Protein AF-A0A970JVY3-F1 (afdb_monomer)

Nearest PDB structures (foldseek):
  7cmc-assembly1_D  TM=6.229E-01  e=2.303E-06  Pyrococcus horikoshii OT3
  7cmc-assembly1_A  TM=5.837E-01  e=1.873E-06  Pyrococcus horikoshii OT3
  7cmc-assembly1_C  TM=6.044E-01  e=3.481E-06  Pyrococcus horikoshii OT3
  7cmc-assembly1_B  TM=6.159E-01  e=7.553E-06  Pyrococcus horikoshii OT3
  3c2q-assembly1_B-2  TM=6.161E-01  e=8.123E-05  Methanococcus maripaludis S2

Solvent-accessible surface area (backbone atoms only — not comparable to full-atom values): 21274 Å² total; per-residue (Å²): 97,85,83,60,63,67,60,39,49,51,42,52,70,69,40,52,74,67,25,40,54,27,44,48,54,50,30,51,50,52,44,54,37,51,74,75,70,52,34,30,29,36,37,40,31,37,72,64,36,52,69,19,35,41,45,41,33,49,13,49,33,34,79,68,71,61,38,59,32,37,36,29,20,22,41,38,53,31,17,31,44,43,14,42,35,31,46,26,38,42,28,54,28,66,86,68,71,48,63,68,91,81,42,54,93,86,42,54,37,43,31,46,68,68,54,75,67,55,52,55,54,46,60,77,76,45,91,75,63,62,67,61,51,56,46,57,71,72,46,72,64,48,80,45,77,43,72,35,21,50,69,15,39,63,46,9,59,50,44,35,58,47,22,58,56,37,26,56,53,9,50,76,67,76,34,54,30,45,48,49,49,8,55,19,20,30,58,55,26,46,40,9,27,17,43,75,72,72,31,57,45,44,63,36,76,89,33,26,84,33,42,65,59,31,6,55,29,47,55,71,13,45,54,70,68,58,50,53,51,53,52,38,55,55,57,51,62,30,46,33,38,38,39,36,62,47,95,65,54,48,69,73,28,53,9,68,31,18,52,66,66,32,51,8,61,62,36,43,74,71,72,43,88,61,28,58,62,74,93,32,35,38,34,36,42,28,74,62,62,63,54,49,53,45,27,50,47,26,74,77,63,41,49,61,61,52,23,58,80,69,73,45,65,58,41,80,74,68,77,45,96,73,53,75,46,51,57,32,48,30,66,44,90,51,48,36,59,23,54,38,60,62,31,39,51,49,40,39,38,52,51,52,34,28,59,78,68,75,47,86,70,64,67,74,36,28,36,49,89,42,74,65,12,44,51,42,53,55,44,37,45,73,73,37,50,44,43,37,64,66,51,23,55,52,49,54,55,53,53,55,60,71,71,48,78,78,78,78,74,88,77,128

Foldseek 3Di:
DDDPVVVLVVLLVPADPQLNVLLVLQLVLLLVQVVVVAAEEEEEELPVCLLLCVQLVLLLCLVLVSHQAYAYFLLLLLLQLALSKFWKWKFAQVLLVDDQVPDPPPRIAIAGDDDPVRVVVVVVVDDDPVVSVVSSVPGDTDIDMDSCLCGHPPNNVSSLVVLVVLLVLLQVQVHQSLLLLLLQGFSSGPSVVCNVVVGYYAYDPVRQPDSPNNSVSRPNSHDPVVRLLVVQVNVQRHQEYEYEAHPDDCSNQANCQEDARHNNPVVVVVVHHHHYCANHAYEYEEQDCVLVLLLVCCVVPVLLVVCVVVVHDPCVVSVDPDDRSSSSLSPHPRRRYNNDDCLNSSQSSSVSSCVSVVHDGPDGGHDCPDPVNVVNSVCSNVPTHRGDPVSSVVVSVVSVVVPDPDPPDDDD

Sequence (412 aa):
MKVNEALLNDFYDGLDERSRAALDAATERVIEVKRRGGTVVVATGSGPNIHEGVTTLIAELMHKGIIDGVTTSSAVVGHEMAGALDLVKICKASELGFDERYIPRGGAFEFTQLDEAGLRRLRGEMVLDEELMARGERAEGRLVIKAAGNMAYPMGLRTENLGDEILVLARALGLPFETVAGWGADRRTMIGAGAELGLPVLVSIPQMVGSGHVGMAIGDSISIFERSARIAAMLASADVIIESAVALTQEIHDGPFECYTGHGIWSWWKGLPVFSLRGKTLVRIDLDENLRRARDLELESSLVQQAIDKGLPKTKLSKIPFRMEMSAFARLEDAIPVIGDIGQAWPVMAWRVAKALGRKLDFMSYAQQTPEGKAMRDWIVKEIEPLDRERMHARARAVRLSAAPAQEGEKA

Secondary structure (DSSP, 8-state):
----HHHHHHHHHHS-HHHHHHHHHHHHHHHHHHHTT--EEEEE-SHHHHHTTHHHHHHHHHHTTS--EEEE-HHHHHHHHTTS-EEEEEEEGGGGT--GGGS-TTTEEEEE---HHHHHHHHTTS---HHHHHHHHHS-EEEEEE--TTTSBTHHHHHHHHHHHHHHHHHHHT--HHHHHHHHS-TTSHHHHHHHHT--EEE-GGG-S-TTHHHHHHHHHS-HHHHHHHHHHHHHH-SEEEEES-S--HHHHS-TTB-SSSSTHHHHHTT---B--TT-EEEEEES-THHHHHHHHHHHH-HHHHHHHTT--HHHHH-S---HHHHHHHH-TTEEEEES-HHHHHHHHHHHHHHHTTPPPS-----TTSHHHHHHHHHHHHHSPPP-HHHHHHHHHHHHHHTSPP------

Radius of gyration: 22.54 Å; Cα contacts (8 Å, |Δi|>4): 786; chains: 1; bounding box: 67×59×58 Å

pLDDT: mean 92.82, std 9.85, range [44.09, 98.88]

Structure (mmCIF, N/CA/C/O backbone):
data_AF-A0A970JVY3-F1
#
_entry.id   AF-A0A970JVY3-F1
#
loop_
_atom_site.group_PDB
_atom_site.id
_atom_site.type_symbol
_atom_site.label_atom_id
_atom_site.label_alt_id
_atom_site.label_comp_id
_atom_site.label_asym_id
_atom_site.label_entity_id
_atom_site.label_seq_id
_atom_site.pdbx_PDB_ins_code
_atom_site.Cartn_x
_atom_site.Cartn_y
_atom_site.Cartn_z
_atom_site.occupancy
_atom_site.B_iso_or_equiv
_atom_site.auth_seq_id
_atom_site.auth_comp_id
_atom_site.auth_asym_id
_atom_site.auth_atom_id
_atom_site.pdbx_PDB_model_num
ATOM 1 N N . MET A 1 1 ? 10.876 -17.059 5.712 1.00 73.38 1 MET A N 1
ATOM 2 C CA . MET A 1 1 ? 11.994 -16.444 6.476 1.00 73.38 1 MET A CA 1
ATOM 3 C C . MET A 1 1 ? 11.835 -16.783 7.962 1.00 73.38 1 MET A C 1
ATOM 5 O O . MET A 1 1 ? 10.699 -16.944 8.388 1.00 73.38 1 MET A O 1
ATOM 9 N N . LYS A 1 2 ? 12.906 -16.951 8.759 1.00 83.31 2 LYS A N 1
ATOM 10 C CA . LYS A 1 2 ? 12.763 -17.094 10.228 1.00 83.31 2 LYS A CA 1
ATOM 11 C C . LYS A 1 2 ? 12.606 -15.697 10.836 1.00 83.31 2 LYS A C 1
ATOM 13 O O . LYS A 1 2 ? 13.427 -14.835 10.548 1.00 83.31 2 LYS A O 1
ATOM 18 N N . VAL A 1 3 ? 11.568 -15.479 11.642 1.00 93.00 3 VAL A N 1
ATOM 19 C CA . VAL A 1 3 ? 11.341 -14.194 12.324 1.00 93.00 3 VAL A CA 1
ATOM 20 C C . VAL A 1 3 ? 12.441 -13.962 13.365 1.00 93.00 3 VAL A C 1
ATOM 22 O O . VAL A 1 3 ? 12.711 -14.851 14.177 1.00 93.00 3 VAL A O 1
ATOM 25 N N . ASN A 1 4 ? 13.079 -12.790 13.334 1.00 96.12 4 ASN A N 1
ATOM 26 C CA . ASN A 1 4 ? 14.069 -12.390 14.331 1.00 96.12 4 ASN A CA 1
ATOM 27 C C . ASN A 1 4 ? 13.362 -11.713 15.517 1.00 96.12 4 ASN A C 1
ATOM 29 O O . ASN A 1 4 ? 13.215 -10.496 15.547 1.00 96.12 4 ASN A O 1
ATOM 33 N N . GLU A 1 5 ? 12.906 -12.507 16.491 1.00 96.25 5 GLU A N 1
ATOM 34 C CA . GLU A 1 5 ? 12.172 -11.981 17.655 1.00 96.25 5 GLU A CA 1
ATOM 35 C C . GLU A 1 5 ? 13.004 -11.015 18.510 1.00 96.25 5 GLU A C 1
ATOM 37 O O . GLU A 1 5 ? 12.438 -10.100 19.097 1.00 96.25 5 GLU A O 1
ATOM 42 N N . ALA A 1 6 ? 14.331 -11.185 18.568 1.00 97.44 6 ALA A N 1
ATOM 43 C CA . ALA A 1 6 ? 15.198 -10.281 19.323 1.00 97.44 6 ALA A CA 1
ATOM 44 C C . ALA A 1 6 ? 15.163 -8.869 18.724 1.00 97.44 6 ALA A C 1
ATOM 46 O O . ALA A 1 6 ? 14.882 -7.915 19.438 1.00 97.44 6 ALA A O 1
ATOM 47 N N . LEU A 1 7 ? 15.313 -8.758 17.400 1.00 97.88 7 LEU A N 1
ATOM 48 C CA . LEU A 1 7 ? 15.234 -7.472 16.705 1.00 97.88 7 LEU A CA 1
ATOM 49 C C . LEU A 1 7 ? 13.850 -6.819 16.834 1.00 97.88 7 LEU A C 1
ATOM 51 O O . LEU A 1 7 ? 13.749 -5.603 16.954 1.00 97.88 7 LEU A O 1
ATOM 55 N N . LEU A 1 8 ? 12.772 -7.611 16.827 1.00 98.00 8 LEU A N 1
ATOM 56 C CA . LEU A 1 8 ? 11.424 -7.075 17.043 1.00 98.00 8 LEU A CA 1
ATOM 57 C C . LEU A 1 8 ? 11.236 -6.534 18.466 1.00 98.00 8 LEU A C 1
ATOM 59 O O . LEU A 1 8 ? 10.554 -5.528 18.647 1.00 98.00 8 LEU A O 1
ATOM 63 N N . ASN A 1 9 ? 11.843 -7.168 19.470 1.00 98.12 9 ASN A N 1
ATOM 64 C CA . ASN A 1 9 ? 11.855 -6.610 20.820 1.00 98.12 9 ASN A CA 1
ATOM 65 C C . ASN A 1 9 ? 12.676 -5.315 20.869 1.00 98.12 9 ASN A C 1
ATOM 67 O O . ASN A 1 9 ? 12.185 -4.338 21.418 1.00 98.12 9 ASN A O 1
ATOM 71 N N . ASP A 1 10 ? 13.835 -5.255 20.205 1.00 98.00 10 ASP A N 1
ATOM 72 C CA . ASP A 1 10 ? 14.641 -4.027 20.128 1.00 98.00 10 ASP A CA 1
ATOM 73 C C . ASP A 1 10 ? 13.872 -2.873 19.455 1.00 98.00 10 ASP A C 1
ATOM 75 O O . ASP A 1 10 ? 13.905 -1.738 19.928 1.00 98.00 10 ASP A O 1
ATOM 79 N N . PHE A 1 11 ? 13.130 -3.155 18.377 1.00 98.12 11 PHE A N 1
ATOM 80 C CA . PHE A 1 11 ? 12.240 -2.183 17.731 1.00 98.12 11 PHE A CA 1
ATOM 81 C C . PHE A 1 11 ? 11.149 -1.678 18.676 1.00 98.12 11 PHE A C 1
ATOM 83 O O . PHE A 1 11 ? 10.868 -0.483 18.714 1.00 98.12 11 PHE A O 1
ATOM 90 N N . TYR A 1 12 ? 10.537 -2.576 19.447 1.00 98.31 12 TYR A N 1
ATOM 91 C CA . TYR A 1 12 ? 9.530 -2.207 20.435 1.00 98.31 12 TYR A CA 1
ATOM 92 C C . TYR A 1 12 ? 10.124 -1.353 21.565 1.00 98.31 12 TYR A C 1
ATOM 94 O O . TYR A 1 12 ? 9.569 -0.310 21.911 1.00 98.31 12 TYR A O 1
ATOM 102 N N . ASP A 1 13 ? 11.271 -1.756 22.106 1.00 97.50 13 ASP A N 1
ATOM 103 C CA . ASP A 1 13 ? 11.955 -1.062 23.198 1.00 97.50 13 ASP A CA 1
ATOM 104 C C . ASP A 1 13 ? 12.519 0.299 22.755 1.00 97.50 13 ASP A C 1
ATOM 106 O O . ASP A 1 13 ? 12.617 1.220 23.569 1.00 97.50 13 ASP A O 1
ATOM 110 N N . GLY A 1 14 ? 12.810 0.460 21.460 1.00 95.50 14 GLY A N 1
ATOM 111 C CA . GLY A 1 14 ? 13.237 1.719 20.848 1.00 95.50 14 GLY A CA 1
ATOM 112 C C . GLY A 1 14 ? 12.142 2.785 20.709 1.00 95.50 14 GLY A C 1
ATOM 113 O O . GLY A 1 14 ? 12.467 3.962 20.545 1.00 95.50 14 GLY A O 1
ATOM 114 N N . LEU A 1 15 ? 10.858 2.417 20.791 1.00 95.62 15 LEU A N 1
ATOM 115 C CA . LEU A 1 15 ? 9.750 3.380 20.787 1.00 95.62 15 LEU A CA 1
ATOM 116 C C . LEU A 1 15 ? 9.698 4.170 22.103 1.00 95.62 15 LEU A C 1
ATOM 118 O O . LEU A 1 15 ? 10.093 3.680 23.157 1.00 95.62 15 LEU A O 1
ATOM 122 N N . ASP A 1 16 ? 9.157 5.388 22.080 1.00 95.06 16 ASP A N 1
ATOM 123 C CA . ASP A 1 16 ? 8.869 6.103 23.326 1.00 95.06 16 ASP A CA 1
ATOM 124 C C . ASP A 1 16 ? 7.737 5.419 24.119 1.00 95.06 16 ASP A C 1
ATOM 126 O O . ASP A 1 16 ? 6.941 4.654 23.572 1.00 95.06 16 ASP A O 1
ATOM 130 N N . GLU A 1 17 ? 7.645 5.696 25.422 1.00 96.25 17 GLU A N 1
ATOM 131 C CA . GLU A 1 17 ? 6.679 5.043 26.318 1.00 96.25 17 GLU A CA 1
ATOM 132 C C . GLU A 1 17 ? 5.225 5.184 25.847 1.00 96.25 17 GLU A C 1
ATOM 134 O O . GLU A 1 17 ? 4.472 4.208 25.879 1.00 96.25 17 GLU A O 1
ATOM 139 N N . ARG A 1 18 ? 4.835 6.365 25.346 1.00 95.44 18 ARG A N 1
ATOM 140 C CA . ARG A 1 18 ? 3.471 6.593 24.852 1.00 95.44 18 ARG A CA 1
ATOM 141 C C . ARG A 1 18 ? 3.227 5.840 23.548 1.00 95.44 18 ARG A C 1
ATOM 143 O O . ARG A 1 18 ? 2.143 5.294 23.369 1.00 95.44 18 ARG A O 1
ATOM 150 N N . SER A 1 19 ? 4.216 5.779 22.657 1.00 96.50 19 SER A N 1
ATOM 151 C CA . SER A 1 19 ? 4.124 4.988 21.422 1.00 96.50 19 SER A CA 1
ATOM 152 C C . SER A 1 19 ? 4.055 3.492 21.672 1.00 96.50 19 SER A C 1
ATOM 154 O O . SER A 1 19 ? 3.287 2.819 20.992 1.00 96.50 19 SER A O 1
ATOM 156 N N . ARG A 1 20 ? 4.789 2.970 22.663 1.00 97.69 20 ARG A N 1
ATOM 157 C CA . ARG A 1 20 ? 4.658 1.570 23.090 1.00 97.69 20 ARG A CA 1
ATOM 158 C C . ARG A 1 20 ? 3.248 1.269 23.580 1.00 97.69 20 ARG A C 1
ATOM 160 O O . ARG A 1 20 ? 2.622 0.352 23.065 1.00 97.69 20 ARG A O 1
ATOM 167 N N . ALA A 1 21 ? 2.718 2.093 24.485 1.00 97.81 21 ALA A N 1
ATOM 168 C CA . ALA A 1 21 ? 1.356 1.926 24.989 1.00 97.81 21 ALA A CA 1
ATOM 169 C C . ALA A 1 21 ? 0.302 2.015 23.868 1.00 97.81 21 ALA A C 1
ATOM 171 O O . ALA A 1 21 ? -0.644 1.231 23.834 1.00 97.81 21 ALA A O 1
ATOM 172 N N . ALA A 1 22 ? 0.477 2.936 22.914 1.00 97.75 22 ALA A N 1
ATOM 173 C CA . ALA A 1 22 ? -0.398 3.044 21.749 1.00 97.75 22 ALA A CA 1
ATOM 174 C C . ALA A 1 22 ? -0.300 1.810 20.835 1.00 97.75 22 ALA A C 1
ATOM 176 O O . ALA A 1 22 ? -1.318 1.311 20.359 1.00 97.75 22 ALA A O 1
ATOM 177 N N . LEU A 1 23 ? 0.910 1.294 20.602 1.00 98.50 23 LEU A N 1
ATOM 178 C CA . LEU A 1 23 ? 1.137 0.092 19.803 1.00 98.50 23 LEU A CA 1
ATOM 179 C C . LEU A 1 23 ? 0.542 -1.154 20.469 1.00 98.50 23 LEU A C 1
ATOM 181 O O . LEU A 1 23 ? -0.046 -1.988 19.777 1.00 98.50 23 LEU A O 1
ATOM 185 N N . ASP A 1 24 ? 0.649 -1.265 21.793 1.00 98.62 24 ASP A N 1
ATOM 186 C CA . ASP A 1 24 ? 0.018 -2.324 22.583 1.00 98.62 24 ASP A CA 1
ATOM 187 C C . ASP A 1 24 ? -1.504 -2.267 22.444 1.00 98.62 24 ASP A C 1
ATOM 189 O O . ASP A 1 24 ? -2.115 -3.256 22.042 1.00 98.62 24 ASP A O 1
ATOM 193 N N . ALA A 1 25 ? -2.107 -1.094 22.652 1.00 98.44 25 ALA A N 1
ATOM 194 C CA . ALA A 1 25 ? -3.550 -0.903 22.510 1.00 98.44 25 ALA A CA 1
ATOM 195 C C . ALA A 1 25 ? -4.046 -1.223 21.087 1.00 98.44 25 ALA A C 1
ATOM 197 O O . ALA A 1 25 ? -5.058 -1.906 20.911 1.00 98.44 25 ALA A O 1
ATOM 198 N N . ALA A 1 26 ? -3.317 -0.781 20.056 1.00 98.50 26 ALA A N 1
ATOM 199 C CA . ALA A 1 26 ? -3.624 -1.110 18.665 1.00 98.50 26 ALA A CA 1
ATOM 200 C C . ALA A 1 26 ? -3.550 -2.626 18.408 1.00 98.50 26 ALA A C 1
ATOM 202 O O . ALA A 1 26 ? -4.456 -3.208 17.809 1.00 98.50 26 ALA A O 1
ATOM 203 N N . THR A 1 27 ? -2.492 -3.272 18.905 1.00 98.81 27 THR A N 1
ATOM 204 C CA . THR A 1 27 ? -2.271 -4.719 18.792 1.00 98.81 27 THR A CA 1
ATOM 205 C C . THR A 1 27 ? -3.397 -5.502 19.467 1.00 98.81 27 THR A C 1
ATOM 207 O O . THR A 1 27 ? -3.969 -6.412 18.863 1.00 98.81 27 THR A O 1
ATOM 210 N N . GLU A 1 28 ? -3.752 -5.137 20.699 1.00 98.69 28 GLU A N 1
ATOM 211 C CA . GLU A 1 28 ? -4.831 -5.764 21.463 1.00 98.69 28 GLU A CA 1
ATOM 212 C C . GLU A 1 28 ? -6.175 -5.638 20.754 1.00 98.69 28 GLU A C 1
ATOM 214 O O . GLU A 1 28 ? -6.898 -6.631 20.638 1.00 98.69 28 GLU A O 1
ATOM 219 N N . ARG A 1 29 ? -6.485 -4.459 20.202 1.00 98.50 29 ARG A N 1
ATOM 220 C CA . ARG A 1 29 ? -7.741 -4.239 19.483 1.00 98.50 29 ARG A CA 1
ATOM 221 C C . ARG A 1 29 ? -7.857 -5.103 18.235 1.00 98.50 29 ARG A C 1
ATOM 223 O O . ARG A 1 29 ? -8.907 -5.700 17.999 1.00 98.50 29 ARG A O 1
ATOM 230 N N . VAL A 1 30 ? -6.779 -5.217 17.458 1.00 98.81 30 VAL A N 1
ATOM 231 C CA . VAL A 1 30 ? -6.738 -6.114 16.295 1.00 98.81 30 VAL A CA 1
ATOM 232 C C . VAL A 1 30 ? -6.947 -7.567 16.736 1.00 98.81 30 VAL A C 1
ATOM 234 O O . VAL A 1 30 ? -7.752 -8.279 16.138 1.00 98.81 30 VAL A O 1
ATOM 237 N N . ILE A 1 31 ? -6.287 -8.014 17.810 1.00 98.88 31 ILE A N 1
ATOM 238 C CA . ILE A 1 31 ? -6.451 -9.377 18.341 1.00 98.88 31 ILE A CA 1
ATOM 239 C C . ILE A 1 31 ? -7.896 -9.634 18.783 1.00 98.88 31 ILE A C 1
ATOM 241 O O . ILE A 1 31 ? -8.460 -10.672 18.432 1.00 98.88 31 ILE A O 1
ATOM 245 N N . GLU A 1 32 ? -8.496 -8.717 19.545 1.00 98.56 32 GLU A N 1
ATOM 246 C CA . GLU A 1 32 ? -9.880 -8.811 20.024 1.00 98.56 32 GLU A CA 1
ATOM 247 C C . GLU A 1 32 ? -10.850 -8.968 18.847 1.00 98.56 32 GLU A C 1
ATOM 249 O O . GLU A 1 32 ? -11.631 -9.922 18.797 1.00 98.56 32 GLU A O 1
ATOM 254 N N . VAL A 1 33 ? -10.740 -8.071 17.863 1.00 98.50 33 VAL A N 1
ATOM 255 C CA . VAL A 1 33 ? -11.578 -8.062 16.662 1.00 98.50 33 VAL A CA 1
ATOM 256 C C . VAL A 1 33 ? -11.422 -9.354 15.872 1.00 98.50 33 VAL A C 1
ATOM 258 O O . VAL A 1 33 ? -12.422 -9.985 15.529 1.00 98.50 33 VAL A O 1
ATOM 261 N N . LYS A 1 34 ? -10.195 -9.822 15.631 1.00 98.62 34 LYS A N 1
ATOM 262 C CA . LYS A 1 34 ? -10.002 -11.063 14.871 1.00 98.62 34 LYS A CA 1
ATOM 263 C C . LYS A 1 34 ? -10.451 -12.306 15.642 1.00 98.62 34 LYS A C 1
ATOM 265 O O . LYS A 1 34 ? -10.971 -13.229 15.020 1.00 98.62 34 LYS A O 1
ATOM 270 N N . ARG A 1 35 ? -10.345 -12.339 16.978 1.00 98.56 35 ARG A N 1
ATOM 271 C CA . ARG A 1 35 ? -10.862 -13.455 17.802 1.00 98.56 35 ARG A CA 1
ATOM 272 C C . ARG A 1 35 ? -12.379 -13.598 17.729 1.00 98.56 35 ARG A C 1
ATOM 274 O O . ARG A 1 35 ? -12.869 -14.723 17.770 1.00 98.56 35 ARG A O 1
ATOM 281 N N . ARG A 1 36 ? -13.112 -12.490 17.593 1.00 97.88 36 ARG A N 1
ATOM 282 C CA . ARG A 1 36 ? -14.574 -12.502 17.408 1.00 97.88 36 ARG A CA 1
ATOM 283 C C . ARG A 1 36 ? -15.019 -12.615 15.943 1.00 97.88 36 ARG A C 1
ATOM 285 O O . ARG A 1 36 ? -16.214 -12.548 15.680 1.00 97.88 36 ARG A O 1
ATOM 292 N N . GLY A 1 37 ? -14.085 -12.784 15.002 1.00 98.00 37 GLY A N 1
ATOM 293 C CA . GLY A 1 37 ? -14.381 -12.900 13.570 1.00 98.00 37 GLY A CA 1
ATOM 294 C C . GLY A 1 37 ? -14.684 -11.573 12.866 1.00 98.00 37 GLY A C 1
ATOM 295 O O . GLY A 1 37 ? -15.307 -11.589 11.810 1.00 98.00 37 GLY A O 1
ATOM 296 N N . GLY A 1 38 ? -14.275 -10.444 13.447 1.00 98.31 38 GLY A N 1
ATOM 297 C CA . GLY A 1 38 ? -14.430 -9.116 12.856 1.00 98.31 38 GLY A CA 1
ATOM 298 C C . GLY A 1 38 ? -13.379 -8.780 11.792 1.00 98.31 38 GLY A C 1
ATOM 299 O O . GLY A 1 38 ? -12.503 -9.592 11.461 1.00 98.31 38 GLY A O 1
ATOM 300 N N . THR A 1 39 ? -13.462 -7.553 11.287 1.00 98.69 39 THR A N 1
ATOM 301 C CA . THR A 1 39 ? -12.798 -7.102 10.057 1.00 98.69 39 THR A CA 1
ATOM 302 C C . THR A 1 39 ? -11.766 -6.011 10.335 1.00 98.69 39 THR A C 1
ATOM 304 O O . THR A 1 39 ? -12.033 -5.056 11.069 1.00 98.69 39 THR A O 1
ATOM 307 N N . VAL A 1 40 ? -10.602 -6.102 9.699 1.00 98.88 40 VAL A N 1
ATOM 308 C CA . VAL A 1 40 ? -9.530 -5.103 9.773 1.00 98.88 40 VAL A CA 1
ATOM 309 C C . VAL A 1 40 ? -9.203 -4.606 8.369 1.00 98.88 40 VAL A C 1
ATOM 311 O O . VAL A 1 40 ? -8.851 -5.392 7.491 1.00 98.88 40 VAL A O 1
ATOM 314 N N . VAL A 1 41 ? -9.289 -3.294 8.160 1.00 98.81 41 VAL A N 1
ATOM 315 C CA . VAL A 1 41 ? -8.962 -2.644 6.882 1.00 98.81 41 VAL A CA 1
ATOM 316 C C . VAL A 1 41 ? -7.734 -1.760 7.048 1.00 98.81 41 VAL A C 1
ATOM 318 O O . VAL A 1 41 ? -7.577 -1.084 8.064 1.00 98.81 41 VAL A O 1
ATOM 321 N N . VAL A 1 42 ? -6.864 -1.733 6.040 1.00 98.62 42 VAL A N 1
ATOM 322 C CA . VAL A 1 42 ? -5.660 -0.891 6.040 1.00 98.62 42 VAL A CA 1
ATOM 323 C C . VAL A 1 42 ? -5.755 0.203 4.984 1.00 98.62 42 VAL A C 1
ATOM 325 O O . VAL A 1 42 ? -6.100 -0.057 3.838 1.00 98.62 42 VAL A O 1
ATOM 328 N N . ALA A 1 43 ? -5.410 1.430 5.360 1.00 97.56 43 ALA A N 1
ATOM 329 C CA . ALA A 1 43 ? -5.179 2.555 4.470 1.00 97.56 43 ALA A CA 1
ATOM 330 C C . ALA A 1 43 ? -3.681 2.869 4.428 1.00 97.56 43 ALA A C 1
ATOM 332 O O . ALA A 1 43 ? -3.118 3.349 5.411 1.00 97.56 43 ALA A O 1
ATOM 333 N N . THR A 1 44 ? -3.014 2.581 3.312 1.00 95.25 44 THR A N 1
ATOM 334 C CA . THR A 1 44 ? -1.545 2.635 3.228 1.00 95.25 44 THR A CA 1
ATOM 335 C C . THR A 1 44 ? -1.054 3.509 2.074 1.00 95.25 44 THR A C 1
ATOM 337 O O . THR A 1 44 ? -1.599 3.479 0.975 1.00 95.25 44 THR A O 1
ATOM 340 N N . GLY A 1 45 ? -0.034 4.335 2.321 1.00 89.69 45 GLY A N 1
ATOM 341 C CA . GLY A 1 45 ? 0.649 5.119 1.282 1.00 89.69 45 GLY A CA 1
ATOM 342 C C . GLY A 1 45 ? 1.783 4.337 0.607 1.00 89.69 45 GLY A C 1
ATOM 343 O O . GLY A 1 45 ? 2.158 3.264 1.069 1.00 89.69 45 GLY A O 1
ATOM 344 N N . SER A 1 46 ? 2.390 4.886 -0.452 1.00 81.19 46 SER A N 1
ATOM 345 C CA . SER A 1 46 ? 3.530 4.237 -1.129 1.00 81.19 46 SER A CA 1
ATOM 346 C C . SER A 1 46 ? 4.859 4.409 -0.403 1.00 81.19 46 SER A C 1
ATOM 348 O O . SER A 1 46 ? 5.557 3.418 -0.215 1.00 81.19 46 SER A O 1
ATOM 350 N N . GLY A 1 47 ? 5.181 5.648 -0.007 1.00 80.12 47 GLY A N 1
ATOM 351 C CA . GLY A 1 47 ? 6.521 6.117 0.367 1.00 80.12 47 GLY A CA 1
ATOM 352 C C . GLY A 1 47 ? 7.344 5.125 1.192 1.00 80.12 47 GLY A C 1
ATOM 353 O O . GLY A 1 47 ? 8.056 4.307 0.615 1.00 80.12 47 GLY A O 1
ATOM 354 N N . PRO A 1 48 ? 7.298 5.179 2.529 1.00 86.94 48 PRO A N 1
ATOM 355 C CA . PRO A 1 48 ? 8.086 4.258 3.336 1.00 86.94 48 PRO A CA 1
ATOM 356 C C . PRO A 1 48 ? 7.524 2.827 3.274 1.00 86.94 48 PRO A C 1
ATOM 358 O O . PRO A 1 48 ? 8.300 1.881 3.279 1.00 86.94 48 PRO A O 1
ATOM 361 N N . ASN A 1 49 ? 6.208 2.627 3.121 1.00 95.06 49 ASN A N 1
ATOM 362 C CA . ASN A 1 49 ? 5.615 1.286 3.201 1.00 95.06 49 ASN A CA 1
ATOM 363 C C . ASN A 1 49 ? 6.186 0.296 2.171 1.00 95.06 49 ASN A C 1
ATOM 365 O O . ASN A 1 49 ? 6.444 -0.849 2.530 1.00 95.06 49 ASN A O 1
ATOM 369 N N . ILE A 1 50 ? 6.421 0.698 0.916 1.00 94.81 50 ILE A N 1
ATOM 370 C CA . ILE A 1 50 ? 7.048 -0.213 -0.059 1.00 94.81 50 ILE A CA 1
ATOM 371 C C . ILE A 1 50 ? 8.525 -0.441 0.277 1.00 94.81 50 ILE A C 1
ATOM 373 O O . ILE A 1 50 ? 9.001 -1.575 0.250 1.00 94.81 50 ILE A O 1
ATOM 377 N N . HIS A 1 51 ? 9.266 0.623 0.598 1.00 93.50 51 HIS A N 1
ATOM 378 C CA . HIS A 1 51 ? 10.705 0.526 0.856 1.00 93.50 51 HIS A CA 1
ATOM 379 C C . HIS A 1 51 ? 11.044 -0.322 2.085 1.00 93.50 51 HIS A C 1
ATOM 381 O O . HIS A 1 51 ? 12.064 -1.015 2.073 1.00 93.50 51 HIS A O 1
ATOM 387 N N . GLU A 1 52 ? 10.171 -0.291 3.089 1.00 96.12 52 GLU A N 1
ATOM 388 C CA . GLU A 1 52 ? 10.252 -1.087 4.311 1.00 96.12 52 GLU A CA 1
ATOM 389 C C . GLU A 1 52 ? 9.587 -2.471 4.170 1.00 96.12 52 GLU A C 1
ATOM 391 O O . GLU A 1 52 ? 9.523 -3.210 5.144 1.00 96.12 52 GLU A O 1
ATOM 396 N N . GLY A 1 53 ? 9.0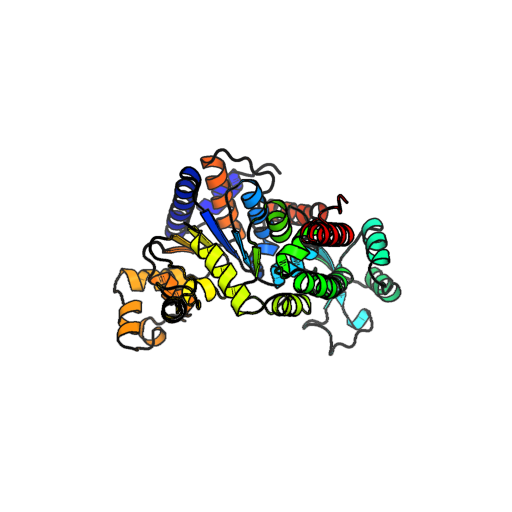72 -2.848 2.989 1.00 97.31 53 GLY A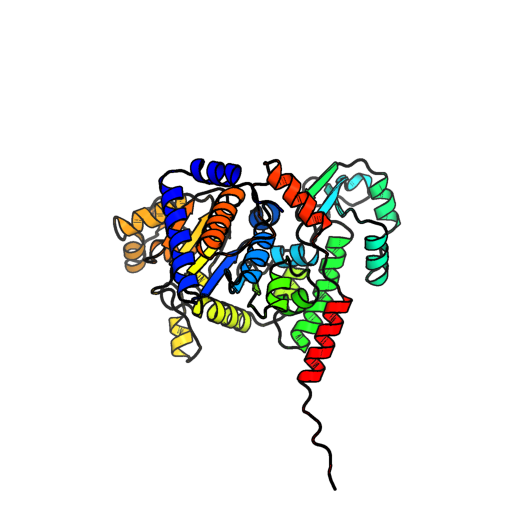 N 1
ATOM 397 C CA . GLY A 1 53 ? 8.436 -4.153 2.741 1.00 97.31 53 GLY A CA 1
ATOM 398 C C . GLY A 1 53 ? 7.068 -4.351 3.412 1.00 97.31 53 GLY A C 1
ATOM 399 O O . GLY A 1 53 ? 6.568 -5.474 3.496 1.00 97.31 53 GLY A O 1
ATOM 400 N N . VAL A 1 54 ? 6.440 -3.276 3.891 1.00 98.31 54 VAL A N 1
ATOM 401 C CA . VAL A 1 54 ? 5.149 -3.310 4.595 1.00 98.31 54 VAL A CA 1
ATOM 402 C C . VAL A 1 54 ? 4.006 -3.720 3.668 1.00 98.31 54 VAL A C 1
ATOM 404 O O . VAL A 1 54 ? 3.115 -4.432 4.111 1.00 98.31 54 VAL A O 1
ATOM 407 N N . THR A 1 55 ? 4.015 -3.349 2.385 1.00 98.31 55 THR A N 1
ATOM 408 C CA . THR A 1 55 ? 2.954 -3.780 1.448 1.00 98.31 55 THR A CA 1
ATOM 409 C C . THR A 1 55 ? 2.952 -5.298 1.250 1.00 98.31 55 THR A C 1
ATOM 411 O O . THR A 1 55 ? 1.900 -5.933 1.311 1.00 98.31 55 THR A O 1
ATOM 414 N N . THR A 1 56 ? 4.135 -5.907 1.141 1.00 98.56 56 THR A N 1
ATOM 415 C CA . THR A 1 56 ? 4.300 -7.368 1.119 1.00 98.56 56 THR A CA 1
ATOM 416 C C . THR A 1 56 ? 3.876 -8.009 2.443 1.00 98.56 56 THR A C 1
ATOM 418 O O . THR A 1 56 ? 3.240 -9.062 2.444 1.00 98.56 56 THR A O 1
ATOM 421 N N . LEU A 1 57 ? 4.167 -7.370 3.584 1.00 98.75 57 LEU A N 1
ATOM 422 C CA . LEU A 1 57 ? 3.681 -7.838 4.886 1.00 98.75 57 LEU A CA 1
ATOM 423 C C . LEU A 1 57 ? 2.153 -7.756 4.988 1.00 98.75 57 LEU A C 1
ATOM 425 O O . LEU A 1 57 ? 1.536 -8.673 5.518 1.00 98.75 57 LEU A O 1
ATOM 429 N N . ILE A 1 58 ? 1.524 -6.707 4.459 1.00 98.81 58 ILE A N 1
ATOM 430 C CA . ILE A 1 58 ? 0.063 -6.591 4.417 1.00 98.81 58 ILE A CA 1
ATOM 431 C C . ILE A 1 58 ? -0.534 -7.733 3.589 1.00 98.81 58 ILE A C 1
ATOM 433 O O . ILE A 1 58 ? -1.461 -8.387 4.060 1.00 98.81 58 ILE A O 1
ATOM 437 N N . ALA A 1 59 ? 0.025 -8.038 2.415 1.00 98.81 59 ALA A N 1
ATOM 438 C CA . ALA A 1 59 ? -0.410 -9.176 1.603 1.00 98.81 59 ALA A CA 1
ATOM 439 C C . ALA A 1 59 ? -0.270 -10.515 2.353 1.00 98.81 59 ALA A C 1
ATOM 441 O O . ALA A 1 59 ? -1.183 -11.340 2.344 1.00 98.81 59 ALA A O 1
ATOM 442 N N . GLU A 1 60 ? 0.838 -10.717 3.072 1.00 98.75 60 GLU A N 1
ATOM 443 C CA . GLU A 1 60 ? 1.024 -11.874 3.955 1.00 98.75 60 GLU A CA 1
ATOM 444 C C . GLU A 1 60 ? -0.068 -11.940 5.038 1.00 98.75 60 GLU A C 1
ATOM 446 O O . GLU A 1 60 ? -0.682 -12.986 5.250 1.00 98.75 60 GLU A O 1
ATOM 451 N N . LEU A 1 61 ? -0.374 -10.819 5.694 1.00 98.88 61 LEU A N 1
ATOM 452 C CA . LEU A 1 61 ? -1.424 -10.735 6.710 1.00 98.88 61 LEU A CA 1
ATOM 453 C C . LEU A 1 61 ? -2.832 -10.958 6.133 1.00 98.88 61 LEU A C 1
ATOM 455 O O . LEU A 1 61 ? -3.681 -11.514 6.834 1.00 98.88 61 LEU A O 1
ATOM 459 N N . MET A 1 62 ? -3.078 -10.601 4.869 1.00 98.88 62 MET A N 1
ATOM 460 C CA . MET A 1 62 ? -4.309 -10.959 4.154 1.00 98.88 62 MET A CA 1
ATOM 461 C C . MET A 1 62 ? -4.433 -12.480 4.007 1.00 98.88 62 MET A C 1
ATOM 463 O O . MET A 1 62 ? -5.449 -13.056 4.394 1.00 98.88 62 MET A O 1
ATOM 467 N N . HIS A 1 63 ? -3.368 -13.166 3.576 1.00 98.75 63 HIS A N 1
ATOM 468 C CA . HIS A 1 63 ? -3.338 -14.637 3.496 1.00 98.75 63 HIS A CA 1
ATOM 469 C C . HIS A 1 63 ? -3.504 -15.326 4.855 1.00 98.75 63 HIS A C 1
ATOM 471 O O . HIS A 1 63 ? -3.999 -16.451 4.929 1.00 98.75 63 HIS A O 1
ATOM 477 N N . LYS A 1 64 ? -3.115 -14.671 5.956 1.00 98.62 64 LYS A N 1
ATOM 478 C CA . LYS A 1 64 ? -3.354 -15.183 7.320 1.00 98.62 64 LYS A CA 1
ATOM 479 C C . LYS A 1 64 ? -4.731 -14.826 7.883 1.00 98.62 64 LYS A C 1
ATOM 481 O O . LYS A 1 64 ? -5.013 -15.185 9.031 1.00 98.62 64 LYS A O 1
ATOM 486 N N . GLY A 1 65 ? -5.577 -14.160 7.095 1.00 98.56 65 GLY A N 1
ATOM 487 C CA . GLY A 1 65 ? -6.914 -13.726 7.491 1.00 98.56 65 GLY A CA 1
ATOM 488 C C . GLY A 1 65 ? -6.892 -12.697 8.617 1.00 98.56 65 GLY A C 1
ATOM 489 O O . GLY A 1 65 ? -7.786 -12.712 9.457 1.00 98.56 65 GLY A O 1
ATOM 490 N N . ILE A 1 66 ? -5.836 -11.879 8.694 1.00 98.81 66 ILE A N 1
ATOM 491 C CA . ILE A 1 66 ? -5.679 -10.796 9.676 1.00 98.81 66 ILE A CA 1
ATOM 492 C C . ILE A 1 66 ? -6.140 -9.465 9.079 1.00 98.81 66 ILE A C 1
ATOM 494 O O . ILE A 1 66 ? -6.780 -8.700 9.791 1.00 98.81 66 ILE A O 1
ATOM 498 N N . ILE A 1 67 ? -5.832 -9.204 7.804 1.00 98.88 67 ILE A N 1
ATOM 499 C CA . ILE A 1 67 ? -6.278 -8.016 7.062 1.00 98.88 67 ILE A CA 1
ATOM 500 C C . ILE A 1 67 ? -7.310 -8.442 6.021 1.00 98.88 67 ILE A C 1
ATOM 502 O O . ILE A 1 67 ? -7.082 -9.383 5.268 1.00 98.88 67 ILE A O 1
ATOM 506 N N . ASP A 1 68 ? -8.426 -7.726 5.966 1.00 98.81 68 ASP A N 1
ATOM 507 C CA . ASP A 1 68 ? -9.609 -8.098 5.187 1.00 98.81 68 ASP A CA 1
ATOM 508 C C . ASP A 1 68 ? -9.906 -7.107 4.047 1.00 98.81 68 ASP A C 1
ATOM 510 O O . ASP A 1 68 ? -10.811 -7.319 3.245 1.00 98.81 68 ASP A O 1
ATOM 514 N N . GLY A 1 69 ? -9.147 -6.016 3.947 1.00 98.62 69 GLY A N 1
ATOM 515 C CA . GLY A 1 69 ? -9.276 -5.050 2.864 1.00 98.62 69 GLY A CA 1
ATOM 516 C C . GLY A 1 69 ? -8.201 -3.976 2.914 1.00 98.62 69 GLY A C 1
ATOM 517 O O . GLY A 1 69 ? -7.637 -3.689 3.974 1.00 98.62 69 GLY A O 1
ATOM 518 N N . VAL A 1 70 ? -7.915 -3.377 1.761 1.00 98.62 70 VAL A N 1
ATOM 519 C CA . VAL A 1 70 ? -6.892 -2.340 1.627 1.00 98.62 70 VAL A CA 1
ATOM 520 C C . VAL A 1 70 ? -7.398 -1.183 0.772 1.00 98.62 70 VAL A C 1
ATOM 522 O O . VAL A 1 70 ? -7.879 -1.374 -0.343 1.00 98.62 70 VAL A O 1
ATOM 525 N N . THR A 1 71 ? -7.214 0.041 1.263 1.00 97.94 71 THR A N 1
ATOM 526 C CA . THR A 1 71 ? -7.169 1.232 0.416 1.00 97.94 71 THR A CA 1
ATOM 527 C C . THR A 1 71 ? -5.734 1.753 0.313 1.00 97.94 71 THR A C 1
ATOM 529 O O . THR A 1 71 ? -5.001 1.774 1.301 1.00 97.94 71 THR A O 1
ATOM 532 N N . THR A 1 72 ? -5.284 2.111 -0.887 1.00 97.38 72 THR A N 1
ATOM 533 C CA . THR A 1 72 ? -3.871 2.422 -1.157 1.00 97.38 72 THR A CA 1
ATOM 534 C C . THR A 1 72 ? -3.693 3.579 -2.149 1.00 97.38 72 THR A C 1
ATOM 536 O O . THR A 1 72 ? -4.633 4.344 -2.390 1.00 97.38 72 THR A O 1
ATOM 539 N N . SER A 1 73 ? -2.487 3.743 -2.703 1.00 96.00 73 SER A N 1
ATOM 540 C CA . SER A 1 73 ? -2.149 4.709 -3.753 1.00 96.00 73 SER A CA 1
ATOM 541 C C . SER A 1 73 ? -1.872 4.053 -5.105 1.00 96.00 73 SER A C 1
ATOM 543 O O . SER A 1 73 ? -1.453 2.896 -5.183 1.00 96.00 73 SER A O 1
ATOM 545 N N . SER A 1 74 ? -2.035 4.813 -6.188 1.00 96.00 74 SER A N 1
ATOM 546 C CA . SER A 1 74 ? -1.666 4.360 -7.538 1.00 96.00 74 SER A CA 1
ATOM 547 C C . SER A 1 74 ? -0.175 4.068 -7.678 1.00 96.00 74 SER A C 1
ATOM 549 O O . SER A 1 74 ? 0.206 3.164 -8.415 1.00 96.00 74 SER A O 1
ATOM 551 N N . ALA A 1 75 ? 0.669 4.776 -6.920 1.00 95.25 75 ALA A N 1
ATOM 552 C CA . ALA A 1 75 ? 2.091 4.470 -6.804 1.00 95.25 75 ALA A CA 1
ATOM 553 C C . ALA A 1 75 ? 2.331 3.057 -6.269 1.00 95.25 75 ALA A C 1
ATOM 555 O O . ALA A 1 75 ? 3.157 2.343 -6.827 1.00 95.25 75 ALA A O 1
ATOM 556 N N . VAL A 1 76 ? 1.588 2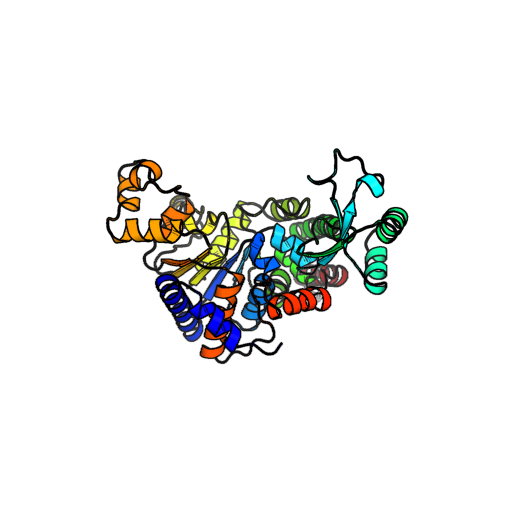.623 -5.246 1.00 96.38 76 VAL A N 1
ATOM 557 C CA . VAL A 1 76 ? 1.713 1.242 -4.768 1.00 96.38 76 VAL A CA 1
ATOM 558 C C . VAL A 1 76 ? 1.326 0.249 -5.851 1.00 96.38 76 VAL A C 1
ATOM 560 O O . VAL A 1 76 ? 2.091 -0.671 -6.111 1.00 96.38 76 VAL A O 1
ATOM 563 N N . VAL A 1 77 ? 0.189 0.463 -6.516 1.00 97.81 77 VAL A N 1
ATOM 564 C CA . VAL A 1 77 ? -0.282 -0.435 -7.581 1.00 97.81 77 VAL A CA 1
ATOM 565 C C . VAL A 1 77 ? 0.749 -0.552 -8.705 1.00 97.81 77 VAL A C 1
ATOM 567 O O . VAL A 1 77 ? 1.097 -1.666 -9.084 1.00 97.81 77 VAL A O 1
ATOM 570 N N . GLY A 1 78 ? 1.294 0.566 -9.193 1.00 97.12 78 GLY A N 1
ATOM 571 C CA . GLY A 1 78 ? 2.314 0.550 -10.244 1.00 97.12 78 GLY A CA 1
ATOM 572 C C . GLY A 1 78 ? 3.597 -0.176 -9.829 1.00 97.12 78 GLY A C 1
ATOM 573 O O . GLY A 1 78 ? 4.145 -0.953 -10.606 1.00 97.12 78 GLY A O 1
ATOM 574 N N . HIS A 1 79 ? 4.056 0.009 -8.589 1.00 97.50 79 HIS A N 1
ATOM 575 C CA . HIS A 1 79 ? 5.210 -0.731 -8.079 1.00 97.50 79 HIS A CA 1
ATOM 576 C C . HIS A 1 79 ? 4.910 -2.224 -7.895 1.00 97.50 79 HIS A C 1
ATOM 578 O O . HIS A 1 79 ? 5.724 -3.056 -8.281 1.00 97.50 79 HIS A O 1
ATOM 584 N N . GLU A 1 80 ? 3.744 -2.596 -7.365 1.00 98.12 80 GLU A N 1
ATOM 585 C CA . GLU A 1 80 ? 3.343 -4.000 -7.208 1.00 98.12 80 GLU A CA 1
ATOM 586 C C . GLU A 1 80 ? 3.176 -4.718 -8.553 1.00 98.12 80 GLU A C 1
ATOM 588 O O . GLU A 1 80 ? 3.589 -5.870 -8.678 1.00 98.12 80 GLU A O 1
ATOM 593 N N . MET A 1 81 ? 2.683 -4.032 -9.591 1.00 98.25 81 MET A N 1
ATOM 594 C CA . MET A 1 81 ? 2.659 -4.555 -10.965 1.00 98.25 81 MET A CA 1
ATOM 595 C C . MET A 1 81 ? 4.059 -4.902 -11.500 1.00 98.25 81 MET A C 1
ATOM 597 O O . MET A 1 81 ? 4.184 -5.747 -12.387 1.00 98.25 81 MET A O 1
ATOM 601 N N . ALA A 1 82 ? 5.108 -4.285 -10.961 1.00 96.81 82 ALA A N 1
ATOM 602 C CA . ALA A 1 82 ? 6.495 -4.536 -11.332 1.00 96.81 82 ALA A CA 1
ATOM 603 C C . ALA A 1 82 ? 7.250 -5.473 -10.368 1.00 96.81 82 ALA A C 1
ATOM 605 O O . ALA A 1 82 ? 8.428 -5.719 -10.596 1.00 96.81 82 ALA A O 1
ATOM 606 N N . GLY A 1 83 ? 6.604 -6.008 -9.323 1.00 96.38 83 GLY A N 1
ATOM 607 C CA . GLY A 1 83 ? 7.258 -6.866 -8.317 1.00 96.38 83 GLY A CA 1
ATOM 608 C C . GLY A 1 83 ? 7.612 -6.164 -6.994 1.00 96.38 83 GLY A C 1
ATOM 609 O O . GLY A 1 83 ? 8.386 -6.680 -6.195 1.00 96.38 83 GLY A O 1
ATOM 610 N N . ALA A 1 84 ? 7.023 -4.993 -6.731 1.00 96.50 84 ALA A N 1
ATOM 611 C CA . ALA A 1 84 ? 7.189 -4.131 -5.552 1.00 96.50 84 ALA A CA 1
ATOM 612 C C . ALA A 1 84 ? 8.550 -3.416 -5.428 1.00 96.50 84 ALA A C 1
ATOM 614 O O . ALA A 1 84 ? 8.572 -2.192 -5.269 1.00 96.50 84 ALA A O 1
ATOM 615 N N . LEU A 1 85 ? 9.673 -4.138 -5.505 1.00 97.44 85 LEU A N 1
ATOM 616 C CA . LEU A 1 85 ? 11.021 -3.559 -5.523 1.00 97.44 85 LEU A CA 1
ATOM 617 C C . LEU A 1 85 ? 11.826 -4.092 -6.706 1.00 97.44 85 LEU A C 1
ATOM 619 O O . LEU A 1 85 ? 11.728 -5.257 -7.072 1.00 97.44 85 LEU A O 1
ATOM 623 N N . ASP A 1 86 ? 12.704 -3.240 -7.222 1.00 96.56 86 ASP A N 1
ATOM 624 C CA . ASP A 1 86 ? 13.582 -3.517 -8.348 1.00 96.56 86 ASP A CA 1
ATOM 625 C C . ASP A 1 86 ? 15.042 -3.388 -7.909 1.00 96.56 86 ASP A C 1
ATOM 627 O O . ASP A 1 86 ? 15.395 -2.467 -7.163 1.00 96.56 86 ASP A O 1
ATOM 631 N N . LEU A 1 87 ? 15.921 -4.241 -8.440 1.00 97.69 87 LEU A N 1
ATOM 632 C CA . LEU A 1 87 ? 17.341 -3.913 -8.529 1.00 97.69 87 LEU A CA 1
ATOM 633 C C . LEU A 1 87 ? 17.539 -3.007 -9.744 1.00 97.69 87 LEU A C 1
ATOM 635 O O . LEU A 1 87 ? 17.272 -3.422 -10.868 1.00 97.69 87 LEU A O 1
ATOM 639 N N . VAL A 1 88 ? 18.034 -1.788 -9.538 1.00 97.56 88 VAL A N 1
ATOM 640 C CA . VAL A 1 88 ? 18.279 -0.835 -10.624 1.00 97.56 88 VAL A CA 1
ATOM 641 C C . VAL A 1 88 ? 19.734 -0.411 -10.710 1.00 97.56 88 VAL A C 1
ATOM 643 O O . VAL A 1 88 ? 20.396 -0.196 -9.694 1.00 97.56 88 VAL A O 1
ATOM 646 N N . LYS A 1 89 ? 20.220 -0.224 -11.938 1.00 97.88 89 LYS A N 1
ATOM 647 C CA . LYS A 1 89 ? 21.457 0.500 -12.226 1.00 97.88 89 LYS A CA 1
ATOM 648 C C . LYS A 1 89 ? 21.116 1.952 -12.528 1.00 97.88 89 LYS A C 1
ATOM 650 O O . LYS A 1 89 ? 20.370 2.235 -13.461 1.00 97.88 89 LYS A O 1
ATOM 655 N N . ILE A 1 90 ? 21.660 2.865 -11.733 1.00 96.69 90 ILE A N 1
ATOM 656 C CA . ILE A 1 90 ? 21.474 4.307 -11.902 1.00 96.69 90 ILE A CA 1
ATOM 657 C C . ILE A 1 90 ? 22.697 4.872 -12.619 1.00 96.69 90 ILE A C 1
ATOM 659 O O . ILE A 1 90 ? 23.807 4.789 -12.085 1.00 96.69 90 ILE A O 1
ATOM 663 N N . CYS A 1 91 ? 22.473 5.467 -13.788 1.00 95.62 91 CYS A N 1
ATOM 664 C CA . CYS A 1 91 ? 23.485 6.067 -14.658 1.00 95.62 91 CYS A CA 1
ATOM 665 C C . CYS A 1 91 ? 23.186 7.558 -14.881 1.00 95.62 91 CYS A C 1
ATOM 667 O O . CYS A 1 91 ? 22.073 8.027 -14.618 1.00 95.62 91 CYS A O 1
ATOM 669 N N . LYS A 1 92 ? 24.155 8.317 -15.408 1.00 94.88 92 LYS A N 1
ATOM 670 C CA . LYS A 1 92 ? 23.891 9.685 -15.877 1.00 94.88 92 LYS A CA 1
ATOM 671 C C . LYS A 1 92 ? 23.200 9.650 -17.235 1.00 94.88 92 LYS A C 1
ATOM 673 O O . LYS A 1 92 ? 23.695 9.038 -18.175 1.00 94.88 92 LYS A O 1
ATOM 678 N N . ALA A 1 93 ? 22.085 10.354 -17.358 1.00 94.94 93 ALA A N 1
ATOM 679 C CA . ALA A 1 93 ? 21.297 10.400 -18.582 1.00 94.94 93 ALA A CA 1
ATOM 680 C C . ALA A 1 93 ? 22.045 11.068 -19.751 1.00 94.94 93 ALA A C 1
ATOM 682 O O . ALA A 1 93 ? 21.873 10.663 -20.899 1.00 94.94 93 ALA A O 1
ATOM 683 N N . SER A 1 94 ? 22.921 12.037 -19.467 1.00 92.38 94 SER A N 1
ATOM 684 C CA . SER A 1 94 ? 23.749 12.704 -20.481 1.00 92.38 94 SER A CA 1
ATOM 685 C C . SER A 1 94 ? 24.741 11.752 -21.158 1.00 92.38 94 SER A C 1
ATOM 687 O O . SER A 1 94 ? 24.961 11.848 -22.363 1.00 92.38 94 SER A O 1
ATOM 689 N N . GLU A 1 95 ? 25.268 10.765 -20.428 1.00 91.56 95 GLU A N 1
ATOM 690 C CA . GLU A 1 95 ? 26.138 9.709 -20.974 1.00 91.56 95 GLU A CA 1
ATOM 691 C C . GLU A 1 95 ? 25.362 8.721 -21.870 1.00 91.56 95 GLU A C 1
ATOM 693 O O . GLU A 1 95 ? 25.948 8.027 -22.699 1.00 91.56 95 GLU A O 1
ATOM 698 N N . LEU A 1 96 ? 24.031 8.694 -21.749 1.00 94.69 96 LEU A N 1
ATOM 699 C CA . LEU A 1 96 ? 23.117 7.897 -22.571 1.00 94.69 96 LEU A CA 1
ATOM 700 C C . LEU A 1 96 ? 22.526 8.701 -23.741 1.00 94.69 96 LEU A C 1
ATOM 702 O O . LEU A 1 96 ? 21.682 8.190 -24.474 1.00 94.69 96 LEU A O 1
ATOM 706 N N . GLY A 1 97 ? 22.952 9.952 -23.938 1.00 93.06 97 GLY A N 1
ATOM 707 C CA . GLY A 1 97 ? 22.481 10.804 -25.031 1.00 93.06 97 GLY A CA 1
ATOM 708 C C . GLY A 1 97 ? 21.052 11.327 -24.862 1.00 93.06 97 GLY A C 1
ATOM 709 O O . GLY A 1 97 ? 20.433 11.701 -25.857 1.00 93.06 97 GLY A O 1
ATOM 710 N N . PHE A 1 98 ? 20.515 11.349 -23.638 1.00 94.81 98 PHE A N 1
ATOM 711 C CA . PHE A 1 98 ? 19.229 11.991 -23.375 1.00 94.81 98 PHE A CA 1
ATOM 712 C C . PHE A 1 98 ? 19.354 13.513 -23.293 1.00 94.81 98 PHE A C 1
ATOM 714 O O . PHE A 1 98 ? 20.342 14.054 -22.798 1.00 94.81 98 PHE A O 1
ATOM 721 N N . ASP A 1 99 ? 18.296 14.199 -23.721 1.00 92.56 99 ASP A N 1
ATOM 722 C CA . ASP A 1 99 ? 18.121 15.629 -23.490 1.00 92.56 99 ASP A CA 1
ATOM 723 C C . ASP A 1 99 ? 17.738 15.874 -22.025 1.00 92.56 99 ASP A C 1
ATOM 725 O O . ASP A 1 99 ? 16.675 15.447 -21.566 1.00 92.56 99 ASP A O 1
ATOM 729 N N . GLU A 1 100 ? 18.599 16.587 -21.296 1.00 87.25 100 GLU A N 1
ATOM 730 C CA . GLU A 1 100 ? 18.436 16.871 -19.867 1.00 87.25 100 GLU A CA 1
ATOM 731 C C . GLU A 1 100 ? 17.106 17.563 -19.529 1.00 87.25 100 GLU A C 1
ATOM 733 O O . GLU A 1 100 ? 16.636 17.452 -18.397 1.00 87.25 100 GLU A O 1
ATOM 738 N N . ARG A 1 101 ? 16.450 18.223 -20.498 1.00 92.06 101 ARG A N 1
ATOM 739 C CA . ARG A 1 101 ? 15.132 18.856 -20.307 1.00 92.06 101 ARG A CA 1
ATOM 740 C C . ARG A 1 101 ? 14.020 17.866 -19.961 1.00 92.06 101 ARG A C 1
ATOM 742 O O . ARG A 1 101 ? 13.047 18.265 -19.327 1.00 92.06 101 ARG A O 1
ATOM 749 N N . TYR A 1 102 ? 14.147 16.608 -20.380 1.00 91.56 102 TYR A N 1
ATOM 750 C CA . TYR A 1 102 ? 13.144 15.559 -20.158 1.00 91.56 102 TYR A CA 1
ATOM 751 C C . TYR A 1 102 ? 13.569 14.545 -19.091 1.00 91.56 102 TYR A C 1
ATOM 753 O O . TYR A 1 102 ? 12.923 13.513 -18.924 1.00 91.56 102 TYR A O 1
ATOM 761 N N . ILE A 1 103 ? 14.649 14.828 -18.360 1.00 92.19 103 ILE A N 1
ATOM 762 C CA . ILE A 1 103 ? 15.205 13.935 -17.345 1.00 92.19 103 ILE A CA 1
ATOM 763 C C . ILE A 1 103 ? 14.881 14.463 -15.942 1.00 92.19 103 ILE A C 1
ATOM 765 O O . ILE A 1 103 ? 14.917 15.676 -15.715 1.00 92.19 103 ILE A O 1
ATOM 769 N N . PRO A 1 104 ? 14.579 13.580 -14.966 1.00 88.50 104 PRO A N 1
ATOM 770 C CA . PRO A 1 104 ? 14.353 13.994 -13.589 1.00 88.50 104 PRO A CA 1
ATOM 771 C C . PRO A 1 104 ? 15.514 14.805 -13.008 1.00 88.50 104 PRO A C 1
ATOM 773 O O . PRO A 1 104 ? 16.684 14.645 -13.375 1.00 88.50 104 PRO A O 1
ATOM 776 N N . ARG A 1 105 ? 15.191 15.655 -12.026 1.00 89.56 105 ARG A N 1
ATOM 777 C CA . ARG A 1 105 ? 16.183 16.455 -11.301 1.00 89.56 105 ARG A CA 1
ATOM 778 C C . ARG A 1 105 ? 17.334 15.566 -10.819 1.00 89.56 105 ARG A C 1
ATOM 780 O O . ARG A 1 105 ? 17.115 14.593 -10.105 1.00 89.56 105 ARG A O 1
ATOM 787 N N . GLY A 1 106 ? 18.557 15.957 -11.170 1.00 89.31 106 GLY A N 1
ATOM 788 C CA . GLY A 1 106 ? 19.772 15.191 -10.882 1.00 89.31 106 GLY A CA 1
ATOM 789 C C . GLY A 1 106 ? 20.337 14.439 -12.088 1.00 89.31 106 GLY A C 1
ATOM 790 O O . GLY A 1 106 ? 21.401 13.845 -11.956 1.00 89.31 106 GLY A O 1
ATOM 791 N N . GLY A 1 107 ? 19.671 14.484 -13.250 1.00 93.38 107 GLY A N 1
ATOM 792 C CA . GLY A 1 107 ? 20.220 13.947 -14.498 1.00 93.38 107 GLY A CA 1
ATOM 793 C C . GLY A 1 107 ? 20.377 12.426 -14.483 1.00 93.38 107 GLY A C 1
ATOM 794 O O . GLY A 1 107 ? 21.219 11.893 -15.199 1.00 93.38 107 GLY A O 1
ATOM 795 N N . ALA A 1 108 ? 19.624 11.731 -13.628 1.00 93.88 108 ALA A N 1
ATOM 796 C CA . ALA A 1 108 ? 19.725 10.292 -13.445 1.00 93.88 108 ALA A CA 1
ATOM 797 C C . ALA A 1 108 ? 18.750 9.552 -14.365 1.00 93.88 108 ALA A C 1
ATOM 799 O O . ALA A 1 108 ? 17.594 9.950 -14.505 1.00 93.88 108 ALA A O 1
ATOM 800 N N . PHE A 1 109 ? 19.219 8.448 -14.940 1.00 96.19 109 PHE A N 1
ATOM 801 C CA . PHE A 1 109 ? 18.402 7.470 -15.646 1.00 96.19 109 PHE A CA 1
ATOM 802 C C . PHE A 1 109 ? 18.600 6.096 -15.002 1.00 96.19 109 PHE A C 1
ATOM 804 O O . PHE A 1 109 ? 19.712 5.752 -14.594 1.00 96.19 109 PHE A O 1
ATOM 811 N N . GLU A 1 110 ? 17.525 5.326 -14.875 1.00 96.81 110 GLU A N 1
ATOM 812 C CA . GLU A 1 110 ? 17.508 4.082 -14.105 1.00 96.81 110 GLU A CA 1
ATOM 813 C C . GLU A 1 110 ? 17.174 2.901 -15.020 1.00 96.81 110 GLU A C 1
ATOM 815 O O . GLU A 1 110 ? 16.214 2.961 -15.786 1.00 96.81 110 GLU A O 1
ATOM 820 N N . PHE A 1 111 ? 17.954 1.824 -14.920 1.00 97.94 111 PHE A N 1
ATOM 821 C CA . PHE A 1 111 ? 17.710 0.567 -15.621 1.00 97.94 111 PHE A CA 1
ATOM 822 C C . PHE A 1 111 ? 17.365 -0.539 -14.631 1.00 97.94 111 PHE A C 1
ATOM 824 O O . PHE A 1 111 ? 18.224 -0.906 -13.824 1.00 97.94 111 PHE A O 1
ATOM 831 N N . THR A 1 112 ? 16.168 -1.118 -14.711 1.00 97.88 112 THR A N 1
ATOM 832 C CA . THR A 1 112 ? 15.858 -2.350 -13.976 1.00 97.88 112 THR A CA 1
ATOM 833 C C . THR A 1 112 ? 16.751 -3.470 -14.491 1.00 97.88 112 THR A C 1
ATOM 835 O O . THR A 1 112 ? 16.841 -3.716 -15.692 1.00 97.88 112 THR A O 1
ATOM 838 N N . GLN A 1 113 ? 17.447 -4.127 -13.571 1.00 97.12 113 GLN A N 1
ATOM 839 C CA . GLN A 1 113 ? 18.318 -5.252 -13.867 1.00 97.12 113 GLN A CA 1
ATOM 840 C C . GLN A 1 113 ? 17.466 -6.514 -13.960 1.00 97.12 113 GLN A C 1
ATOM 842 O O . GLN A 1 113 ? 16.877 -6.948 -12.973 1.00 97.12 113 GLN A O 1
ATOM 847 N N . LEU A 1 114 ? 17.401 -7.083 -15.158 1.00 94.94 114 LEU A N 1
ATOM 848 C CA . LEU A 1 114 ? 16.666 -8.305 -15.452 1.00 94.94 114 LEU A CA 1
ATOM 849 C C . LEU A 1 114 ? 17.645 -9.369 -15.927 1.00 94.94 114 LEU A C 1
ATOM 851 O O . LEU A 1 114 ? 18.644 -9.062 -16.575 1.00 94.94 114 LEU A O 1
ATOM 855 N N . ASP A 1 115 ? 17.341 -10.624 -15.625 1.00 94.19 115 ASP A N 1
ATOM 856 C CA . ASP A 1 115 ? 18.043 -11.737 -16.241 1.00 94.19 115 ASP A CA 1
ATOM 857 C C . ASP A 1 115 ? 17.549 -11.971 -17.682 1.00 94.19 115 ASP A C 1
ATOM 859 O O . ASP A 1 115 ? 16.550 -11.414 -18.151 1.00 94.19 115 ASP A O 1
ATOM 863 N N . GLU A 1 116 ? 18.251 -12.839 -18.408 1.00 94.44 116 GLU A N 1
ATOM 864 C CA . GLU A 1 116 ? 17.907 -13.174 -19.791 1.00 94.44 116 GLU A CA 1
ATOM 865 C C . GLU A 1 116 ? 16.503 -13.783 -19.934 1.00 94.44 116 GLU A C 1
ATOM 867 O O . GLU A 1 116 ? 15.861 -13.649 -20.978 1.00 94.44 116 GLU A O 1
ATOM 872 N N . ALA A 1 117 ? 15.999 -14.465 -18.902 1.00 93.88 117 ALA A N 1
ATOM 873 C CA . ALA A 1 117 ? 14.633 -14.976 -18.907 1.00 93.88 117 ALA A CA 1
ATOM 874 C C . ALA A 1 117 ? 13.614 -13.829 -18.828 1.00 93.88 117 ALA A C 1
ATOM 876 O O . ALA A 1 117 ? 12.663 -13.808 -19.612 1.00 93.88 117 ALA A O 1
ATOM 877 N N . GLY A 1 118 ? 13.840 -12.851 -17.948 1.00 93.94 118 GLY A N 1
ATOM 878 C CA . GLY A 1 118 ? 13.075 -11.614 -17.841 1.00 93.94 118 GLY A CA 1
ATOM 879 C C . GLY A 1 118 ? 13.061 -10.829 -19.148 1.00 93.94 118 GLY A C 1
ATOM 880 O O . GLY A 1 118 ? 11.984 -10.534 -19.664 1.00 93.94 118 GLY A O 1
ATOM 881 N N . LEU A 1 119 ? 14.227 -10.578 -19.749 1.00 95.81 119 LEU A N 1
ATOM 882 C CA . LEU A 1 119 ? 14.318 -9.864 -21.028 1.00 95.81 119 LEU A CA 1
ATOM 883 C C . LEU A 1 119 ? 13.595 -10.603 -22.161 1.00 95.81 119 LEU A C 1
ATOM 885 O O . LEU A 1 119 ? 12.877 -9.980 -22.941 1.00 95.81 119 LEU A O 1
ATOM 889 N N . ARG A 1 120 ? 13.725 -11.935 -22.249 1.00 95.31 120 ARG A N 1
ATOM 890 C CA . ARG A 1 120 ? 12.977 -12.729 -23.240 1.00 95.31 120 ARG A CA 1
ATOM 891 C C . ARG A 1 120 ? 11.466 -12.623 -23.057 1.00 95.31 120 ARG A C 1
ATOM 893 O O . ARG A 1 120 ? 10.769 -12.512 -24.061 1.00 95.31 120 ARG A O 1
ATOM 900 N N . ARG A 1 121 ? 10.969 -12.641 -21.813 1.00 93.62 121 ARG A N 1
ATOM 901 C CA . ARG A 1 121 ? 9.541 -12.419 -21.528 1.00 93.62 121 ARG A CA 1
ATOM 902 C C . ARG A 1 121 ? 9.104 -11.044 -22.039 1.00 93.62 121 ARG A C 1
ATOM 904 O O . ARG A 1 121 ? 8.153 -10.968 -22.807 1.00 93.62 121 ARG A O 1
ATOM 911 N N . LEU A 1 122 ? 9.856 -9.988 -21.720 1.00 95.75 122 LEU A N 1
ATOM 912 C CA . LEU A 1 122 ? 9.519 -8.624 -22.142 1.00 95.75 122 LEU A CA 1
ATOM 913 C C . LEU A 1 122 ? 9.529 -8.417 -23.656 1.00 95.75 122 LEU A C 1
ATOM 915 O O . LEU A 1 122 ? 8.652 -7.726 -24.164 1.00 95.75 122 LEU A O 1
ATOM 919 N N . ARG A 1 123 ? 10.455 -9.044 -24.391 1.00 96.25 123 ARG A N 1
ATOM 920 C CA . ARG A 1 123 ? 10.470 -8.989 -25.867 1.00 96.25 123 ARG A CA 1
ATOM 921 C C . ARG A 1 123 ? 9.204 -9.575 -26.502 1.00 96.25 123 ARG A C 1
ATOM 923 O O . ARG A 1 123 ? 8.884 -9.232 -27.635 1.00 96.25 123 ARG A O 1
ATOM 930 N N . GLY A 1 124 ? 8.495 -10.458 -25.795 1.00 94.69 124 GLY A N 1
ATOM 931 C CA . GLY A 1 124 ? 7.192 -10.971 -26.218 1.00 94.69 124 GLY A CA 1
ATOM 932 C C . GLY A 1 124 ? 6.028 -10.004 -25.974 1.00 94.69 124 GLY A C 1
ATOM 933 O O . GLY A 1 124 ? 4.960 -10.194 -26.547 1.00 94.69 124 GLY A O 1
ATOM 934 N N . GLU A 1 125 ? 6.224 -8.978 -25.144 1.00 95.44 125 GLU A N 1
ATOM 935 C CA . GLU A 1 125 ? 5.179 -8.037 -24.726 1.00 95.44 125 GLU A CA 1
ATOM 936 C C . GLU A 1 125 ? 5.360 -6.639 -25.327 1.00 95.44 125 GLU A C 1
ATOM 938 O O . GLU A 1 125 ? 4.377 -5.970 -25.633 1.00 95.44 125 GLU A O 1
ATOM 943 N N . MET A 1 126 ? 6.604 -6.184 -25.507 1.00 95.88 126 MET A N 1
ATOM 944 C CA . MET A 1 126 ? 6.911 -4.872 -26.071 1.00 95.88 126 MET A CA 1
ATOM 945 C C . MET A 1 126 ? 8.249 -4.855 -26.817 1.00 95.88 126 MET A C 1
ATOM 947 O O . MET A 1 126 ? 9.119 -5.702 -26.613 1.00 95.88 126 MET A O 1
ATOM 951 N N . VAL A 1 127 ? 8.433 -3.842 -27.665 1.00 96.62 127 VAL A N 1
ATOM 952 C CA . VAL A 1 127 ? 9.715 -3.590 -28.333 1.00 96.62 127 VAL A CA 1
ATOM 953 C C . VAL A 1 127 ? 10.698 -2.988 -27.329 1.00 96.62 127 VAL A C 1
ATOM 955 O O . VAL A 1 127 ? 10.398 -1.980 -26.688 1.00 96.62 127 VAL A O 1
ATOM 958 N N . LEU A 1 128 ? 11.877 -3.602 -27.207 1.00 97.12 128 LEU A N 1
ATOM 959 C CA . LEU A 1 128 ? 12.970 -3.091 -26.383 1.00 97.12 128 LEU A CA 1
ATOM 960 C C . LEU A 1 128 ? 13.947 -2.258 -27.223 1.00 97.12 128 LEU A C 1
ATOM 962 O O . LEU A 1 128 ? 14.259 -2.605 -28.361 1.00 97.12 128 LEU A O 1
ATOM 966 N N . ASP A 1 129 ? 14.458 -1.180 -26.638 1.00 97.31 129 ASP A N 1
ATOM 967 C CA . ASP A 1 129 ? 15.545 -0.372 -27.180 1.00 97.31 129 ASP A CA 1
ATOM 968 C C . ASP A 1 129 ? 16.876 -1.027 -26.786 1.00 97.31 129 ASP A C 1
ATOM 970 O O . ASP A 1 129 ? 17.487 -0.725 -25.757 1.00 97.31 129 ASP A O 1
ATOM 974 N N . GLU A 1 130 ? 17.292 -1.991 -27.606 1.00 95.75 130 GLU A N 1
ATOM 975 C CA . GLU A 1 130 ? 18.523 -2.765 -27.410 1.00 95.75 130 GLU A CA 1
ATOM 976 C C . GLU A 1 130 ? 19.774 -1.865 -27.419 1.00 95.75 130 GLU A C 1
ATOM 978 O O . GLU A 1 130 ? 20.742 -2.135 -26.707 1.00 95.75 130 GLU A O 1
ATOM 983 N N . GLU A 1 131 ? 19.761 -0.759 -28.172 1.00 96.94 131 GLU A N 1
ATOM 984 C CA . GLU A 1 131 ? 20.884 0.181 -28.210 1.00 96.94 131 GLU A CA 1
ATOM 985 C C . GLU A 1 131 ? 20.996 0.963 -26.897 1.00 96.94 131 GLU A C 1
ATOM 987 O O . GLU A 1 131 ? 22.094 1.116 -26.348 1.00 96.94 131 GLU A O 1
ATOM 992 N N . LEU A 1 132 ? 19.874 1.450 -26.362 1.00 97.06 132 LEU A N 1
ATOM 993 C CA . LEU A 1 132 ? 19.828 2.100 -25.057 1.00 97.06 132 LEU A CA 1
ATOM 994 C C . LEU A 1 132 ? 20.257 1.146 -23.939 1.00 97.06 132 LEU A C 1
ATOM 996 O O . LEU A 1 132 ? 21.069 1.547 -23.103 1.00 97.06 132 LEU A O 1
ATOM 1000 N N . MET A 1 133 ? 19.777 -0.102 -23.937 1.00 96.38 133 MET A N 1
ATOM 1001 C CA . MET A 1 133 ? 20.201 -1.101 -22.948 1.00 96.38 133 MET A CA 1
ATOM 1002 C C . MET A 1 133 ? 21.708 -1.358 -23.029 1.00 96.38 133 MET A C 1
ATOM 1004 O O . MET A 1 133 ? 22.398 -1.260 -22.015 1.00 96.38 133 MET A O 1
ATOM 1008 N N . ALA A 1 134 ? 22.253 -1.554 -24.232 1.00 95.81 134 ALA A N 1
ATOM 1009 C CA . ALA A 1 134 ? 23.686 -1.766 -24.418 1.00 95.81 134 ALA A CA 1
ATOM 1010 C C . ALA A 1 134 ? 24.526 -0.546 -23.981 1.00 95.81 134 ALA A C 1
ATOM 1012 O O . ALA A 1 134 ? 25.624 -0.698 -23.438 1.00 95.81 134 ALA A O 1
ATOM 1013 N N . ARG A 1 135 ? 24.035 0.685 -24.195 1.00 96.69 135 ARG A N 1
ATOM 1014 C CA . ARG A 1 135 ? 24.665 1.903 -23.648 1.00 96.69 135 ARG A CA 1
ATOM 1015 C C . ARG A 1 135 ? 24.599 1.923 -22.120 1.00 96.69 135 ARG A C 1
ATOM 1017 O O . ARG A 1 135 ? 25.609 2.214 -21.485 1.00 96.69 135 ARG A O 1
ATOM 1024 N N . GLY A 1 136 ? 23.458 1.556 -21.542 1.00 95.06 136 GLY A N 1
ATOM 1025 C CA . GLY A 1 136 ? 23.254 1.439 -20.098 1.00 95.06 136 GLY A CA 1
ATOM 1026 C C . GLY A 1 136 ? 24.190 0.433 -19.428 1.00 95.06 136 GLY A C 1
ATOM 1027 O O . GLY A 1 136 ? 24.745 0.721 -18.366 1.00 95.06 136 GLY A O 1
ATOM 1028 N N . GLU A 1 137 ? 24.436 -0.715 -20.059 1.00 93.94 137 GLU A N 1
ATOM 1029 C CA . GLU A 1 137 ? 25.387 -1.725 -19.579 1.00 93.94 137 GLU A CA 1
ATOM 1030 C C . GLU A 1 137 ? 26.818 -1.182 -19.510 1.00 93.94 137 GLU A C 1
ATOM 1032 O O . GLU A 1 137 ? 27.492 -1.366 -18.494 1.00 93.94 137 GLU A O 1
ATOM 1037 N N . ARG A 1 138 ? 27.254 -0.454 -20.547 1.00 95.38 138 ARG A N 1
ATOM 1038 C CA . ARG A 1 138 ? 28.603 0.132 -20.628 1.00 95.38 138 ARG A CA 1
ATOM 1039 C C . ARG A 1 138 ? 28.796 1.370 -19.755 1.00 95.38 138 ARG A C 1
ATOM 1041 O O . ARG A 1 138 ? 29.925 1.644 -19.359 1.00 95.38 138 ARG A O 1
ATOM 1048 N N . ALA A 1 139 ? 27.732 2.127 -19.493 1.00 95.12 139 ALA A N 1
ATOM 1049 C CA . ALA A 1 139 ? 27.803 3.357 -18.712 1.00 95.12 139 ALA A CA 1
ATOM 1050 C C . ALA A 1 139 ? 28.261 3.090 -17.269 1.00 95.12 139 ALA A C 1
ATOM 1052 O O . ALA A 1 139 ? 27.941 2.051 -16.681 1.00 95.12 139 ALA A O 1
ATOM 1053 N N . GLU A 1 140 ? 28.976 4.044 -16.675 1.00 95.44 140 GLU A N 1
ATOM 1054 C CA . GLU A 1 140 ? 29.267 3.996 -15.245 1.00 95.44 140 GLU A CA 1
ATOM 1055 C C . GLU A 1 140 ? 27.967 4.216 -14.461 1.00 95.44 140 GLU A C 1
ATOM 1057 O O . GLU A 1 140 ? 27.121 5.042 -14.812 1.00 95.44 140 GLU A O 1
ATOM 1062 N N . GLY A 1 141 ? 27.778 3.453 -13.390 1.00 95.31 141 GLY A N 1
ATOM 1063 C CA . GLY A 1 141 ? 26.574 3.564 -12.587 1.00 95.31 141 GLY A CA 1
ATOM 1064 C C . GLY A 1 141 ? 26.660 2.772 -11.299 1.00 95.31 141 GLY A C 1
ATOM 1065 O O . GLY A 1 141 ? 27.548 1.942 -11.108 1.00 95.31 141 GLY A O 1
ATOM 1066 N N . ARG A 1 142 ? 25.702 3.027 -10.410 1.00 96.75 142 ARG A N 1
ATOM 1067 C CA . ARG A 1 142 ? 25.582 2.320 -9.131 1.00 96.75 142 ARG A CA 1
ATOM 1068 C C . ARG A 1 142 ? 24.346 1.438 -9.111 1.00 96.75 142 ARG A C 1
ATOM 1070 O O . ARG A 1 142 ? 23.298 1.836 -9.617 1.00 96.75 142 ARG A O 1
ATOM 1077 N N . LEU A 1 143 ? 24.469 0.277 -8.480 1.00 97.56 143 LEU A N 1
ATOM 1078 C CA . LEU A 1 143 ? 23.352 -0.626 -8.237 1.00 97.56 143 LEU A CA 1
ATOM 1079 C C . LEU A 1 143 ? 22.652 -0.267 -6.927 1.00 97.56 143 LEU A C 1
ATOM 1081 O O . LEU A 1 143 ? 23.305 -0.054 -5.904 1.00 97.56 143 LEU A O 1
ATOM 1085 N N . VAL A 1 144 ? 21.326 -0.181 -6.967 1.00 96.31 144 VAL A N 1
ATOM 1086 C CA . VAL A 1 144 ? 20.480 0.143 -5.817 1.00 96.31 144 VAL A CA 1
ATOM 1087 C C . VAL A 1 144 ? 19.201 -0.676 -5.907 1.00 96.31 144 VAL A C 1
ATOM 1089 O O . VAL A 1 144 ? 18.597 -0.747 -6.969 1.00 96.31 144 VAL A O 1
ATOM 1092 N N . ILE A 1 145 ? 18.752 -1.250 -4.792 1.00 96.88 145 ILE A N 1
ATOM 1093 C CA . ILE A 1 145 ? 17.380 -1.760 -4.698 1.00 96.88 145 ILE A CA 1
ATOM 1094 C C . ILE A 1 145 ? 16.461 -0.612 -4.306 1.00 96.88 145 ILE A C 1
ATOM 1096 O O . ILE A 1 145 ? 16.771 0.104 -3.349 1.00 96.88 145 ILE A O 1
ATOM 1100 N N . LYS A 1 146 ? 15.348 -0.424 -5.014 1.00 95.06 146 LYS A N 1
ATOM 1101 C CA . LYS A 1 146 ? 14.315 0.577 -4.702 1.00 95.06 146 LYS A CA 1
ATOM 1102 C C . LYS A 1 146 ? 13.012 0.251 -5.432 1.00 95.06 146 LYS A C 1
ATOM 1104 O O . LYS A 1 146 ? 13.000 -0.537 -6.363 1.00 95.06 146 LYS A O 1
ATOM 1109 N N . ALA A 1 147 ? 11.926 0.903 -5.033 1.00 94.19 147 ALA A N 1
ATOM 1110 C CA . ALA A 1 147 ? 10.699 0.921 -5.816 1.00 94.19 147 ALA A CA 1
ATOM 1111 C C . ALA A 1 147 ? 10.947 1.772 -7.071 1.00 94.19 147 ALA A C 1
ATOM 1113 O O . ALA A 1 147 ? 11.092 2.994 -6.966 1.00 94.19 147 ALA A O 1
ATOM 1114 N N . ALA A 1 148 ? 11.088 1.135 -8.232 1.00 93.56 148 ALA A N 1
ATOM 1115 C CA . ALA A 1 148 ? 11.395 1.828 -9.482 1.00 93.56 148 ALA A CA 1
ATOM 1116 C C . ALA A 1 148 ? 10.597 1.314 -10.682 1.00 93.56 148 ALA A C 1
ATOM 1118 O O . ALA A 1 148 ? 10.727 1.867 -11.769 1.00 93.56 148 ALA A O 1
ATOM 1119 N N . GLY A 1 149 ? 9.708 0.342 -10.482 1.00 90.69 149 GLY A N 1
ATOM 1120 C CA . GLY A 1 149 ? 8.842 -0.222 -11.513 1.00 90.69 149 GLY A CA 1
ATOM 1121 C C . GLY A 1 149 ? 7.900 0.738 -12.243 1.00 90.69 149 GLY A C 1
ATOM 1122 O O . GLY A 1 149 ? 7.221 0.319 -13.172 1.00 90.69 149 GLY A O 1
ATOM 1123 N N . ASN A 1 150 ? 7.861 2.012 -11.848 1.00 89.62 150 ASN A N 1
ATOM 1124 C CA . ASN A 1 150 ? 7.142 3.092 -12.522 1.00 89.62 150 ASN A CA 1
ATOM 1125 C C . ASN A 1 150 ? 8.055 4.059 -13.303 1.00 89.62 150 ASN A C 1
ATOM 1127 O O . ASN A 1 150 ? 7.550 4.981 -13.928 1.00 89.62 150 ASN A O 1
ATOM 1131 N N . MET A 1 151 ? 9.380 3.896 -13.234 1.00 92.31 151 MET A N 1
ATOM 1132 C CA . MET A 1 151 ? 10.356 4.840 -13.796 1.00 92.31 151 MET A CA 1
ATOM 1133 C C . MET A 1 151 ? 11.509 4.148 -14.528 1.00 92.31 151 MET A C 1
ATOM 1135 O O . MET A 1 151 ? 11.937 4.623 -15.577 1.00 92.31 151 MET A O 1
ATOM 1139 N N . ALA A 1 152 ? 12.046 3.057 -13.980 1.00 96.25 152 ALA A N 1
ATOM 1140 C CA . ALA A 1 152 ? 13.257 2.430 -14.492 1.00 96.25 152 ALA A CA 1
ATOM 1141 C C . ALA A 1 152 ? 12.987 1.611 -15.756 1.00 96.25 152 ALA A C 1
ATOM 1143 O O . ALA A 1 152 ? 12.078 0.790 -15.806 1.00 96.25 152 ALA A O 1
ATOM 1144 N N . TYR A 1 153 ? 13.801 1.799 -16.787 1.00 97.62 153 TYR A N 1
ATOM 1145 C CA . TYR A 1 153 ? 13.665 1.074 -18.045 1.00 97.62 153 TYR A CA 1
ATOM 1146 C C . TYR A 1 153 ? 14.198 -0.368 -17.920 1.00 97.62 153 TYR A C 1
ATOM 1148 O O . TYR A 1 153 ? 15.245 -0.556 -17.306 1.00 97.62 153 TYR A O 1
ATOM 1156 N N . PRO A 1 154 ? 13.563 -1.399 -18.510 1.00 97.44 154 PRO A N 1
ATOM 1157 C CA . PRO A 1 154 ? 12.332 -1.361 -19.307 1.00 97.44 154 PRO A CA 1
ATOM 1158 C C . PRO A 1 154 ? 11.031 -1.461 -18.493 1.00 97.44 154 PRO A C 1
ATOM 1160 O O . PRO A 1 154 ? 9.957 -1.243 -19.052 1.00 97.44 154 PRO A O 1
ATOM 1163 N N . MET A 1 155 ? 11.099 -1.786 -17.197 1.00 97.50 155 MET A N 1
ATOM 1164 C CA . MET A 1 155 ? 9.913 -2.120 -16.397 1.00 97.50 155 MET A CA 1
ATOM 1165 C C . MET A 1 155 ? 8.933 -0.957 -16.228 1.00 97.50 155 MET A C 1
ATOM 1167 O O . MET A 1 155 ? 7.737 -1.176 -16.347 1.00 97.50 155 MET A O 1
ATOM 1171 N N . GLY A 1 156 ? 9.412 0.271 -16.038 1.00 96.62 156 GLY A N 1
ATOM 1172 C CA . GLY A 1 156 ? 8.595 1.485 -15.978 1.00 96.62 156 GLY A CA 1
ATOM 1173 C C . GLY A 1 156 ? 7.717 1.657 -17.213 1.00 96.62 156 GLY A C 1
ATOM 1174 O O . GLY A 1 156 ? 6.501 1.769 -17.093 1.00 96.62 156 GLY A O 1
ATOM 1175 N N . LEU A 1 157 ? 8.318 1.579 -18.405 1.00 97.25 157 LEU A N 1
ATOM 1176 C CA . LEU A 1 157 ? 7.583 1.669 -19.670 1.00 97.25 157 LEU A CA 1
ATOM 1177 C C . LEU A 1 157 ? 6.600 0.504 -19.837 1.00 97.25 157 LEU A C 1
ATOM 1179 O O . LEU A 1 157 ? 5.456 0.705 -20.236 1.00 97.25 157 LEU A O 1
ATOM 1183 N N . ARG A 1 158 ? 7.027 -0.718 -19.500 1.00 97.56 158 ARG A N 1
ATOM 1184 C CA . ARG A 1 158 ? 6.157 -1.899 -19.539 1.00 97.56 158 ARG A CA 1
ATOM 1185 C C . ARG A 1 158 ? 4.937 -1.729 -18.627 1.00 97.56 158 ARG A C 1
ATOM 1187 O O . ARG A 1 158 ? 3.826 -2.048 -19.036 1.00 97.56 158 ARG A O 1
ATOM 1194 N N . THR A 1 159 ? 5.135 -1.224 -17.414 1.00 97.62 159 THR A N 1
ATOM 1195 C CA . THR A 1 159 ? 4.074 -0.955 -16.436 1.00 97.62 159 THR A CA 1
ATOM 1196 C C . THR A 1 159 ? 3.074 0.074 -16.962 1.00 97.62 159 THR A C 1
ATOM 1198 O O . THR A 1 159 ? 1.871 -0.123 -16.796 1.00 97.62 159 THR A O 1
ATOM 1201 N N . GLU A 1 160 ? 3.534 1.126 -17.648 1.00 96.81 160 GLU A N 1
ATOM 1202 C CA . GLU A 1 160 ? 2.636 2.084 -18.307 1.00 96.81 160 GLU A CA 1
ATOM 1203 C C . GLU A 1 160 ? 1.834 1.444 -19.447 1.00 96.81 160 GLU A C 1
ATOM 1205 O O . GLU A 1 160 ? 0.610 1.564 -19.453 1.00 96.81 160 GLU A O 1
ATOM 1210 N N . ASN A 1 161 ? 2.487 0.684 -20.335 1.00 97.44 161 ASN A N 1
ATOM 1211 C CA . ASN A 1 161 ? 1.817 -0.024 -21.435 1.00 97.44 161 ASN A CA 1
ATOM 1212 C C . ASN A 1 161 ? 0.774 -1.035 -20.925 1.00 97.44 161 ASN A C 1
ATOM 1214 O O . ASN A 1 161 ? -0.316 -1.163 -21.482 1.00 97.44 161 ASN A O 1
ATOM 1218 N N . LEU A 1 162 ? 1.082 -1.753 -19.840 1.00 97.94 162 LEU A N 1
ATOM 1219 C CA . LEU A 1 162 ? 0.119 -2.637 -19.181 1.00 97.94 162 LEU A CA 1
ATOM 1220 C C . LEU A 1 162 ? -1.052 -1.859 -18.576 1.00 97.94 162 LEU A C 1
ATOM 1222 O O . LEU A 1 162 ? -2.162 -2.386 -18.536 1.00 97.94 162 LEU A O 1
ATOM 1226 N N . GLY A 1 163 ? -0.828 -0.623 -18.126 1.00 97.75 163 GLY A N 1
ATOM 1227 C CA . GLY A 1 163 ? -1.882 0.270 -17.653 1.00 97.75 163 GLY A CA 1
ATOM 1228 C C . GLY A 1 163 ? -2.987 0.475 -18.691 1.00 97.75 163 GLY A C 1
ATOM 1229 O O . GLY A 1 163 ? -4.164 0.324 -18.356 1.00 97.75 163 GLY A O 1
ATOM 1230 N N . ASP A 1 164 ? -2.620 0.716 -19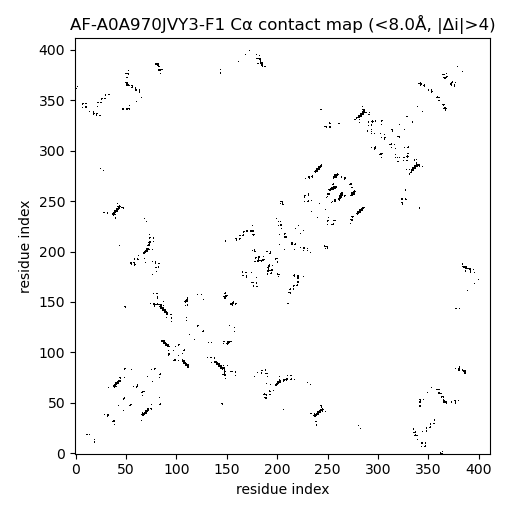.952 1.00 97.19 164 ASP A N 1
ATOM 1231 C CA . ASP A 1 164 ? -3.574 0.840 -21.063 1.00 97.19 164 ASP A CA 1
ATOM 1232 C C . ASP A 1 164 ? -4.379 -0.454 -21.275 1.00 97.19 164 ASP A C 1
ATOM 1234 O O . ASP A 1 164 ? -5.609 -0.433 -21.389 1.00 97.19 164 ASP A O 1
ATOM 1238 N N . GLU A 1 165 ? -3.705 -1.608 -21.290 1.00 97.69 165 GLU A N 1
ATOM 1239 C CA . GLU A 1 165 ? -4.377 -2.900 -21.469 1.00 97.69 165 GLU A CA 1
ATOM 1240 C C . GLU A 1 165 ? -5.358 -3.199 -20.326 1.00 97.69 165 GLU A C 1
ATOM 1242 O O . GLU A 1 165 ? -6.501 -3.609 -20.560 1.00 97.69 165 GLU A O 1
ATOM 1247 N N . ILE A 1 166 ? -4.929 -2.967 -19.083 1.00 98.69 166 ILE A N 1
ATOM 1248 C CA . ILE A 1 166 ? -5.749 -3.176 -17.889 1.00 98.69 166 ILE A CA 1
ATOM 1249 C C . ILE A 1 166 ? -6.958 -2.245 -17.910 1.00 98.69 166 ILE A C 1
ATOM 1251 O O . ILE A 1 166 ? -8.058 -2.697 -17.598 1.00 98.69 166 ILE A O 1
ATOM 1255 N N . LEU A 1 167 ? -6.796 -0.979 -18.309 1.00 98.56 167 LEU A N 1
ATOM 1256 C CA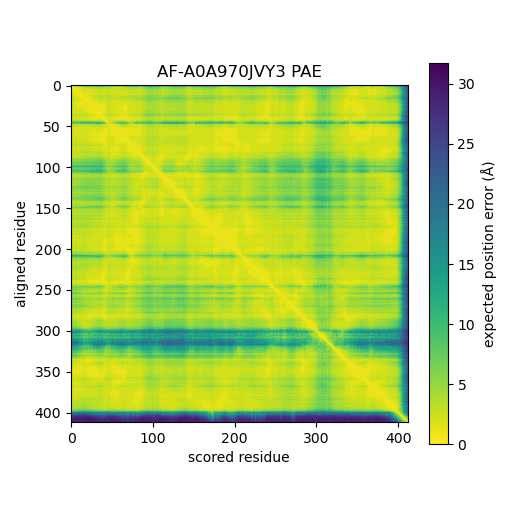 . LEU A 1 167 ? -7.900 -0.027 -18.423 1.00 98.56 167 LEU A CA 1
ATOM 1257 C C . LEU A 1 167 ? -8.992 -0.538 -19.368 1.00 98.56 167 LEU A C 1
ATOM 1259 O O . LEU A 1 167 ? -10.177 -0.505 -19.021 1.00 98.56 167 LEU A O 1
ATOM 1263 N N . VAL A 1 168 ? -8.605 -1.037 -20.545 1.00 98.25 168 VAL A N 1
ATOM 1264 C CA . VAL A 1 168 ? -9.552 -1.592 -21.522 1.00 98.25 168 VAL A CA 1
ATOM 1265 C C . VAL A 1 168 ? -10.329 -2.759 -20.912 1.00 98.25 168 VAL A C 1
ATOM 1267 O O . VAL A 1 168 ? -11.560 -2.793 -20.998 1.00 98.25 168 VAL A O 1
ATOM 1270 N N . LEU A 1 169 ? -9.634 -3.691 -20.255 1.00 98.25 169 LEU A N 1
ATOM 1271 C CA . LEU A 1 169 ? -10.258 -4.843 -19.601 1.00 98.25 169 LEU A CA 1
ATOM 1272 C C . LEU A 1 169 ? -11.169 -4.427 -18.435 1.00 98.25 169 LEU A C 1
ATOM 1274 O O . LEU A 1 169 ? -12.296 -4.909 -18.335 1.00 98.25 169 LEU A O 1
ATOM 1278 N N . ALA A 1 170 ? -10.712 -3.510 -17.584 1.00 98.12 170 ALA A N 1
ATOM 1279 C CA . ALA A 1 170 ? -11.448 -2.997 -16.432 1.00 98.12 170 ALA A CA 1
ATOM 1280 C C . ALA A 1 170 ? -12.769 -2.349 -16.858 1.00 98.12 170 ALA A C 1
ATOM 1282 O O . ALA A 1 170 ? -13.831 -2.716 -16.348 1.00 98.12 170 ALA A O 1
ATOM 1283 N N . ARG A 1 171 ? -12.733 -1.477 -17.873 1.00 97.75 171 ARG A N 1
ATOM 1284 C CA . ARG A 1 171 ? -13.937 -0.833 -18.418 1.00 97.75 171 ARG A CA 1
ATOM 1285 C C . ARG A 1 171 ? -14.873 -1.827 -19.088 1.00 97.75 171 ARG A C 1
ATOM 1287 O O . ARG A 1 171 ? -16.082 -1.742 -18.889 1.00 97.75 171 ARG A O 1
ATOM 1294 N N . ALA A 1 172 ? -14.334 -2.773 -19.856 1.00 96.12 172 ALA A N 1
ATOM 1295 C CA . ALA A 1 172 ? -15.142 -3.793 -20.519 1.00 96.12 172 ALA A CA 1
ATOM 1296 C C . ALA A 1 172 ? -15.868 -4.715 -19.523 1.00 96.12 172 ALA A C 1
ATOM 1298 O O . ALA A 1 172 ? -16.932 -5.240 -19.847 1.00 96.12 172 ALA A O 1
ATOM 1299 N N . LEU A 1 173 ? -15.302 -4.913 -18.328 1.00 95.44 173 LEU A N 1
ATOM 1300 C CA . LEU A 1 173 ? -15.840 -5.799 -17.292 1.00 95.44 173 LEU A CA 1
ATOM 1301 C C . LEU A 1 173 ? -16.569 -5.058 -16.158 1.00 95.44 173 LEU A C 1
ATOM 1303 O O . LEU A 1 173 ? -17.157 -5.711 -15.301 1.00 95.44 173 LEU A O 1
ATOM 1307 N N . GLY A 1 174 ? -16.541 -3.721 -16.128 1.00 94.94 174 GLY A N 1
ATOM 1308 C CA . GLY A 1 174 ? -17.110 -2.930 -15.029 1.00 94.94 174 GLY A CA 1
ATOM 1309 C C . GLY A 1 174 ? -16.403 -3.161 -13.687 1.00 94.94 174 GLY A C 1
ATOM 1310 O O . GLY A 1 174 ? -17.037 -3.132 -12.627 1.00 94.94 174 GLY A O 1
ATOM 1311 N N . LEU A 1 175 ? -15.097 -3.439 -13.727 1.00 97.06 175 LEU A N 1
ATOM 1312 C CA . LEU A 1 175 ? -14.279 -3.753 -12.557 1.00 97.06 175 LEU A CA 1
ATOM 1313 C C . LEU A 1 175 ? -13.267 -2.636 -12.265 1.00 97.06 175 LEU A C 1
ATOM 1315 O O . LEU A 1 175 ? -12.834 -1.953 -13.190 1.00 97.06 175 LEU A O 1
ATOM 1319 N N . PRO A 1 176 ? -12.842 -2.463 -11.000 1.00 98.00 176 PRO A N 1
ATOM 1320 C CA . PRO A 1 176 ? -11.734 -1.580 -10.663 1.00 98.00 176 PRO A CA 1
ATOM 1321 C C . PRO A 1 176 ? -10.436 -2.078 -11.306 1.00 98.00 176 PRO A C 1
ATOM 1323 O O . PRO A 1 176 ? -10.200 -3.290 -11.381 1.00 98.00 176 PRO A O 1
ATOM 1326 N N . PHE A 1 177 ? -9.576 -1.144 -11.713 1.00 98.69 177 PHE A N 1
A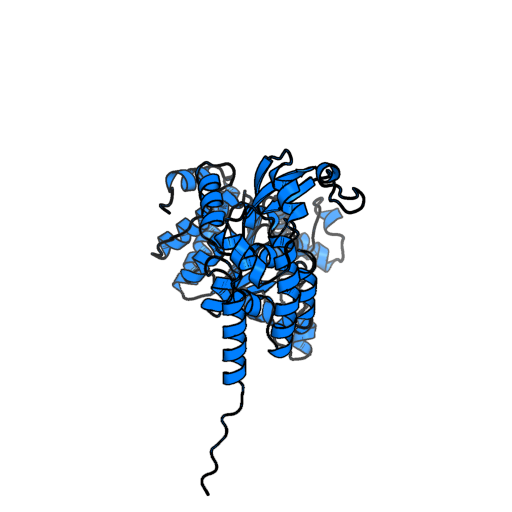TOM 1327 C CA . PHE A 1 177 ? -8.251 -1.430 -12.270 1.00 98.69 177 PHE A CA 1
ATOM 1328 C C . PHE A 1 177 ? -7.458 -2.427 -11.413 1.00 98.69 177 PHE A C 1
ATOM 1330 O O . PHE A 1 177 ? -6.891 -3.389 -11.921 1.00 98.69 177 PHE A O 1
ATOM 1337 N N . GLU A 1 178 ? -7.459 -2.224 -10.098 1.00 98.56 178 GLU A N 1
ATOM 1338 C CA . GLU A 1 178 ? -6.685 -2.979 -9.112 1.00 98.56 178 GLU A CA 1
ATOM 1339 C C . GLU A 1 178 ? -7.059 -4.462 -9.101 1.00 98.56 178 GLU A C 1
ATOM 1341 O O . GLU A 1 178 ? -6.193 -5.323 -8.975 1.00 98.56 178 GLU A O 1
ATOM 1346 N N . THR A 1 179 ? -8.346 -4.768 -9.293 1.00 98.56 179 THR A N 1
ATOM 1347 C CA . THR A 1 179 ? -8.835 -6.150 -9.387 1.00 98.56 179 THR A CA 1
ATOM 1348 C C . THR A 1 179 ? -8.299 -6.838 -10.639 1.00 98.56 179 THR A C 1
ATOM 1350 O O . THR A 1 179 ? -7.851 -7.981 -10.569 1.00 98.56 179 THR A O 1
ATOM 1353 N N . VAL A 1 180 ? -8.329 -6.143 -11.779 1.00 98.75 180 VAL A N 1
ATOM 1354 C CA . VAL A 1 180 ? -7.857 -6.690 -13.057 1.00 98.75 180 VAL A CA 1
ATOM 1355 C C . VAL A 1 180 ? -6.337 -6.856 -13.044 1.00 98.75 180 VAL A C 1
ATOM 1357 O O . VAL A 1 180 ? -5.845 -7.927 -13.392 1.00 98.75 180 VAL A O 1
ATOM 1360 N N . ALA A 1 181 ? -5.598 -5.851 -12.563 1.00 98.69 181 ALA A N 1
ATOM 1361 C CA . ALA A 1 181 ? -4.151 -5.932 -12.370 1.00 98.69 181 ALA A CA 1
ATOM 1362 C C . ALA A 1 181 ? -3.770 -7.093 -11.430 1.00 98.69 181 ALA A C 1
ATOM 1364 O O . ALA A 1 181 ? -2.860 -7.876 -11.716 1.00 98.69 181 ALA A O 1
ATOM 1365 N N . GLY A 1 182 ? -4.524 -7.265 -10.341 1.00 98.69 182 GLY A N 1
ATOM 1366 C CA . GLY A 1 182 ? -4.328 -8.334 -9.366 1.00 98.69 182 GLY A CA 1
ATOM 1367 C C . GLY A 1 182 ? -4.411 -9.748 -9.950 1.00 98.69 182 GLY A C 1
ATOM 1368 O O . GLY A 1 182 ? -3.730 -10.649 -9.466 1.00 98.69 182 GLY A O 1
ATOM 1369 N N . TRP A 1 183 ? -5.158 -9.970 -11.039 1.00 98.69 183 TRP A N 1
ATOM 1370 C CA . TRP A 1 183 ? -5.206 -11.285 -11.694 1.00 98.69 183 TRP A CA 1
ATOM 1371 C C . TRP A 1 183 ? -3.846 -11.743 -12.226 1.00 98.69 183 TRP A C 1
ATOM 1373 O O . TRP A 1 183 ? -3.577 -12.947 -12.251 1.00 98.69 183 TRP A O 1
ATOM 1383 N N . GLY A 1 184 ? -2.981 -10.811 -12.627 1.00 98.44 184 GLY A N 1
ATOM 1384 C CA . GLY A 1 184 ? -1.621 -11.101 -13.081 1.00 98.44 184 GLY A CA 1
ATOM 1385 C C . GLY A 1 184 ? -0.539 -10.895 -12.013 1.00 98.44 184 GLY A C 1
ATOM 1386 O O . GLY A 1 184 ? 0.526 -11.492 -12.124 1.00 98.44 184 GLY A O 1
ATOM 1387 N N . ALA A 1 185 ? -0.789 -10.098 -10.973 1.00 98.62 185 ALA A N 1
ATOM 1388 C CA . ALA A 1 185 ? 0.218 -9.741 -9.967 1.00 98.62 185 ALA A CA 1
ATOM 1389 C C . ALA A 1 185 ? 0.601 -10.897 -9.022 1.00 98.62 185 ALA A C 1
ATOM 1391 O O . ALA A 1 185 ? -0.229 -11.750 -8.705 1.00 98.62 185 ALA A O 1
ATOM 1392 N N . ASP A 1 186 ? 1.845 -10.948 -8.534 1.00 98.62 186 ASP A N 1
ATOM 1393 C CA . ASP A 1 186 ? 2.261 -11.988 -7.580 1.00 98.62 186 ASP A CA 1
ATOM 1394 C C . ASP A 1 186 ? 1.380 -11.970 -6.322 1.00 98.62 186 ASP A C 1
ATOM 1396 O O . ASP A 1 186 ? 1.038 -10.910 -5.795 1.00 98.62 186 ASP A O 1
ATOM 1400 N N . ARG A 1 187 ? 1.032 -13.152 -5.807 1.00 98.38 187 ARG A N 1
ATOM 1401 C CA . ARG A 1 187 ? 0.170 -13.313 -4.625 1.00 98.38 187 ARG A CA 1
ATOM 1402 C C . ARG A 1 187 ? 0.702 -12.660 -3.346 1.00 98.38 187 ARG A C 1
ATOM 1404 O O . ARG A 1 187 ? -0.032 -12.563 -2.368 1.00 98.38 187 ARG A O 1
ATOM 1411 N N . ARG A 1 188 ? 1.986 -12.289 -3.319 1.00 98.50 188 ARG A N 1
ATOM 1412 C CA . ARG A 1 188 ? 2.663 -11.589 -2.215 1.00 98.50 188 ARG A CA 1
ATOM 1413 C C . ARG A 1 188 ? 2.574 -10.066 -2.331 1.00 98.50 188 ARG A C 1
ATOM 1415 O O . ARG A 1 188 ? 3.113 -9.363 -1.483 1.00 98.50 188 ARG A O 1
ATOM 1422 N N . THR A 1 189 ? 1.918 -9.559 -3.369 1.00 98.69 189 THR A N 1
ATOM 1423 C CA . THR A 1 189 ? 1.502 -8.157 -3.486 1.00 98.69 189 THR A CA 1
ATOM 1424 C C . THR A 1 189 ? 0.081 -7.995 -2.957 1.00 98.69 189 THR A C 1
ATOM 1426 O O . THR A 1 189 ? -0.690 -8.958 -2.962 1.00 98.69 189 THR A O 1
ATOM 1429 N N . MET A 1 190 ? -0.297 -6.797 -2.507 1.00 98.69 190 MET A N 1
ATOM 1430 C CA . MET A 1 190 ? -1.655 -6.556 -2.017 1.00 98.69 190 MET A CA 1
ATOM 1431 C C . MET A 1 190 ? -2.679 -6.743 -3.135 1.00 98.69 190 MET A C 1
ATOM 1433 O O . MET A 1 190 ? -3.684 -7.414 -2.916 1.00 98.69 190 MET A O 1
ATOM 1437 N N . ILE A 1 191 ? -2.417 -6.231 -4.345 1.00 98.69 191 ILE A N 1
ATOM 1438 C CA . ILE A 1 191 ? -3.329 -6.427 -5.487 1.00 98.69 191 ILE A CA 1
ATOM 1439 C C . ILE A 1 191 ? -3.465 -7.910 -5.873 1.00 98.69 191 ILE A C 1
ATOM 1441 O O . ILE A 1 191 ? -4.573 -8.364 -6.162 1.00 98.69 191 ILE A O 1
ATOM 1445 N N . GLY A 1 192 ? -2.377 -8.687 -5.819 1.00 98.75 192 GLY A N 1
ATOM 1446 C CA . GLY A 1 192 ? -2.400 -10.123 -6.098 1.00 98.75 192 GLY A CA 1
ATOM 1447 C C . GLY A 1 192 ? -3.152 -10.912 -5.026 1.00 98.75 192 GLY A C 1
ATOM 1448 O O . GLY A 1 192 ? -4.043 -11.697 -5.351 1.00 98.75 192 GLY A O 1
ATOM 1449 N N . ALA A 1 193 ? -2.863 -10.654 -3.747 1.00 98.81 193 ALA A N 1
ATOM 1450 C CA . ALA A 1 193 ? -3.581 -11.259 -2.626 1.00 98.81 193 ALA A CA 1
ATOM 1451 C C . ALA A 1 193 ? -5.075 -10.903 -2.652 1.00 98.81 193 ALA A C 1
ATOM 1453 O O . ALA A 1 193 ? -5.921 -11.775 -2.467 1.00 98.81 193 ALA A O 1
ATOM 1454 N N . GLY A 1 194 ? -5.414 -9.642 -2.936 1.00 98.62 194 GLY A N 1
ATOM 1455 C CA . GLY A 1 194 ? -6.795 -9.179 -3.056 1.00 98.62 194 GLY A CA 1
ATOM 1456 C C . GLY A 1 194 ? -7.567 -9.930 -4.136 1.00 98.62 194 GLY A C 1
ATOM 1457 O O . GLY A 1 194 ? -8.657 -10.439 -3.886 1.00 98.62 194 GLY A O 1
ATOM 1458 N N . ALA A 1 195 ? -6.973 -10.074 -5.320 1.00 98.12 195 ALA A N 1
ATOM 1459 C CA . ALA A 1 195 ? -7.585 -10.802 -6.423 1.00 98.12 195 ALA A CA 1
ATOM 1460 C C . ALA A 1 195 ? -7.718 -12.314 -6.165 1.00 98.12 195 ALA A C 1
ATOM 1462 O O . ALA A 1 195 ? -8.728 -12.905 -6.553 1.00 98.12 195 ALA A O 1
ATOM 1463 N N . GLU A 1 196 ? -6.724 -12.940 -5.529 1.00 98.25 196 GLU A N 1
ATOM 1464 C CA . GLU A 1 196 ? -6.743 -14.373 -5.202 1.00 98.25 196 GLU A CA 1
ATOM 1465 C C . GLU A 1 196 ? -7.777 -14.699 -4.116 1.00 98.25 196 GLU A C 1
ATOM 1467 O O . GLU A 1 196 ? -8.526 -15.667 -4.244 1.00 98.25 196 GLU A O 1
ATOM 1472 N N . LEU A 1 197 ? -7.839 -13.875 -3.068 1.00 98.44 197 LEU A N 1
ATOM 1473 C CA . LEU A 1 197 ? -8.683 -14.098 -1.892 1.00 98.44 197 LEU A CA 1
ATOM 1474 C C . LEU A 1 197 ? -10.085 -13.486 -2.027 1.00 98.44 197 LEU A C 1
ATOM 1476 O O . LEU A 1 197 ? -10.942 -13.729 -1.180 1.00 98.44 197 LEU A O 1
ATOM 1480 N N . GLY A 1 198 ? -10.330 -12.687 -3.069 1.00 97.56 198 GLY A N 1
ATOM 1481 C CA . GLY A 1 198 ? -11.580 -11.944 -3.237 1.00 97.56 198 GLY A CA 1
ATOM 1482 C C . GLY A 1 198 ? -11.747 -10.802 -2.229 1.00 97.56 198 GLY A C 1
ATOM 1483 O O . GLY A 1 198 ? -12.876 -10.454 -1.888 1.00 97.56 198 GLY A O 1
ATOM 1484 N N . LEU A 1 199 ? -10.641 -10.232 -1.743 1.00 98.56 199 LEU A N 1
ATOM 1485 C CA . LEU A 1 199 ? -10.641 -9.116 -0.797 1.00 98.56 199 LEU A CA 1
ATOM 1486 C C . LEU A 1 199 ? -10.555 -7.772 -1.538 1.00 98.56 199 LEU A C 1
ATOM 1488 O O . LEU A 1 199 ? -9.839 -7.663 -2.539 1.00 98.56 199 LEU A O 1
ATOM 1492 N N . PRO A 1 200 ? -11.253 -6.725 -1.062 1.00 98.19 200 PRO A N 1
ATOM 1493 C CA . PRO A 1 200 ? -11.212 -5.415 -1.693 1.00 98.19 200 PRO A CA 1
ATOM 1494 C C . PRO A 1 200 ? -9.827 -4.776 -1.546 1.00 98.19 200 PRO A C 1
ATOM 1496 O O . PRO A 1 200 ? -9.333 -4.564 -0.438 1.00 98.19 200 PRO A O 1
ATOM 1499 N N . VAL A 1 201 ? -9.228 -4.424 -2.683 1.00 98.69 201 VAL A N 1
ATOM 1500 C CA . VAL A 1 201 ? -8.021 -3.596 -2.771 1.00 98.69 201 VAL A CA 1
ATOM 1501 C C . VAL A 1 201 ? -8.304 -2.477 -3.759 1.00 98.69 201 VAL A C 1
ATOM 1503 O O . VAL A 1 201 ? -8.569 -2.738 -4.931 1.00 98.69 201 VAL A O 1
ATOM 1506 N N . LEU A 1 202 ? -8.319 -1.237 -3.278 1.00 98.19 202 LEU A N 1
ATOM 1507 C CA . LEU A 1 202 ? -8.712 -0.066 -4.063 1.00 98.19 202 LEU A CA 1
ATOM 1508 C C . LEU A 1 202 ? -7.734 1.079 -3.839 1.00 98.19 202 LEU A C 1
ATOM 1510 O O . LEU A 1 202 ? -7.257 1.301 -2.736 1.00 98.19 202 LEU A O 1
ATOM 1514 N N . VAL A 1 203 ? -7.461 1.864 -4.867 1.00 97.62 203 VAL A N 1
ATOM 1515 C CA . VAL A 1 203 ? -6.769 3.139 -4.709 1.00 97.62 203 VAL A CA 1
ATOM 1516 C C . VAL A 1 203 ? -7.753 4.192 -4.226 1.00 97.62 203 VAL A C 1
ATOM 1518 O O . VAL A 1 203 ? -8.816 4.380 -4.826 1.00 97.62 203 VAL A O 1
ATOM 1521 N N . SER A 1 204 ? -7.380 4.883 -3.151 1.00 95.19 204 SER A N 1
ATOM 1522 C CA . SER A 1 204 ? -8.126 6.033 -2.643 1.00 95.19 204 SER A CA 1
ATOM 1523 C C . SER A 1 204 ? -8.065 7.212 -3.609 1.00 95.19 204 SER A C 1
ATOM 1525 O O . SER A 1 204 ? -7.057 7.436 -4.282 1.00 95.19 204 SER A O 1
ATOM 1527 N N . ILE A 1 205 ? -9.131 8.006 -3.664 1.00 93.88 205 ILE A N 1
ATOM 1528 C CA . ILE A 1 205 ? -9.220 9.162 -4.563 1.00 93.88 205 ILE A CA 1
ATOM 1529 C C . ILE A 1 205 ? -8.094 10.173 -4.328 1.00 93.88 205 ILE A C 1
ATOM 1531 O O . ILE A 1 205 ? -7.446 10.552 -5.307 1.00 93.88 205 ILE A O 1
ATOM 1535 N N . PRO A 1 206 ? -7.775 10.578 -3.081 1.00 92.19 206 PRO A N 1
ATOM 1536 C CA . PRO A 1 206 ? -6.669 11.504 -2.843 1.00 92.19 206 PRO A CA 1
ATOM 1537 C C . PRO A 1 206 ? -5.301 10.950 -3.264 1.00 92.19 206 PRO A C 1
ATOM 1539 O O . PRO A 1 206 ? -4.352 11.715 -3.400 1.00 92.19 206 PRO A O 1
ATOM 1542 N N . GLN A 1 207 ? -5.186 9.633 -3.460 1.00 92.38 207 GLN A N 1
ATOM 1543 C CA . GLN A 1 207 ? -3.947 8.939 -3.810 1.00 92.38 207 GLN A CA 1
ATOM 1544 C C . GLN A 1 207 ? -3.963 8.374 -5.244 1.00 92.38 207 GLN A C 1
ATOM 1546 O O . GLN A 1 207 ? -3.144 7.518 -5.585 1.00 92.38 207 GLN A O 1
ATOM 1551 N N . MET A 1 208 ? -4.903 8.822 -6.081 1.00 89.38 208 MET A N 1
ATOM 1552 C CA . MET A 1 208 ? -5.137 8.274 -7.419 1.00 89.38 208 MET A CA 1
ATOM 1553 C C . MET A 1 208 ? -4.102 8.729 -8.450 1.00 89.38 208 MET A C 1
ATOM 1555 O O . MET A 1 208 ? -3.673 7.940 -9.290 1.00 89.38 208 MET A O 1
ATOM 1559 N N . VAL A 1 209 ? -3.650 9.980 -8.380 1.00 81.75 209 VAL A N 1
ATOM 1560 C CA . VAL A 1 209 ? -2.746 10.551 -9.386 1.00 81.75 209 VAL A CA 1
ATOM 1561 C C . VAL A 1 209 ? -1.291 10.371 -8.944 1.00 81.75 209 VAL A C 1
ATOM 1563 O O . VAL A 1 209 ? -0.791 11.085 -8.079 1.00 81.75 209 VAL A O 1
ATOM 1566 N N . GLY A 1 210 ? -0.622 9.385 -9.540 1.00 84.94 210 GLY A N 1
ATOM 1567 C CA . GLY A 1 210 ? 0.750 8.964 -9.258 1.00 84.94 210 GLY A CA 1
ATOM 1568 C C . GLY A 1 210 ? 1.161 7.827 -10.201 1.00 84.94 210 GLY A C 1
ATOM 1569 O O . GLY A 1 210 ? 0.327 7.308 -10.934 1.00 84.94 210 GLY A O 1
ATOM 1570 N N . SER A 1 211 ? 2.439 7.433 -10.199 1.00 89.56 211 SER A N 1
ATOM 1571 C CA . SER A 1 211 ? 2.951 6.343 -11.058 1.00 89.56 211 SER A CA 1
ATOM 1572 C C . SER A 1 211 ? 2.803 6.547 -12.575 1.00 89.56 211 SER A C 1
ATOM 1574 O O . SER A 1 211 ? 2.634 5.571 -13.305 1.00 89.56 211 SER A O 1
ATOM 1576 N N . GLY A 1 212 ? 2.841 7.794 -13.050 1.00 90.62 212 GLY A N 1
ATOM 1577 C CA . GLY A 1 212 ? 2.731 8.082 -14.481 1.00 90.62 212 GLY A CA 1
ATOM 1578 C C . GLY A 1 212 ? 1.364 7.689 -15.046 1.00 90.62 212 GLY A C 1
ATOM 1579 O O . GLY A 1 212 ? 0.331 7.994 -14.440 1.00 90.62 212 GLY A O 1
ATOM 1580 N N . HIS A 1 213 ? 1.350 7.015 -16.197 1.00 94.94 213 HIS A N 1
ATOM 1581 C CA . HIS A 1 213 ? 0.118 6.632 -16.895 1.00 94.94 213 HIS A CA 1
ATOM 1582 C C . HIS A 1 213 ? -0.808 5.724 -16.064 1.00 94.94 213 HIS A C 1
ATOM 1584 O O . HIS A 1 213 ? -2.030 5.874 -16.116 1.00 94.94 213 HIS A O 1
ATOM 1590 N N . VAL A 1 214 ? -0.254 4.840 -15.226 1.00 97.19 214 VAL A N 1
ATOM 1591 C CA . VAL A 1 214 ? -1.042 3.904 -14.401 1.00 97.19 214 VAL A CA 1
ATOM 1592 C C . VAL A 1 214 ? -2.054 4.626 -13.507 1.00 97.19 214 VAL A C 1
ATOM 1594 O O . VAL A 1 214 ? -3.193 4.182 -13.388 1.00 97.19 214 VAL A O 1
ATOM 1597 N N . GLY A 1 215 ? -1.688 5.763 -12.906 1.00 96.69 215 GLY A N 1
ATOM 1598 C CA . GLY A 1 215 ? -2.616 6.535 -12.075 1.00 96.69 215 GLY A CA 1
ATOM 1599 C C . GLY A 1 215 ? -3.808 7.090 -12.857 1.00 96.69 215 GLY A C 1
ATOM 1600 O O . GLY A 1 215 ? -4.931 7.083 -12.352 1.00 96.69 215 GLY A O 1
ATOM 1601 N N . MET A 1 216 ? -3.584 7.515 -14.106 1.00 96.12 216 MET A N 1
ATOM 1602 C CA . MET A 1 216 ? -4.661 7.964 -14.996 1.00 96.12 216 MET A CA 1
ATOM 1603 C C . MET A 1 216 ? -5.581 6.794 -15.362 1.00 96.12 216 MET A C 1
ATOM 1605 O O . MET A 1 216 ? -6.795 6.900 -15.204 1.00 96.12 216 MET A O 1
ATOM 1609 N N . ALA A 1 217 ? -5.010 5.645 -15.730 1.00 97.69 217 ALA A N 1
ATOM 1610 C CA . ALA A 1 217 ? -5.764 4.427 -16.021 1.00 97.69 217 ALA A CA 1
ATOM 1611 C C . ALA A 1 217 ? -6.606 3.942 -14.822 1.00 97.69 217 ALA A C 1
ATOM 1613 O O . ALA A 1 217 ? -7.760 3.538 -14.974 1.00 97.69 217 ALA A O 1
ATOM 1614 N N . ILE A 1 218 ? -6.079 4.038 -13.599 1.00 98.06 218 ILE A N 1
ATOM 1615 C CA . ILE A 1 218 ? -6.839 3.746 -12.374 1.00 98.06 218 ILE A CA 1
ATOM 1616 C C . ILE A 1 218 ? -8.043 4.686 -12.241 1.00 98.06 218 ILE A C 1
ATOM 1618 O O . ILE A 1 218 ? -9.143 4.224 -11.914 1.00 98.06 218 ILE A O 1
ATOM 1622 N N . GLY A 1 219 ? -7.857 5.980 -12.508 1.00 96.12 219 GLY A N 1
ATOM 1623 C CA . GLY A 1 219 ? -8.931 6.971 -12.456 1.00 96.12 219 GLY A CA 1
ATOM 1624 C C . GLY A 1 219 ? -10.003 6.791 -13.524 1.00 96.12 219 GLY A C 1
ATOM 1625 O O . GLY A 1 219 ? -11.182 6.970 -13.230 1.00 96.12 219 GLY A O 1
ATOM 1626 N N . ASP A 1 220 ? -9.617 6.345 -14.716 1.00 97.00 220 ASP A N 1
ATOM 1627 C CA . ASP A 1 220 ? -10.536 6.138 -15.839 1.00 97.00 220 ASP A CA 1
ATOM 1628 C C . ASP A 1 220 ? -11.225 4.763 -15.835 1.00 97.00 220 ASP A C 1
ATOM 1630 O O . ASP A 1 220 ? -12.142 4.526 -16.631 1.00 97.00 220 ASP A O 1
ATOM 1634 N N . SER A 1 221 ? -10.803 3.847 -14.955 1.00 97.69 221 SER A N 1
ATOM 1635 C CA . SER A 1 221 ? -11.349 2.483 -14.886 1.00 97.69 221 SER A CA 1
ATOM 1636 C C . SER A 1 221 ? -12.796 2.429 -14.392 1.00 97.69 221 SER A C 1
ATOM 1638 O O . SER A 1 221 ? -13.609 1.679 -14.933 1.00 97.69 221 SER A O 1
ATOM 1640 N N . ILE A 1 222 ? -13.132 3.248 -13.394 1.00 97.62 222 ILE A N 1
ATOM 1641 C CA . ILE A 1 222 ? -14.468 3.389 -12.809 1.00 97.62 222 ILE A CA 1
ATOM 1642 C C . ILE A 1 222 ? -14.689 4.846 -12.405 1.00 97.62 222 ILE A C 1
ATOM 1644 O O . ILE A 1 222 ? -13.740 5.560 -12.092 1.00 97.62 222 ILE A O 1
ATOM 1648 N N . SER A 1 223 ? -15.946 5.293 -12.368 1.00 97.44 223 SER A N 1
ATOM 1649 C CA . SER A 1 223 ? -16.242 6.667 -11.948 1.00 97.44 223 SER A CA 1
ATOM 1650 C C . SER A 1 223 ? -15.772 6.944 -10.513 1.00 97.44 223 SER A C 1
ATOM 1652 O O . SER A 1 223 ? -15.784 6.056 -9.659 1.00 97.44 223 SER A O 1
ATOM 1654 N N . ILE A 1 224 ? -15.441 8.206 -10.225 1.00 96.06 224 ILE A N 1
ATOM 1655 C CA . ILE A 1 224 ? -15.122 8.680 -8.867 1.00 96.06 224 ILE A CA 1
ATOM 1656 C C . ILE A 1 224 ? -16.223 8.279 -7.873 1.00 96.06 224 ILE A C 1
ATOM 1658 O O . ILE A 1 224 ? -15.925 7.812 -6.778 1.00 96.06 224 ILE A O 1
ATOM 1662 N N . PHE A 1 225 ? -17.492 8.402 -8.272 1.00 95.81 225 PHE A N 1
ATOM 1663 C CA . PHE A 1 225 ? -18.634 8.031 -7.437 1.00 95.81 225 PHE A CA 1
ATOM 1664 C C . PHE A 1 225 ? -18.633 6.536 -7.088 1.00 95.81 225 PHE A C 1
ATOM 1666 O O . PHE A 1 225 ? -18.744 6.179 -5.917 1.00 95.81 225 PHE A O 1
ATOM 1673 N N . GLU A 1 226 ? -18.464 5.672 -8.093 1.00 96.88 226 GLU A N 1
ATOM 1674 C CA . GLU A 1 226 ? -18.396 4.216 -7.912 1.00 96.88 226 GLU A CA 1
ATOM 1675 C C . GLU A 1 226 ? -17.227 3.829 -6.999 1.00 96.88 226 GLU A C 1
ATOM 1677 O O . GLU A 1 226 ? -17.379 3.025 -6.081 1.00 96.88 226 GLU A O 1
ATOM 1682 N N . ARG A 1 227 ? -16.062 4.447 -7.208 1.00 97.19 227 ARG A N 1
ATOM 1683 C CA . ARG A 1 227 ? -14.877 4.217 -6.380 1.00 97.19 227 ARG A CA 1
ATOM 1684 C C . ARG A 1 227 ? -15.116 4.609 -4.924 1.00 97.19 227 ARG A C 1
ATOM 1686 O O . ARG A 1 227 ? -14.889 3.781 -4.043 1.00 97.19 227 ARG A O 1
ATOM 1693 N N . SER A 1 228 ? -15.630 5.815 -4.672 1.00 96.81 228 SER A N 1
ATOM 1694 C CA . SER A 1 228 ? -15.978 6.256 -3.316 1.00 96.81 228 SER A CA 1
ATOM 1695 C C . SER A 1 228 ? -16.999 5.333 -2.657 1.00 96.81 228 SER A C 1
ATOM 1697 O O . SER A 1 228 ? -16.864 5.035 -1.474 1.00 96.81 228 SER A O 1
ATOM 1699 N N . ALA A 1 229 ? -18.001 4.854 -3.401 1.00 96.94 229 ALA A N 1
ATOM 1700 C CA . ALA A 1 229 ? -19.013 3.947 -2.868 1.00 96.94 229 ALA A CA 1
ATOM 1701 C C . ALA A 1 229 ? -18.409 2.590 -2.468 1.00 96.94 229 ALA A C 1
ATOM 1703 O O . ALA A 1 229 ? -18.710 2.071 -1.392 1.00 96.94 229 ALA A O 1
ATOM 1704 N N . ARG A 1 230 ? -17.503 2.030 -3.282 1.00 97.62 230 ARG A N 1
ATOM 1705 C CA . ARG A 1 230 ? -16.805 0.774 -2.957 1.00 97.62 230 ARG A CA 1
ATOM 1706 C C . ARG A 1 230 ? -15.854 0.918 -1.773 1.00 97.62 230 ARG A C 1
ATOM 1708 O O . ARG A 1 230 ? -15.824 0.039 -0.913 1.00 97.62 230 ARG A O 1
ATOM 1715 N N . ILE A 1 231 ? -15.114 2.024 -1.696 1.00 97.81 231 ILE A N 1
ATOM 1716 C CA . ILE A 1 231 ? -14.250 2.321 -0.546 1.00 97.81 231 ILE A CA 1
ATOM 1717 C C . ILE A 1 231 ? -15.097 2.477 0.719 1.00 97.81 231 ILE A C 1
ATOM 1719 O O . ILE A 1 231 ? -14.778 1.875 1.740 1.00 97.81 231 ILE A O 1
ATOM 1723 N N . ALA A 1 232 ? -16.215 3.200 0.646 1.00 97.88 232 ALA A N 1
ATOM 1724 C CA . ALA A 1 232 ? -17.149 3.338 1.757 1.00 97.88 232 ALA A CA 1
ATOM 1725 C C . ALA A 1 232 ? -17.722 1.988 2.210 1.00 97.88 232 ALA A C 1
ATOM 1727 O O . ALA A 1 232 ? -17.790 1.739 3.408 1.00 97.88 232 ALA A O 1
ATOM 1728 N N . ALA A 1 233 ? -18.080 1.092 1.284 1.00 98.12 233 ALA A N 1
ATOM 1729 C CA . ALA A 1 233 ? -18.551 -0.253 1.617 1.00 98.12 233 ALA A CA 1
ATOM 1730 C C . ALA A 1 233 ? -17.470 -1.092 2.321 1.00 98.12 233 ALA A C 1
ATOM 1732 O O . ALA A 1 233 ? -17.754 -1.755 3.319 1.00 98.12 233 ALA A O 1
ATOM 1733 N N . MET A 1 234 ? -16.218 -1.017 1.855 1.00 98.25 234 MET A N 1
ATOM 1734 C CA . MET A 1 234 ? -15.083 -1.654 2.528 1.00 98.25 234 MET A CA 1
ATOM 1735 C C . MET A 1 234 ? -14.901 -1.101 3.953 1.00 98.25 234 MET A C 1
ATOM 1737 O O . MET A 1 234 ? -14.845 -1.873 4.909 1.00 98.25 234 MET A O 1
ATOM 1741 N N . LEU A 1 235 ? -14.883 0.226 4.119 1.00 97.94 235 LEU A N 1
ATOM 1742 C CA . LEU A 1 235 ? -14.749 0.885 5.426 1.00 97.94 235 LEU A CA 1
ATOM 1743 C C . LEU A 1 235 ? -15.955 0.638 6.349 1.00 97.94 235 LEU A C 1
ATOM 1745 O O . LEU A 1 235 ? -15.793 0.547 7.566 1.00 97.94 235 LEU A O 1
ATOM 1749 N N . ALA A 1 236 ? -17.160 0.469 5.796 1.00 97.69 236 ALA A N 1
ATOM 1750 C CA . ALA A 1 236 ? -18.356 0.113 6.557 1.00 97.69 236 ALA A CA 1
ATOM 1751 C C . ALA A 1 236 ? -18.185 -1.228 7.274 1.00 97.69 236 ALA A C 1
ATOM 1753 O O . ALA A 1 236 ? -18.587 -1.353 8.433 1.00 97.69 236 ALA A O 1
ATOM 1754 N N . SER A 1 237 ? -17.552 -2.193 6.599 1.00 97.06 237 SER A N 1
ATOM 1755 C CA . SER A 1 237 ? -17.324 -3.543 7.117 1.00 97.06 237 SER A CA 1
ATOM 1756 C C . SER A 1 237 ? -16.258 -3.615 8.215 1.00 97.06 237 SER A C 1
ATOM 1758 O O . SER A 1 237 ? -16.269 -4.558 8.999 1.00 97.06 237 SER A O 1
ATOM 1760 N N . ALA A 1 238 ? -15.365 -2.622 8.297 1.00 98.19 238 ALA A N 1
ATOM 1761 C CA . ALA A 1 238 ? -14.214 -2.616 9.198 1.00 98.19 238 ALA A CA 1
ATOM 1762 C C . ALA A 1 238 ? -14.595 -2.381 10.671 1.00 98.19 238 ALA A C 1
ATOM 1764 O O . ALA A 1 238 ? -15.291 -1.419 10.982 1.00 98.19 238 ALA A O 1
ATOM 1765 N N . ASP A 1 239 ? -14.076 -3.182 11.596 1.00 98.50 239 ASP A N 1
ATOM 1766 C CA . ASP A 1 239 ? -14.080 -2.874 13.034 1.00 98.50 239 ASP A CA 1
ATOM 1767 C C . ASP A 1 239 ? -12.850 -2.035 13.424 1.00 98.50 239 ASP A C 1
ATOM 1769 O O . ASP A 1 239 ? -12.940 -1.130 14.258 1.00 98.50 239 ASP A O 1
ATOM 1773 N N . VAL A 1 240 ? -11.704 -2.329 12.798 1.00 98.69 240 VAL A N 1
ATOM 1774 C CA . VAL A 1 240 ? -10.450 -1.576 12.937 1.00 98.69 240 VAL A CA 1
ATOM 1775 C C . VAL A 1 240 ? -10.013 -1.067 11.573 1.00 98.69 240 VAL A C 1
ATOM 1777 O O . VAL A 1 240 ? -9.968 -1.824 10.603 1.00 98.69 240 VAL A O 1
ATOM 1780 N N . ILE A 1 241 ? -9.646 0.208 11.515 1.00 98.56 241 ILE A N 1
ATOM 1781 C CA . ILE A 1 241 ? -9.006 0.823 10.356 1.00 98.56 241 ILE A CA 1
ATOM 1782 C C . ILE A 1 241 ? -7.586 1.220 10.766 1.00 98.56 241 ILE A C 1
ATOM 1784 O O . ILE A 1 241 ? -7.403 1.892 11.780 1.00 98.56 241 ILE A O 1
ATOM 1788 N N . ILE A 1 242 ? -6.583 0.798 9.996 1.00 98.44 242 ILE A N 1
ATOM 1789 C CA . ILE A 1 242 ? -5.174 1.133 10.237 1.00 98.44 242 ILE A CA 1
ATOM 1790 C C . ILE A 1 242 ? -4.686 2.062 9.130 1.00 98.44 242 ILE A C 1
ATOM 1792 O O . ILE A 1 242 ? -4.577 1.652 7.980 1.00 98.44 242 ILE A O 1
ATOM 1796 N N . GLU A 1 243 ? -4.357 3.300 9.468 1.00 97.19 243 GLU A N 1
ATOM 1797 C CA . GLU A 1 243 ? -3.735 4.273 8.575 1.00 97.19 243 GLU A CA 1
ATOM 1798 C C . GLU A 1 243 ? -2.209 4.220 8.732 1.00 97.19 243 GLU A C 1
ATOM 1800 O O . GLU A 1 243 ? -1.695 4.450 9.825 1.00 97.19 243 GLU A O 1
ATOM 1805 N N . SER A 1 244 ? -1.471 3.932 7.657 1.00 95.19 244 SER A N 1
ATOM 1806 C CA . SER A 1 244 ? -0.008 3.790 7.693 1.00 95.19 244 SER A CA 1
ATOM 1807 C C . SER A 1 244 ? 0.698 4.721 6.721 1.00 95.19 244 SER A C 1
ATOM 1809 O O . SER A 1 244 ? 0.599 4.528 5.502 1.00 95.19 244 SER A O 1
ATOM 1811 N N . ALA A 1 245 ? 1.456 5.682 7.264 1.00 91.62 245 ALA A N 1
ATOM 1812 C CA . ALA A 1 245 ? 2.302 6.618 6.514 1.00 91.62 245 ALA A CA 1
ATOM 1813 C C . ALA A 1 245 ? 1.641 7.114 5.215 1.00 91.62 245 ALA A C 1
ATOM 1815 O O . ALA A 1 245 ? 2.196 7.034 4.114 1.00 91.62 245 ALA A O 1
ATOM 1816 N N . VAL A 1 246 ? 0.399 7.571 5.351 1.00 89.12 246 VAL A N 1
ATOM 1817 C CA . VAL A 1 246 ? -0.462 7.984 4.246 1.00 89.12 246 VAL A CA 1
ATOM 1818 C C . VAL A 1 246 ? -0.766 9.467 4.386 1.00 89.12 246 VAL A C 1
ATOM 1820 O O . VAL A 1 246 ? -1.281 9.926 5.405 1.00 89.12 246 VAL A O 1
ATOM 1823 N N . ALA A 1 247 ? -0.428 10.234 3.349 1.00 80.00 247 ALA A N 1
ATOM 1824 C CA . ALA A 1 247 ? -0.483 11.690 3.411 1.00 80.00 247 ALA A CA 1
ATOM 1825 C C . ALA A 1 247 ? -1.913 12.222 3.577 1.00 80.00 247 ALA A C 1
ATOM 1827 O O . ALA A 1 247 ? -2.131 13.148 4.349 1.00 80.00 247 ALA A O 1
ATOM 1828 N N . LEU A 1 248 ? -2.880 11.638 2.861 1.00 86.44 248 LEU A N 1
ATOM 1829 C CA . LEU A 1 248 ? -4.276 12.071 2.870 1.00 86.44 248 LEU A CA 1
ATOM 1830 C C . LEU A 1 248 ? -5.206 10.865 2.894 1.00 86.44 248 LEU A C 1
ATOM 1832 O O . LEU A 1 248 ? -5.123 10.003 2.020 1.00 86.44 248 LEU A O 1
ATOM 1836 N N . THR A 1 249 ? -6.127 10.865 3.852 1.00 89.94 249 THR A N 1
ATOM 1837 C CA . THR A 1 249 ? -7.149 9.828 4.047 1.00 89.94 249 THR A CA 1
ATOM 1838 C C . THR A 1 249 ? -8.554 10.430 4.091 1.00 89.94 249 THR A C 1
ATOM 1840 O O . THR A 1 249 ? -9.402 10.052 4.895 1.00 89.94 249 THR A O 1
ATOM 1843 N N . GLN A 1 250 ? -8.819 11.395 3.204 1.00 89.94 250 GLN A N 1
ATOM 1844 C CA . GLN A 1 250 ? -10.085 12.140 3.185 1.00 89.94 250 GLN A CA 1
ATOM 1845 C C . GLN A 1 250 ? -11.312 11.236 3.059 1.00 89.94 250 GLN A C 1
ATOM 1847 O O . GLN A 1 250 ? -12.324 11.529 3.669 1.00 89.94 250 GLN A O 1
ATOM 1852 N N . GLU A 1 251 ? -11.235 10.116 2.339 1.00 91.31 251 GLU A N 1
ATOM 1853 C CA . GLU A 1 251 ? -12.374 9.193 2.217 1.00 91.31 251 GLU A CA 1
ATOM 1854 C C . GLU A 1 251 ? -12.753 8.499 3.533 1.00 91.31 251 GLU A C 1
ATOM 1856 O O . GLU A 1 251 ? -13.901 8.091 3.685 1.00 91.31 251 GLU A O 1
ATOM 1861 N N . ILE A 1 252 ? -11.817 8.403 4.484 1.00 93.62 252 ILE A N 1
ATOM 1862 C CA . ILE A 1 252 ? -12.073 7.898 5.838 1.00 93.62 252 ILE A CA 1
ATOM 1863 C C . ILE A 1 252 ? -12.653 9.019 6.695 1.00 93.62 252 ILE A C 1
ATOM 1865 O O . ILE A 1 252 ? -13.683 8.845 7.324 1.00 93.62 252 ILE A O 1
ATOM 1869 N N . HIS A 1 253 ? -11.995 10.174 6.710 1.00 91.69 253 HIS A N 1
ATOM 1870 C CA . HIS A 1 253 ? -12.238 11.225 7.704 1.00 91.69 253 HIS A CA 1
ATOM 1871 C C . HIS A 1 253 ? -13.317 12.234 7.329 1.00 91.69 253 HIS A C 1
ATOM 1873 O O . HIS A 1 253 ? -13.962 12.806 8.205 1.00 91.69 253 HIS A O 1
ATOM 1879 N N . ASP A 1 254 ? -13.460 12.482 6.033 1.00 89.31 254 ASP A N 1
ATOM 1880 C CA . ASP A 1 254 ? -14.209 13.600 5.458 1.00 89.31 254 ASP A CA 1
ATOM 1881 C C . ASP A 1 254 ? -14.992 13.180 4.198 1.00 89.31 254 ASP A C 1
ATOM 1883 O O . ASP A 1 254 ? -15.388 13.998 3.364 1.00 89.31 254 ASP A O 1
ATOM 1887 N N . GLY A 1 255 ? -15.169 11.866 4.029 1.00 90.94 255 GLY A N 1
ATOM 1888 C CA . GLY A 1 255 ? -15.631 11.256 2.793 1.00 90.94 255 GLY A CA 1
ATOM 1889 C C . GLY A 1 255 ? -17.105 11.539 2.494 1.00 90.94 255 GLY A C 1
ATOM 1890 O O . GLY A 1 255 ? -17.895 11.815 3.401 1.00 90.94 255 GLY A O 1
ATOM 1891 N N . PRO A 1 256 ? -17.527 11.401 1.223 1.00 92.81 256 PRO A N 1
ATOM 1892 C CA . PRO A 1 256 ? -18.899 11.688 0.797 1.00 92.81 256 PRO A CA 1
ATOM 1893 C C . PRO A 1 256 ? -19.938 10.682 1.320 1.00 92.81 256 PRO A C 1
ATOM 1895 O O . PRO A 1 256 ? -21.136 10.900 1.148 1.00 92.81 256 PRO A O 1
ATOM 1898 N N . PHE A 1 257 ? -19.498 9.582 1.934 1.00 96.88 257 PHE A N 1
ATOM 1899 C CA . PHE A 1 257 ? -20.349 8.514 2.463 1.00 96.88 257 PHE A CA 1
ATOM 1900 C C . PHE A 1 257 ? -20.138 8.253 3.960 1.00 96.88 257 PHE A C 1
ATOM 1902 O O . PHE A 1 257 ? -20.801 7.377 4.504 1.00 96.88 257 PHE A O 1
ATOM 1909 N N . GLU A 1 258 ? -19.243 8.987 4.625 1.00 96.12 258 GLU A N 1
ATOM 1910 C CA . GLU A 1 258 ? -18.991 8.841 6.061 1.00 96.12 258 GLU A CA 1
ATOM 1911 C C . GLU A 1 258 ? -19.849 9.844 6.846 1.00 96.12 258 GLU A C 1
ATOM 1913 O O . GLU A 1 258 ? -19.855 11.033 6.531 1.00 96.12 258 GLU A O 1
ATOM 1918 N N . CYS A 1 259 ? -20.621 9.375 7.827 1.00 95.19 259 CYS A N 1
ATOM 1919 C CA . CYS A 1 259 ? -21.636 10.182 8.511 1.00 95.19 259 CYS A CA 1
ATOM 1920 C C . CYS A 1 259 ? -21.230 10.744 9.880 1.00 95.19 259 CYS A C 1
ATOM 1922 O O . CYS A 1 259 ? -21.982 11.555 10.421 1.00 95.19 259 CYS A O 1
ATOM 1924 N N . TYR A 1 260 ? -20.138 10.286 10.490 1.00 93.44 260 TYR A N 1
ATOM 1925 C CA . TYR A 1 260 ? -19.782 10.673 11.851 1.00 93.44 260 TYR A CA 1
ATOM 1926 C C . TYR A 1 260 ? -18.897 11.913 11.905 1.00 93.44 260 TYR A C 1
ATOM 1928 O O . TYR A 1 260 ? -19.143 12.824 12.697 1.00 93.44 260 TYR A O 1
ATOM 1936 N N . THR A 1 261 ? -17.886 11.963 11.048 1.00 88.44 261 THR A N 1
ATOM 1937 C CA . THR A 1 261 ? -16.941 13.070 10.942 1.00 88.44 261 THR A CA 1
ATOM 1938 C C . THR A 1 261 ? -16.939 13.733 9.569 1.00 88.44 261 THR A C 1
ATOM 1940 O O . THR A 1 261 ? -16.460 14.864 9.493 1.00 88.44 261 THR A O 1
ATOM 1943 N N . GLY A 1 262 ? -17.473 13.070 8.539 1.00 88.69 262 GLY A N 1
ATOM 1944 C CA . GLY A 1 262 ? -17.494 13.516 7.151 1.00 88.69 262 GLY A CA 1
ATOM 1945 C C . GLY A 1 262 ? -18.852 14.007 6.645 1.00 88.69 262 GLY A C 1
ATOM 1946 O O . GLY A 1 262 ? -19.673 14.557 7.381 1.00 88.69 262 GLY A O 1
ATOM 1947 N N . HIS A 1 263 ? -19.072 13.841 5.338 1.00 92.44 263 HIS A N 1
ATOM 1948 C CA . HIS A 1 263 ? -20.117 14.535 4.577 1.00 92.44 263 HIS A CA 1
ATOM 1949 C C . HIS A 1 263 ? -21.287 13.638 4.135 1.00 92.44 263 HIS A C 1
ATOM 1951 O O . HIS A 1 263 ? -22.109 14.031 3.302 1.00 92.44 263 HIS A O 1
ATOM 1957 N N . GLY A 1 264 ? -21.401 12.439 4.704 1.00 95.12 264 GLY A N 1
ATOM 1958 C CA . GLY A 1 264 ? -22.359 11.405 4.311 1.00 95.12 264 GLY A CA 1
ATOM 1959 C C . GLY A 1 264 ? -23.836 11.751 4.505 1.00 95.12 264 GLY A C 1
ATOM 1960 O O . GLY A 1 264 ? -24.688 11.058 3.957 1.00 95.12 264 GLY A O 1
ATOM 1961 N N . ILE A 1 265 ? -24.172 12.826 5.230 1.00 96.50 265 ILE A N 1
ATOM 1962 C CA . ILE A 1 265 ? -25.562 13.221 5.535 1.00 96.50 265 ILE A CA 1
ATOM 1963 C C . ILE A 1 265 ? -26.406 13.353 4.260 1.00 96.50 265 ILE A C 1
ATOM 1965 O O . ILE A 1 265 ? -27.528 12.851 4.200 1.00 96.50 265 ILE A O 1
ATOM 1969 N N . TRP A 1 266 ? -25.871 13.990 3.216 1.00 96.06 266 TRP A N 1
ATOM 1970 C CA . TRP A 1 266 ? -26.617 14.201 1.973 1.00 96.06 266 TRP A CA 1
ATOM 1971 C C . TRP A 1 266 ? -26.722 12.938 1.121 1.00 96.06 266 TRP A C 1
ATOM 1973 O O . TRP A 1 266 ? -27.729 12.742 0.443 1.00 96.06 266 TRP A O 1
ATOM 1983 N N . SER A 1 267 ? -25.709 12.073 1.166 1.00 96.25 267 SER A N 1
ATOM 1984 C CA . SER A 1 267 ? -25.752 10.763 0.513 1.00 96.25 267 SER A CA 1
ATOM 1985 C C . SER A 1 267 ? -26.811 9.875 1.167 1.00 96.25 267 SER A C 1
ATOM 1987 O O . SER A 1 267 ? -27.654 9.316 0.466 1.00 96.25 267 SER A O 1
ATOM 1989 N N . TRP A 1 268 ? -26.855 9.855 2.502 1.00 97.00 268 TRP A N 1
ATOM 1990 C CA . TRP A 1 268 ? -27.903 9.192 3.277 1.00 97.00 268 TRP A CA 1
ATOM 1991 C C . TRP A 1 268 ? -29.295 9.747 2.953 1.00 97.00 268 TRP A C 1
ATOM 1993 O O . TRP A 1 268 ? -30.209 8.978 2.663 1.00 97.00 268 TRP A O 1
ATOM 2003 N N . TRP A 1 269 ? -29.452 11.077 2.909 1.00 97.12 269 TRP A N 1
ATOM 2004 C CA . TRP A 1 269 ? -30.724 11.729 2.566 1.00 97.12 269 TRP A CA 1
ATOM 2005 C C . TRP A 1 269 ? -31.237 11.335 1.174 1.00 97.12 269 TRP A C 1
ATOM 2007 O O . TRP A 1 269 ? -32.441 11.242 0.944 1.00 97.12 269 TRP A O 1
ATOM 2017 N N . LYS A 1 270 ? -30.323 11.083 0.233 1.00 96.56 270 LYS A N 1
ATOM 2018 C CA . LYS A 1 270 ? -30.636 10.614 -1.125 1.00 96.56 270 LYS A CA 1
ATOM 2019 C C . LYS A 1 270 ? -30.900 9.105 -1.210 1.00 96.56 270 LYS A C 1
ATOM 2021 O O . LYS A 1 270 ? -31.134 8.608 -2.307 1.00 96.56 270 LYS A O 1
ATOM 2026 N N . GLY A 1 271 ? -30.861 8.380 -0.090 1.00 96.06 271 GLY A N 1
ATOM 2027 C CA . GLY A 1 271 ? -31.072 6.932 -0.038 1.00 96.06 271 GLY A CA 1
ATOM 2028 C C . GLY A 1 271 ? -29.867 6.103 -0.491 1.00 96.06 271 GLY A C 1
ATOM 2029 O O . GLY A 1 271 ? -30.028 4.926 -0.805 1.00 96.06 271 GLY A O 1
ATOM 2030 N N . LEU A 1 272 ? -28.669 6.694 -0.551 1.00 97.06 272 LEU A N 1
ATOM 2031 C CA . LEU A 1 272 ? -27.447 5.962 -0.883 1.00 97.06 272 LEU A CA 1
ATOM 2032 C C . LEU A 1 272 ? -26.902 5.228 0.354 1.00 97.06 272 LEU A C 1
ATOM 2034 O O . LEU A 1 272 ? -27.035 5.740 1.470 1.00 97.06 272 LEU A O 1
ATOM 2038 N N . PRO A 1 273 ? -26.243 4.067 0.179 1.00 96.69 273 PRO A N 1
ATOM 2039 C CA . PRO A 1 273 ? -25.497 3.427 1.255 1.00 96.69 273 PRO A CA 1
ATOM 2040 C C . PRO A 1 273 ? -24.423 4.363 1.818 1.00 96.69 273 PRO A C 1
ATOM 2042 O O . PRO A 1 273 ? -23.686 5.007 1.071 1.00 96.69 273 PRO A O 1
ATOM 2045 N N . VAL A 1 274 ? -24.333 4.422 3.142 1.00 97.38 274 VAL A N 1
ATOM 2046 C CA . VAL A 1 274 ? -23.368 5.232 3.895 1.00 97.38 274 VAL A CA 1
ATOM 2047 C C . VAL A 1 274 ? -22.756 4.399 5.015 1.00 97.38 274 VAL A C 1
ATOM 2049 O O . VAL A 1 274 ? -23.280 3.340 5.366 1.00 97.38 274 VAL A O 1
ATOM 2052 N N . PHE A 1 275 ? -21.667 4.886 5.601 1.00 97.06 275 PHE A N 1
ATOM 2053 C CA . PHE A 1 275 ? -21.041 4.286 6.772 1.00 97.06 275 PHE A CA 1
ATOM 2054 C C . PHE A 1 275 ? -20.770 5.327 7.856 1.00 97.06 275 PHE A C 1
ATOM 2056 O O . PHE A 1 275 ? -20.905 6.530 7.648 1.00 97.06 275 PHE A O 1
ATOM 2063 N N . SER A 1 276 ? -20.421 4.853 9.046 1.00 96.25 276 SER A N 1
ATOM 2064 C CA . SER A 1 276 ? -20.123 5.700 10.195 1.00 96.25 276 SER A CA 1
ATOM 2065 C C . SER A 1 276 ? -18.887 5.171 10.899 1.00 96.25 276 SER A C 1
ATOM 2067 O O . SER A 1 276 ? -18.809 3.974 11.171 1.00 96.25 276 SER A O 1
ATOM 2069 N N . LEU A 1 277 ? -17.938 6.049 11.213 1.00 95.94 277 LEU A N 1
ATOM 2070 C CA . LEU A 1 277 ? -16.779 5.727 12.046 1.00 95.94 277 LEU A CA 1
ATOM 2071 C C . LEU A 1 277 ? -17.139 5.518 13.520 1.00 95.94 277 LEU A C 1
ATOM 2073 O O . LEU A 1 277 ? -16.307 5.054 14.296 1.00 95.94 277 LEU A O 1
ATOM 2077 N N . ARG A 1 278 ? -18.376 5.830 13.921 1.00 94.88 278 ARG A N 1
ATOM 2078 C CA . ARG A 1 278 ? -18.842 5.638 15.294 1.00 94.88 278 ARG A CA 1
ATOM 2079 C C . ARG A 1 278 ? -18.651 4.184 15.735 1.00 94.88 278 ARG A C 1
ATOM 2081 O O . ARG A 1 278 ? -19.182 3.267 15.114 1.00 94.88 278 ARG A O 1
ATOM 2088 N N . GLY A 1 279 ? -17.940 3.998 16.847 1.00 93.81 279 GLY A N 1
ATOM 2089 C CA . GLY A 1 279 ? -17.675 2.683 17.438 1.00 93.81 279 GLY A CA 1
ATOM 2090 C C . GLY A 1 279 ? -16.621 1.845 16.705 1.00 93.81 279 GLY A C 1
ATOM 2091 O O . GLY A 1 279 ? -16.423 0.689 17.073 1.00 93.81 279 GLY A O 1
ATOM 2092 N N . LYS A 1 280 ? -15.954 2.399 15.685 1.00 96.62 280 LYS A N 1
ATOM 2093 C CA . LYS A 1 280 ? -14.788 1.783 15.040 1.00 96.62 280 LYS A CA 1
ATOM 2094 C C . LYS A 1 280 ? -13.508 2.269 15.716 1.00 96.62 280 LYS A C 1
ATOM 2096 O O . LYS A 1 280 ? -13.444 3.404 16.183 1.00 96.62 280 LYS A O 1
ATOM 2101 N N . THR A 1 281 ? -12.466 1.443 15.709 1.00 97.94 281 THR A N 1
ATOM 2102 C CA . THR A 1 281 ? -11.125 1.880 16.124 1.00 97.94 281 THR A CA 1
ATOM 2103 C C . THR A 1 281 ? -10.333 2.363 14.930 1.00 97.94 281 THR A C 1
ATOM 2105 O O . THR A 1 281 ? -10.262 1.681 13.907 1.00 97.94 281 THR A O 1
ATOM 2108 N N . LEU A 1 282 ? -9.688 3.515 15.091 1.00 97.38 282 LEU A N 1
ATOM 2109 C CA . LEU A 1 282 ? -8.800 4.070 14.086 1.00 97.38 282 LEU A CA 1
ATOM 2110 C C . LEU A 1 282 ? -7.372 4.127 14.627 1.00 97.38 282 LEU A C 1
ATOM 2112 O O . LEU A 1 282 ? -7.051 4.934 15.494 1.00 97.38 282 LEU A O 1
ATOM 2116 N N . VAL A 1 283 ? -6.507 3.269 14.104 1.00 97.69 283 VAL A N 1
ATOM 2117 C CA . VAL A 1 283 ? -5.077 3.261 14.421 1.00 97.69 283 VAL A CA 1
ATOM 2118 C C . VAL A 1 283 ? -4.358 4.077 13.361 1.00 97.69 283 VAL A C 1
ATOM 2120 O O . VAL A 1 283 ? -4.573 3.848 12.175 1.00 97.69 283 VAL A O 1
ATOM 2123 N N . ARG A 1 284 ? -3.476 4.995 13.759 1.00 95.69 284 ARG A N 1
ATOM 2124 C CA . ARG A 1 284 ? -2.618 5.714 12.812 1.00 95.69 284 ARG A CA 1
ATOM 2125 C C . ARG A 1 284 ? -1.156 5.570 13.191 1.00 95.69 284 ARG A C 1
ATOM 2127 O O . ARG A 1 284 ? -0.762 6.017 14.263 1.00 95.69 284 ARG A O 1
ATOM 2134 N N . ILE A 1 285 ? -0.386 4.953 12.299 1.00 95.81 285 ILE A N 1
ATOM 2135 C CA . ILE A 1 285 ? 1.056 4.743 12.430 1.00 95.81 285 ILE A CA 1
ATOM 2136 C C . ILE A 1 285 ? 1.765 5.750 11.525 1.00 95.81 285 ILE A C 1
ATOM 2138 O O . ILE A 1 285 ? 1.649 5.688 10.296 1.00 95.81 285 ILE A O 1
ATOM 2142 N N . ASP A 1 286 ? 2.464 6.703 12.131 1.00 93.25 286 ASP A N 1
ATOM 2143 C CA . ASP A 1 286 ? 3.115 7.802 11.416 1.00 93.25 286 ASP A CA 1
ATOM 2144 C C . ASP A 1 286 ? 4.301 8.357 12.224 1.00 93.25 286 ASP A C 1
ATOM 2146 O O . ASP A 1 286 ? 4.410 8.124 13.423 1.00 93.25 286 ASP A O 1
ATOM 2150 N N . LEU A 1 287 ? 5.176 9.131 11.585 1.00 91.94 287 LEU A N 1
ATOM 2151 C CA . LEU A 1 287 ? 6.225 9.896 12.269 1.00 91.94 287 LEU A CA 1
ATOM 2152 C C . LEU A 1 287 ? 5.728 11.277 12.733 1.00 91.94 287 LEU A C 1
ATOM 2154 O O . LEU A 1 287 ? 6.424 11.975 13.472 1.00 91.94 287 LEU A O 1
ATOM 2158 N N . ASP A 1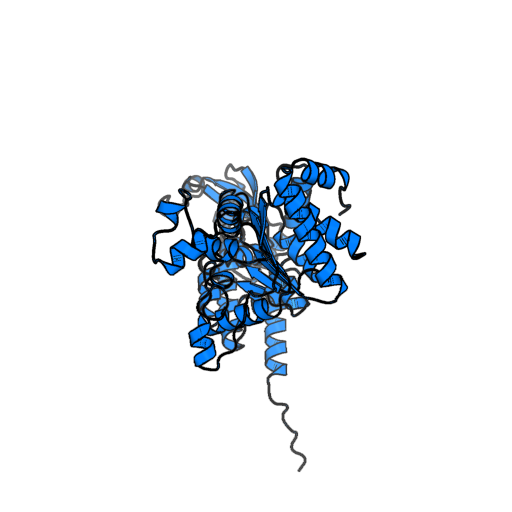 288 ? 4.543 11.704 12.287 1.00 90.31 288 ASP A N 1
ATOM 2159 C CA . ASP A 1 288 ? 3.993 13.025 12.585 1.00 90.31 288 ASP A CA 1
ATOM 2160 C C . ASP A 1 288 ? 3.439 13.143 14.020 1.00 90.31 288 ASP A C 1
ATOM 2162 O O . ASP A 1 288 ? 2.262 12.891 14.292 1.00 90.31 288 ASP A O 1
ATOM 2166 N N . GLU A 1 289 ? 4.279 13.629 14.938 1.00 90.44 289 GLU A N 1
ATOM 2167 C CA . GLU A 1 289 ? 3.926 13.918 16.339 1.00 90.44 289 GLU A CA 1
ATOM 2168 C C . GLU A 1 289 ? 2.725 14.877 16.482 1.00 90.44 289 GLU A C 1
ATOM 2170 O O . GLU A 1 289 ? 2.062 14.908 17.524 1.00 90.44 289 GLU A O 1
ATOM 2175 N N . ASN A 1 290 ? 2.386 15.660 15.448 1.00 89.62 290 ASN A N 1
ATOM 2176 C CA . ASN A 1 290 ? 1.221 16.539 15.521 1.00 89.62 290 ASN A CA 1
ATOM 2177 C C . ASN A 1 290 ? -0.096 15.756 15.631 1.00 89.62 290 ASN A C 1
ATOM 2179 O O . ASN A 1 290 ? -1.065 16.308 16.148 1.00 89.62 290 ASN A O 1
ATOM 2183 N N . LEU A 1 291 ? -0.143 14.488 15.206 1.00 88.12 291 LEU A N 1
ATOM 2184 C CA . LEU A 1 291 ? -1.311 13.619 15.396 1.00 88.12 291 LEU A CA 1
ATOM 2185 C C . LEU A 1 291 ? -1.606 13.400 16.878 1.00 88.12 291 LEU A C 1
ATOM 2187 O O . LEU A 1 291 ? -2.742 13.567 17.322 1.00 88.12 291 LEU A O 1
ATOM 2191 N N . ARG A 1 292 ? -0.562 13.091 17.652 1.00 90.12 292 ARG A N 1
ATOM 2192 C CA . ARG A 1 292 ? -0.664 12.920 19.099 1.00 90.12 292 ARG A CA 1
ATOM 2193 C C . ARG A 1 292 ? -1.054 14.231 19.776 1.00 90.12 292 ARG A C 1
ATOM 2195 O O . ARG A 1 292 ? -1.995 14.254 20.557 1.00 90.12 292 ARG A O 1
ATOM 2202 N N . ARG A 1 293 ? -0.411 15.343 19.406 1.00 88.62 293 ARG A N 1
ATOM 2203 C CA . ARG A 1 293 ? -0.737 16.673 19.956 1.00 88.62 293 ARG A CA 1
ATOM 2204 C C . ARG A 1 293 ? -2.180 17.090 19.680 1.00 88.62 293 ARG A C 1
ATOM 2206 O O . ARG A 1 293 ? -2.838 17.624 20.565 1.00 88.62 293 ARG A O 1
ATOM 2213 N N . ALA A 1 294 ? -2.676 16.858 18.464 1.00 85.81 294 ALA A N 1
ATOM 2214 C CA . ALA A 1 294 ? -4.062 17.157 18.111 1.00 85.81 294 ALA A CA 1
ATOM 2215 C C . ALA A 1 294 ? -5.043 16.339 18.962 1.00 85.81 294 ALA A C 1
ATOM 2217 O O . ALA A 1 294 ? -6.062 16.872 19.398 1.00 85.81 294 ALA A O 1
ATOM 2218 N N . ARG A 1 295 ? -4.712 15.070 19.223 1.00 85.94 295 ARG A N 1
ATOM 2219 C CA . ARG A 1 295 ? -5.504 14.182 20.072 1.00 85.94 295 ARG A CA 1
ATOM 2220 C C . ARG A 1 295 ? -5.505 14.621 21.538 1.00 85.94 295 ARG A C 1
ATOM 2222 O O . ARG A 1 295 ? -6.575 14.690 22.132 1.00 85.94 295 ARG A O 1
ATOM 2229 N N . ASP A 1 296 ? -4.343 14.966 22.086 1.00 87.06 296 ASP A N 1
ATOM 2230 C CA . ASP A 1 296 ? -4.207 15.438 23.470 1.00 87.06 296 ASP A CA 1
ATOM 2231 C C . ASP A 1 296 ? -5.035 16.713 23.704 1.00 87.06 296 ASP A C 1
ATOM 2233 O O . ASP A 1 296 ? -5.824 16.781 24.644 1.00 87.06 296 ASP A O 1
ATOM 2237 N N . LEU A 1 297 ? -4.957 17.684 22.783 1.00 83.94 297 LEU A N 1
ATOM 2238 C CA . LEU A 1 297 ? -5.748 18.920 22.855 1.00 83.94 297 LEU A CA 1
ATOM 2239 C C . LEU A 1 297 ? -7.260 18.662 22.887 1.00 83.94 297 LEU A C 1
ATOM 2241 O O . LEU A 1 297 ? -7.994 19.358 23.596 1.00 83.94 297 LEU A O 1
ATOM 2245 N N . GLU A 1 298 ? -7.735 17.688 22.111 1.00 83.69 298 GLU A N 1
ATOM 2246 C CA . GLU A 1 298 ? -9.154 17.345 22.080 1.00 83.69 298 GLU A CA 1
ATOM 2247 C C . GLU A 1 298 ? -9.604 16.642 23.366 1.00 83.69 298 GLU A C 1
ATOM 2249 O O . GLU A 1 298 ? -10.648 16.999 23.911 1.00 83.69 298 GLU A O 1
ATOM 2254 N N . LEU A 1 299 ? -8.799 15.717 23.900 1.00 80.44 299 LEU A N 1
ATOM 2255 C CA . LEU A 1 299 ? -9.101 15.015 25.153 1.00 80.44 299 LEU A CA 1
ATOM 2256 C C . LEU A 1 299 ? -9.090 15.947 26.373 1.00 80.44 299 LEU A C 1
ATOM 2258 O O . LEU A 1 299 ? -9.918 15.795 27.267 1.00 80.44 299 LEU A O 1
ATOM 2262 N N . GLU A 1 300 ? -8.172 16.913 26.415 1.00 80.56 300 GLU A N 1
ATOM 2263 C CA . GLU A 1 300 ? -8.016 17.811 27.564 1.00 80.56 300 GLU A CA 1
ATOM 2264 C C . GLU A 1 300 ? -9.045 18.946 27.593 1.00 80.56 300 GLU A C 1
ATOM 2266 O O . GLU A 1 300 ? -9.411 19.425 28.667 1.00 80.56 300 GLU A O 1
ATOM 2271 N N . SER A 1 301 ? -9.490 19.425 26.426 1.00 73.69 301 SER A N 1
ATOM 2272 C CA . SER A 1 301 ? -10.229 20.694 26.352 1.00 73.69 301 SER A CA 1
ATOM 2273 C C . SER A 1 301 ? -11.369 20.742 25.334 1.00 73.69 301 SER A C 1
ATOM 2275 O O . SER A 1 301 ? -12.035 21.776 25.226 1.00 73.69 301 SER A O 1
ATOM 2277 N N . SER A 1 302 ? -11.604 19.660 24.580 1.00 79.44 302 SER A N 1
ATOM 2278 C CA . SER A 1 302 ? -12.549 19.610 23.448 1.00 79.44 302 SER A CA 1
ATOM 2279 C C . SER A 1 302 ? -12.375 20.782 22.474 1.00 79.44 302 SER A C 1
ATOM 2281 O O . SER A 1 302 ? -13.332 21.283 21.877 1.00 79.44 302 SER A O 1
ATOM 2283 N N . LEU A 1 303 ? -11.151 21.305 22.378 1.00 73.06 303 LEU A N 1
ATOM 2284 C CA . LEU A 1 303 ? -10.865 22.569 21.711 1.00 73.06 303 LEU A CA 1
ATOM 2285 C C . LEU A 1 303 ? -10.992 22.448 20.192 1.00 73.06 303 LEU A C 1
ATOM 2287 O O . LEU A 1 303 ? -11.337 23.436 19.540 1.00 73.06 303 LEU A O 1
ATOM 2291 N N . VAL A 1 304 ? -10.786 21.256 19.620 1.00 69.19 304 VAL A N 1
ATOM 2292 C CA . VAL A 1 304 ? -11.006 21.010 18.191 1.00 69.19 304 VAL A CA 1
ATOM 2293 C C . VAL A 1 304 ? -12.502 21.024 17.894 1.00 69.19 304 VAL A C 1
ATOM 2295 O O . VAL A 1 304 ? -12.909 21.721 16.961 1.00 69.19 304 VAL A O 1
ATOM 2298 N N . GLN A 1 305 ? -13.328 20.338 18.691 1.00 74.75 305 GLN A N 1
ATOM 2299 C CA . GLN A 1 305 ? -14.784 20.352 18.507 1.00 74.75 305 GLN A CA 1
ATOM 2300 C C . GLN A 1 305 ? -15.378 21.751 18.739 1.00 74.75 305 GLN A C 1
ATOM 2302 O O . GLN A 1 305 ? -16.103 22.262 17.888 1.00 74.75 305 GLN A O 1
ATOM 2307 N N . GLN A 1 306 ? -14.987 22.444 19.811 1.00 76.19 306 GLN A N 1
ATOM 2308 C CA . GLN A 1 306 ? -15.461 23.806 20.082 1.00 76.19 306 GLN A CA 1
ATOM 2309 C C . GLN A 1 306 ? -15.057 24.809 18.993 1.00 76.19 306 GLN A C 1
ATOM 2311 O O . GLN A 1 306 ? -15.809 25.742 18.702 1.00 76.19 306 GLN A O 1
ATOM 2316 N N . ALA A 1 307 ? -13.866 24.652 18.403 1.00 70.00 307 ALA A N 1
ATOM 2317 C CA . ALA A 1 307 ? -13.437 25.489 17.288 1.00 70.00 307 ALA A CA 1
ATOM 2318 C C . ALA A 1 307 ? -14.320 25.274 16.050 1.00 70.00 307 ALA A C 1
ATOM 2320 O O . ALA A 1 307 ? -14.644 26.251 15.378 1.00 70.00 307 ALA A O 1
ATOM 2321 N N . ILE A 1 308 ? -14.739 24.033 15.769 1.00 68.88 308 ILE A N 1
ATOM 2322 C CA . ILE A 1 308 ? -15.670 23.716 14.672 1.00 68.88 308 ILE A CA 1
ATOM 2323 C C . ILE A 1 308 ? -17.021 24.380 14.921 1.00 68.88 308 ILE A C 1
ATOM 2325 O O . ILE A 1 308 ? -17.488 25.131 14.067 1.00 68.88 308 ILE A O 1
ATOM 2329 N N . ASP A 1 309 ? -17.600 24.167 16.102 1.00 78.00 309 ASP A N 1
ATOM 2330 C CA . ASP A 1 309 ? -18.942 24.656 16.435 1.00 78.00 309 ASP A CA 1
ATOM 2331 C C . ASP A 1 309 ? -19.033 26.188 16.371 1.00 78.00 309 ASP A C 1
ATOM 2333 O O . ASP A 1 309 ? -20.057 26.752 15.991 1.00 78.00 309 ASP A O 1
ATOM 2337 N N . LYS A 1 310 ? -17.937 26.877 16.716 1.00 81.06 310 LYS A N 1
ATOM 2338 C CA . LYS A 1 310 ? -17.834 28.345 16.689 1.00 81.06 310 LYS A CA 1
ATOM 2339 C C . LYS A 1 310 ? -17.319 28.903 15.357 1.00 81.06 310 LYS A C 1
ATOM 2341 O O . LYS A 1 310 ? -17.164 30.117 15.242 1.00 81.06 310 LYS A O 1
ATOM 2346 N N . GLY A 1 311 ? -17.002 28.054 14.376 1.00 75.94 311 GLY A N 1
ATOM 2347 C CA . GLY A 1 311 ? -16.431 28.472 13.091 1.00 75.94 311 GLY A CA 1
ATOM 2348 C C . GLY A 1 311 ? -15.056 29.148 13.203 1.00 75.94 311 GLY A C 1
ATOM 2349 O O . GLY A 1 311 ? -14.718 30.007 12.389 1.00 75.94 311 GLY A O 1
ATOM 2350 N N . LEU A 1 312 ? -14.262 28.807 14.224 1.00 74.38 312 LEU A N 1
ATOM 2351 C CA . LEU A 1 312 ? -12.960 29.422 14.488 1.00 74.38 312 LEU A CA 1
ATOM 2352 C C . LEU A 1 312 ? -11.808 28.670 13.791 1.00 74.38 312 LEU A C 1
ATOM 2354 O O . LEU A 1 312 ? -11.821 27.439 13.710 1.00 74.38 312 LEU A O 1
ATOM 2358 N N . PRO A 1 313 ? -10.745 29.369 13.337 1.00 69.81 313 PRO A N 1
ATOM 2359 C CA . PRO A 1 313 ? -9.592 28.713 12.724 1.00 69.81 313 PRO A CA 1
ATOM 2360 C C . PRO A 1 313 ? -8.833 27.822 13.722 1.00 69.81 313 PRO A C 1
ATOM 2362 O O . PRO A 1 313 ? -8.159 28.320 14.629 1.00 69.81 313 PRO A O 1
ATOM 2365 N N . LYS A 1 314 ? -8.876 26.501 13.505 1.00 69.50 314 LYS A N 1
ATOM 2366 C CA . LYS A 1 314 ? -8.220 25.481 14.352 1.00 69.50 314 LYS A CA 1
ATOM 2367 C C . LYS A 1 314 ? -6.724 25.737 14.534 1.00 69.50 314 LYS A C 1
ATOM 2369 O O . LYS A 1 314 ? -6.201 25.600 15.636 1.00 69.50 314 LYS A O 1
ATOM 2374 N N . THR A 1 315 ? -6.040 26.167 13.475 1.00 62.34 315 THR A N 1
ATOM 2375 C CA . THR A 1 315 ? -4.593 26.447 13.470 1.00 62.34 315 THR A CA 1
ATOM 2376 C C . THR A 1 315 ? -4.205 27.610 14.380 1.00 62.34 315 THR A C 1
ATOM 2378 O O . THR A 1 315 ? -3.181 27.549 15.057 1.00 62.34 315 THR A O 1
ATOM 2381 N N . LYS A 1 316 ? -5.033 28.661 14.451 1.00 64.75 316 LYS A N 1
ATOM 2382 C CA . LYS A 1 316 ? -4.762 29.827 15.308 1.00 64.75 316 LYS A CA 1
ATOM 2383 C C . LYS A 1 316 ? -4.943 29.509 16.792 1.00 64.75 316 LYS A C 1
ATOM 2385 O O . LYS A 1 316 ? -4.252 30.098 17.615 1.00 64.75 316 LYS A O 1
ATOM 2390 N N . LEU A 1 317 ? -5.846 28.583 17.118 1.00 63.56 317 LEU A N 1
ATOM 2391 C CA . LEU A 1 317 ? -6.135 28.175 18.495 1.00 63.56 317 LEU A CA 1
ATOM 2392 C C . LEU A 1 317 ? -5.155 27.113 19.011 1.00 63.56 317 LEU A C 1
ATOM 2394 O O . LEU A 1 317 ? -4.692 27.208 20.141 1.00 63.56 317 LEU A O 1
ATOM 2398 N N . SER A 1 318 ? -4.806 26.136 18.173 1.00 67.38 318 SER A N 1
ATOM 2399 C CA . SER A 1 318 ? -3.974 24.985 18.560 1.00 67.38 318 SER A CA 1
ATOM 2400 C C . SER A 1 318 ? -2.467 25.187 18.352 1.00 67.38 318 SER A C 1
ATOM 2402 O O . SER A 1 318 ? -1.673 24.424 18.893 1.00 67.38 318 SER A O 1
ATOM 2404 N N . LYS A 1 319 ? -2.055 26.198 17.567 1.00 76.88 319 LYS A N 1
ATOM 2405 C CA . LYS A 1 319 ? -0.654 26.470 17.172 1.00 76.88 319 LYS A CA 1
ATOM 2406 C C . LYS A 1 319 ? 0.066 25.296 16.487 1.00 76.88 319 LYS A C 1
ATOM 2408 O O . LYS A 1 319 ? 1.287 25.333 16.350 1.00 76.88 319 LYS A O 1
ATOM 2413 N N . ILE A 1 320 ? -0.669 24.289 16.017 1.00 80.06 320 ILE A N 1
ATOM 2414 C CA . ILE A 1 320 ? -0.141 23.197 15.194 1.00 80.06 320 ILE A CA 1
ATOM 2415 C C . ILE A 1 320 ? -0.591 23.369 13.735 1.00 80.06 320 ILE A C 1
ATOM 2417 O O . ILE A 1 320 ? -1.676 23.913 13.483 1.00 80.06 320 ILE A O 1
ATOM 2421 N N . PRO A 1 321 ? 0.222 22.931 12.755 1.00 77.00 321 PRO A N 1
ATOM 2422 C CA . PRO A 1 321 ? -0.190 22.868 11.358 1.00 77.00 321 PRO A CA 1
ATOM 2423 C C . PRO A 1 321 ? -1.277 21.799 11.212 1.00 77.00 321 PRO A C 1
ATOM 2425 O O . PRO A 1 321 ? -1.010 20.609 11.098 1.00 77.00 321 PRO A O 1
ATOM 2428 N N . PHE A 1 322 ? -2.526 22.241 11.287 1.00 75.31 322 PHE A N 1
ATOM 2429 C CA . PHE A 1 322 ? -3.688 21.371 11.359 1.00 75.31 322 PHE A CA 1
ATOM 2430 C C . PHE A 1 322 ? -4.160 20.991 9.946 1.00 75.31 322 PHE A C 1
ATOM 2432 O O . PHE A 1 322 ? -4.494 21.877 9.157 1.00 75.31 322 PHE A O 1
ATOM 2439 N N . ARG A 1 323 ? -4.212 19.690 9.634 1.00 79.06 323 ARG A N 1
ATOM 2440 C CA . ARG A 1 323 ? -4.778 19.148 8.382 1.00 79.06 323 ARG A CA 1
ATOM 2441 C C . ARG A 1 323 ? -6.187 18.586 8.616 1.00 79.06 323 ARG A C 1
ATOM 2443 O O . ARG A 1 323 ? -6.573 18.346 9.761 1.00 79.06 323 ARG A O 1
ATOM 2450 N N . MET A 1 324 ? -6.988 18.417 7.561 1.00 75.62 324 MET A N 1
ATOM 2451 C CA . MET A 1 324 ? -8.405 18.041 7.718 1.00 75.62 324 MET A CA 1
ATOM 2452 C C . MET A 1 324 ? -8.571 16.673 8.387 1.00 75.62 324 MET A C 1
ATOM 2454 O O . MET A 1 324 ? -9.335 16.548 9.343 1.00 75.62 324 MET A O 1
ATOM 2458 N N . GLU A 1 325 ? -7.789 15.686 7.961 1.00 80.19 325 GLU A N 1
ATOM 2459 C CA . GLU A 1 325 ? -7.791 14.322 8.490 1.00 80.19 325 GLU A CA 1
ATOM 2460 C C . GLU A 1 325 ? -7.411 14.262 9.974 1.00 80.19 325 GLU A C 1
ATOM 24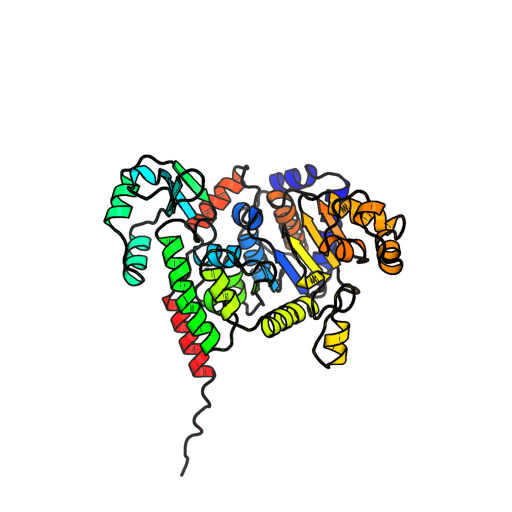62 O O . GLU A 1 325 ? -7.987 13.491 10.737 1.00 80.19 325 GLU A O 1
ATOM 2467 N N . MET A 1 326 ? -6.538 15.163 10.436 1.00 84.44 326 MET A N 1
ATOM 2468 C CA . MET A 1 326 ? -6.189 15.261 11.856 1.00 84.44 326 MET A CA 1
ATOM 2469 C C . MET A 1 326 ? -7.388 15.676 12.714 1.00 84.44 326 MET A C 1
ATOM 2471 O O . MET A 1 326 ? -7.443 15.357 13.898 1.00 84.44 326 MET A O 1
ATOM 2475 N N . SER A 1 327 ? -8.360 16.389 12.133 1.00 77.00 327 SER A N 1
ATOM 2476 C CA . SER A 1 327 ? -9.516 16.908 12.871 1.00 77.00 327 SER A CA 1
ATOM 2477 C C . SER A 1 327 ? -10.522 15.830 13.172 1.00 77.00 327 SER A C 1
ATOM 2479 O O . SER A 1 327 ? -11.169 15.876 14.212 1.00 77.00 327 SER A O 1
ATOM 2481 N N . ALA A 1 328 ? -10.742 14.946 12.212 1.00 81.75 328 ALA A N 1
ATOM 2482 C CA . ALA A 1 328 ? -11.616 13.809 12.391 1.00 81.75 328 ALA A CA 1
ATOM 2483 C C . ALA A 1 328 ? -10.917 12.789 13.289 1.00 81.75 328 ALA A C 1
ATOM 2485 O O . ALA A 1 328 ? -11.479 12.440 14.321 1.00 81.75 328 ALA A O 1
ATOM 2486 N N . PHE A 1 329 ? -9.649 12.460 13.004 1.00 88.25 329 PHE A N 1
ATOM 2487 C CA . PHE A 1 329 ? -8.841 11.568 13.836 1.00 88.25 329 PHE A CA 1
ATOM 2488 C C . PHE A 1 329 ? -8.859 11.965 15.319 1.00 88.25 329 PHE A C 1
ATOM 2490 O O . PHE A 1 329 ? -9.187 11.150 16.173 1.00 88.25 329 PHE A O 1
ATOM 2497 N N . ALA A 1 330 ? -8.566 13.232 15.635 1.00 85.81 330 ALA A N 1
ATOM 2498 C CA . ALA A 1 330 ? -8.493 13.698 17.019 1.00 85.81 330 ALA A CA 1
ATOM 2499 C C . ALA A 1 330 ? -9.825 13.604 17.780 1.00 85.81 330 ALA A C 1
ATOM 2501 O O . ALA A 1 330 ? -9.796 13.528 19.004 1.00 85.81 330 ALA A O 1
ATOM 2502 N N . ARG A 1 331 ? -10.968 13.598 17.083 1.00 84.94 331 ARG A N 1
ATOM 2503 C CA . ARG A 1 331 ? -12.312 13.581 17.685 1.00 84.94 331 ARG A CA 1
ATOM 2504 C C . ARG A 1 331 ? -12.894 12.184 17.871 1.00 84.94 331 ARG A C 1
ATOM 2506 O O . ARG A 1 331 ? -13.815 12.028 18.662 1.00 84.94 331 ARG A O 1
ATOM 2513 N N . LEU A 1 332 ? -12.379 11.179 17.168 1.00 89.25 332 LEU A N 1
ATOM 2514 C CA . LEU A 1 332 ? -12.865 9.804 17.296 1.00 89.25 332 LEU A CA 1
ATOM 2515 C C . LEU A 1 332 ? -12.475 9.226 18.655 1.00 89.25 332 LEU A C 1
ATOM 2517 O O . LEU A 1 332 ? -11.326 9.331 19.073 1.00 89.25 332 LEU A O 1
ATOM 2521 N N . GLU A 1 333 ? -13.416 8.608 19.357 1.00 87.38 333 GLU A N 1
ATOM 2522 C CA . GLU A 1 333 ? -13.229 8.134 20.732 1.00 87.38 333 GLU A CA 1
ATOM 2523 C C . GLU A 1 333 ? -12.135 7.068 20.823 1.00 87.38 333 GLU A C 1
ATOM 2525 O O . GLU A 1 333 ? -11.279 7.150 21.699 1.00 87.38 333 GLU A O 1
ATOM 2530 N N . ASP A 1 334 ? -12.091 6.161 19.848 1.00 91.75 334 ASP A N 1
ATOM 2531 C CA . ASP A 1 334 ? -11.142 5.047 19.790 1.00 91.75 334 ASP A CA 1
ATOM 2532 C C . ASP A 1 334 ? -10.011 5.301 18.770 1.00 91.75 334 ASP A C 1
ATOM 2534 O O . ASP A 1 334 ? -9.579 4.392 18.055 1.00 91.75 334 ASP A O 1
ATOM 2538 N N . ALA A 1 335 ? -9.543 6.549 18.653 1.00 94.50 335 ALA A N 1
ATOM 2539 C CA . ALA A 1 335 ? -8.370 6.889 17.847 1.00 94.50 335 ALA A CA 1
ATOM 2540 C C . ALA A 1 335 ? -7.055 6.645 18.606 1.00 94.50 335 ALA A C 1
ATOM 2542 O O . ALA A 1 335 ? -6.851 7.176 19.702 1.00 94.50 335 ALA A O 1
ATOM 2543 N N . ILE A 1 336 ? -6.139 5.891 17.990 1.00 96.44 336 ILE A N 1
ATOM 2544 C CA . ILE A 1 336 ? -4.864 5.452 18.574 1.00 96.44 336 ILE A CA 1
ATOM 2545 C C . ILE A 1 336 ? -3.689 5.962 17.716 1.00 96.44 336 ILE A C 1
ATOM 2547 O O . ILE A 1 336 ? -3.416 5.393 16.654 1.00 96.44 336 ILE A O 1
ATOM 2551 N N . PRO A 1 337 ? -2.988 7.037 18.133 1.00 95.69 337 PRO A N 1
ATOM 2552 C CA . PRO A 1 337 ? -1.805 7.535 17.434 1.00 95.69 337 PRO A CA 1
ATOM 2553 C C . PRO A 1 337 ? -0.544 6.773 17.869 1.00 95.69 337 PRO A C 1
ATOM 2555 O O . PRO A 1 337 ? -0.041 6.966 18.977 1.00 95.69 337 PRO A O 1
ATOM 2558 N N . VAL A 1 338 ? -0.006 5.942 16.980 1.00 96.88 338 VAL A N 1
ATOM 2559 C CA . VAL A 1 338 ? 1.281 5.257 17.154 1.00 96.88 338 VAL A CA 1
ATOM 2560 C C . VAL A 1 338 ? 2.356 6.082 16.449 1.00 96.88 338 VAL A C 1
ATOM 2562 O O . VAL A 1 338 ? 2.409 6.102 15.219 1.00 96.88 338 VAL A O 1
ATOM 2565 N N . ILE A 1 339 ? 3.206 6.774 17.216 1.00 96.12 339 ILE A N 1
ATOM 2566 C CA . ILE A 1 339 ? 4.265 7.607 16.635 1.00 96.12 339 ILE A CA 1
ATOM 2567 C C . ILE A 1 339 ? 5.555 6.800 16.520 1.00 96.12 339 ILE A C 1
ATOM 2569 O O . ILE A 1 339 ? 6.188 6.456 17.514 1.00 96.12 339 ILE A O 1
ATOM 2573 N N . GLY A 1 340 ? 5.965 6.476 15.303 1.00 94.50 340 GLY A N 1
ATOM 2574 C CA . GLY A 1 340 ? 7.149 5.652 15.120 1.00 94.50 340 GLY A CA 1
ATOM 2575 C C . GLY A 1 340 ? 7.491 5.374 13.672 1.00 94.50 340 GLY A C 1
ATOM 2576 O O . GLY A 1 340 ? 6.692 5.573 12.758 1.00 94.50 340 GLY A O 1
ATOM 2577 N N . ASP A 1 341 ? 8.715 4.894 13.482 1.00 94.81 341 ASP A N 1
ATOM 2578 C CA . ASP A 1 341 ? 9.174 4.373 12.203 1.00 94.81 341 ASP A CA 1
ATOM 2579 C C . ASP A 1 341 ? 8.312 3.166 11.813 1.00 94.81 341 ASP A C 1
ATOM 2581 O O . ASP A 1 341 ? 8.245 2.163 12.530 1.00 94.81 341 ASP A O 1
ATOM 2585 N N . ILE A 1 342 ? 7.641 3.259 10.666 1.00 94.88 342 ILE A N 1
ATOM 2586 C CA . ILE A 1 342 ? 6.768 2.197 10.165 1.00 94.88 342 ILE A CA 1
ATOM 2587 C C . ILE A 1 342 ? 7.532 0.897 9.900 1.00 94.88 342 ILE A C 1
ATOM 2589 O O . ILE A 1 342 ? 6.954 -0.172 10.079 1.00 94.88 342 ILE A O 1
ATOM 2593 N N . GLY A 1 343 ? 8.824 0.965 9.551 1.00 95.44 343 GLY A N 1
ATOM 2594 C CA . GLY A 1 343 ? 9.682 -0.207 9.365 1.00 95.44 343 GLY A CA 1
ATOM 2595 C C . GLY A 1 343 ? 9.958 -0.960 10.670 1.00 95.44 343 GLY A C 1
ATOM 2596 O O . GLY A 1 343 ? 10.446 -2.088 10.641 1.00 95.44 343 GLY A O 1
ATOM 2597 N N . GLN A 1 344 ? 9.611 -0.362 11.812 1.00 97.12 344 GLN A N 1
ATOM 2598 C CA . GLN A 1 344 ? 9.759 -0.930 13.151 1.00 97.12 344 GLN A CA 1
ATOM 2599 C C . GLN A 1 344 ? 8.395 -1.251 13.777 1.00 97.12 344 GLN A C 1
ATOM 2601 O O . GLN A 1 344 ? 8.178 -2.361 14.258 1.00 97.12 344 GLN A O 1
ATOM 2606 N N . ALA A 1 345 ? 7.437 -0.321 13.713 1.00 97.75 345 ALA A N 1
ATOM 2607 C CA . ALA A 1 345 ? 6.125 -0.477 14.340 1.00 97.75 345 ALA A CA 1
ATOM 2608 C C . ALA A 1 345 ? 5.268 -1.580 13.688 1.00 97.75 345 ALA A C 1
ATOM 2610 O O . ALA A 1 345 ? 4.684 -2.407 14.396 1.00 97.75 345 ALA A O 1
ATOM 2611 N N . TRP A 1 346 ? 5.217 -1.641 12.350 1.00 97.88 346 TRP A N 1
ATOM 2612 C CA . TRP A 1 346 ? 4.456 -2.677 11.639 1.00 97.88 346 TRP A CA 1
ATOM 2613 C C . TRP A 1 346 ? 4.891 -4.101 11.959 1.00 97.88 346 TRP A C 1
ATOM 2615 O O . TRP A 1 346 ? 4.020 -4.902 12.310 1.00 97.88 346 TRP A O 1
ATOM 2625 N N . PRO A 1 347 ? 6.182 -4.464 11.847 1.00 98.06 347 PRO A N 1
ATOM 2626 C CA . PRO A 1 347 ? 6.575 -5.845 12.079 1.00 98.06 347 PRO A CA 1
ATOM 2627 C C . PRO A 1 347 ? 6.383 -6.280 13.532 1.00 98.06 347 PRO A C 1
ATOM 2629 O O . PRO A 1 347 ? 6.028 -7.435 13.769 1.00 98.06 347 PRO A O 1
ATOM 2632 N N . VAL A 1 348 ? 6.503 -5.364 14.501 1.00 98.62 348 VAL A N 1
ATOM 2633 C CA . VAL A 1 348 ? 6.159 -5.643 15.904 1.00 98.62 348 VAL A CA 1
ATOM 2634 C C . VAL A 1 348 ? 4.669 -5.948 16.055 1.00 98.62 348 VAL A C 1
ATOM 2636 O O . VAL A 1 348 ? 4.319 -6.992 16.614 1.00 98.62 348 VAL A O 1
ATOM 2639 N N . MET A 1 349 ? 3.791 -5.087 15.527 1.00 98.75 349 MET A N 1
ATOM 2640 C CA . MET A 1 349 ? 2.341 -5.309 15.569 1.00 98.75 349 MET A CA 1
ATOM 2641 C C . MET A 1 349 ? 1.969 -6.631 14.888 1.00 98.75 349 MET A C 1
ATOM 2643 O O . MET A 1 349 ? 1.301 -7.474 15.484 1.00 98.75 349 MET A O 1
ATOM 2647 N N . ALA A 1 350 ? 2.449 -6.852 13.663 1.00 98.56 350 ALA A N 1
ATOM 2648 C CA . ALA A 1 350 ? 2.156 -8.043 12.873 1.00 98.56 350 ALA A CA 1
ATOM 2649 C C . ALA A 1 350 ? 2.601 -9.328 13.579 1.00 98.56 350 ALA A C 1
ATOM 2651 O O . ALA A 1 350 ? 1.830 -10.286 13.662 1.00 98.56 350 ALA A O 1
ATOM 2652 N N . TRP A 1 351 ? 3.816 -9.345 14.134 1.00 98.50 351 TRP A N 1
ATOM 2653 C CA . TRP A 1 351 ? 4.330 -10.484 14.891 1.00 98.50 351 TRP A CA 1
ATOM 2654 C C . TRP A 1 351 ? 3.485 -10.778 16.129 1.00 98.50 351 TRP A C 1
ATOM 2656 O O . TRP A 1 351 ? 3.098 -11.930 16.340 1.00 98.50 351 TRP A O 1
ATOM 2666 N N . ARG A 1 352 ? 3.151 -9.757 16.928 1.00 98.56 352 ARG A N 1
ATOM 2667 C CA . ARG A 1 352 ? 2.352 -9.936 18.149 1.00 98.56 352 ARG A CA 1
ATOM 2668 C C . ARG A 1 352 ? 0.933 -10.404 17.843 1.00 98.56 352 ARG A C 1
ATOM 2670 O O . ARG A 1 352 ? 0.475 -11.366 18.462 1.00 98.56 352 ARG A O 1
ATOM 2677 N N . VAL A 1 353 ? 0.270 -9.795 16.857 1.00 98.81 353 VAL A N 1
ATOM 2678 C CA . VAL A 1 353 ? -1.064 -10.212 16.396 1.00 98.81 353 VAL A CA 1
ATOM 2679 C C . VAL A 1 353 ? -1.027 -11.659 15.902 1.00 98.81 353 VAL A C 1
ATOM 2681 O O . VAL A 1 353 ? -1.810 -12.488 16.365 1.00 98.81 353 VAL A O 1
ATOM 2684 N N . ALA A 1 354 ? -0.094 -11.998 15.009 1.00 98.44 354 ALA A N 1
ATOM 2685 C CA . ALA A 1 354 ? 0.010 -13.345 14.458 1.00 98.44 354 ALA A CA 1
ATOM 2686 C C . ALA A 1 354 ? 0.275 -14.388 15.553 1.00 98.44 354 ALA A C 1
ATOM 2688 O O . ALA A 1 354 ? -0.412 -15.410 15.608 1.00 98.44 354 ALA A O 1
ATOM 2689 N N . LYS A 1 355 ? 1.193 -14.101 16.485 1.00 97.88 355 LYS A N 1
ATOM 2690 C CA . LYS A 1 355 ? 1.494 -14.964 17.637 1.00 97.88 355 LYS A CA 1
ATOM 2691 C C . LYS A 1 355 ? 0.263 -15.179 18.521 1.00 97.88 355 LYS A C 1
ATOM 2693 O O . LYS A 1 355 ? -0.056 -16.321 18.846 1.00 97.88 355 LYS A O 1
ATOM 2698 N N . ALA A 1 356 ? -0.466 -14.116 18.858 1.00 98.56 356 ALA A N 1
ATOM 2699 C CA . ALA A 1 356 ? -1.658 -14.184 19.706 1.00 98.56 356 ALA A CA 1
ATOM 2700 C C . ALA A 1 356 ? -2.859 -14.896 19.053 1.00 98.56 356 ALA A C 1
ATOM 2702 O O . ALA A 1 356 ? -3.743 -15.384 19.766 1.00 98.56 356 ALA A O 1
ATOM 2703 N N . LEU A 1 357 ? -2.890 -14.948 17.718 1.00 98.50 357 LEU A N 1
ATOM 2704 C CA . LEU A 1 357 ? -3.894 -15.650 16.914 1.00 98.50 357 LEU A CA 1
ATOM 2705 C C . LEU A 1 357 ? -3.430 -17.044 16.447 1.00 98.50 357 LEU A C 1
ATOM 2707 O O . LEU A 1 357 ? -4.152 -17.708 15.704 1.00 98.50 357 LEU A O 1
ATOM 2711 N N . GLY A 1 358 ? -2.234 -17.494 16.845 1.00 97.88 358 GLY A N 1
ATOM 2712 C CA . GLY A 1 358 ? -1.687 -18.792 16.435 1.00 97.88 358 GLY A CA 1
ATOM 2713 C C . GLY A 1 358 ? -1.413 -18.901 14.929 1.00 97.88 358 GLY A C 1
ATOM 2714 O O . GLY A 1 358 ? -1.495 -19.990 14.359 1.00 97.88 358 GLY A O 1
ATOM 2715 N N . ARG A 1 359 ? -1.121 -17.781 14.258 1.00 97.62 359 ARG A N 1
ATOM 2716 C CA . ARG A 1 359 ? -0.809 -17.721 12.825 1.00 97.62 359 ARG A CA 1
ATOM 2717 C C . ARG A 1 359 ? 0.700 -17.701 12.615 1.00 97.62 359 ARG A C 1
ATOM 2719 O O . ARG A 1 359 ? 1.416 -16.899 13.206 1.00 97.62 359 ARG A O 1
ATOM 2726 N N . LYS A 1 360 ? 1.186 -18.577 11.736 1.00 96.69 360 LYS A N 1
ATOM 2727 C CA . LYS A 1 360 ? 2.583 -18.580 11.298 1.00 96.69 360 LYS A CA 1
ATOM 2728 C C . LYS A 1 360 ? 2.753 -17.630 10.114 1.00 96.69 360 LYS A C 1
ATOM 2730 O O . LYS A 1 360 ? 2.058 -17.800 9.113 1.00 96.69 360 LYS A O 1
ATOM 2735 N N . LEU A 1 361 ? 3.694 -16.698 10.239 1.00 97.06 361 LEU A N 1
ATOM 2736 C CA . LEU A 1 361 ? 4.109 -15.793 9.169 1.00 97.06 361 LEU A CA 1
ATOM 2737 C C . LEU A 1 361 ? 5.249 -16.417 8.352 1.00 97.06 361 LEU A C 1
ATOM 2739 O O . LEU A 1 361 ? 6.221 -16.926 8.916 1.00 97.06 361 LEU A O 1
ATOM 2743 N N . ASP A 1 362 ? 5.120 -16.381 7.031 1.00 96.38 362 ASP A N 1
ATOM 2744 C CA . ASP A 1 362 ? 6.108 -16.866 6.065 1.00 96.38 362 ASP A CA 1
ATOM 2745 C C . ASP A 1 362 ? 7.015 -15.729 5.554 1.00 96.38 362 ASP A C 1
ATOM 2747 O O . ASP A 1 362 ? 8.180 -15.972 5.198 1.00 96.38 362 ASP A O 1
ATOM 2751 N N . PHE A 1 363 ? 6.511 -14.493 5.620 1.00 97.75 363 PHE A N 1
ATOM 2752 C CA . PHE A 1 363 ? 7.216 -13.242 5.346 1.00 97.75 363 PHE A CA 1
ATOM 2753 C C . PHE A 1 363 ? 7.155 -12.297 6.557 1.00 97.75 363 PHE A C 1
ATOM 2755 O O . PHE A 1 363 ? 6.191 -12.303 7.319 1.00 97.75 363 PHE A O 1
ATOM 2762 N N . MET A 1 364 ? 8.198 -11.486 6.740 1.00 97.81 364 MET A N 1
ATOM 2763 C CA . MET A 1 364 ? 8.246 -10.440 7.759 1.00 97.81 364 MET A CA 1
ATOM 2764 C C . MET A 1 364 ? 8.957 -9.218 7.192 1.00 97.81 364 MET A C 1
ATOM 2766 O O . MET A 1 364 ? 10.004 -9.370 6.558 1.00 97.81 364 MET A O 1
ATOM 2770 N N . SER A 1 365 ? 8.397 -8.034 7.446 1.00 97.31 365 SER A N 1
ATOM 2771 C CA . SER A 1 365 ? 9.041 -6.777 7.089 1.00 97.31 365 SER A CA 1
ATOM 2772 C C . SER A 1 365 ? 10.049 -6.333 8.152 1.00 97.31 365 SER A C 1
ATOM 2774 O O . SER A 1 365 ? 9.935 -6.718 9.312 1.00 97.31 365 SER A O 1
ATOM 2776 N N . TYR A 1 366 ? 11.036 -5.519 7.786 1.00 97.38 366 TYR A N 1
ATOM 2777 C CA . TYR A 1 366 ? 12.001 -4.948 8.730 1.00 97.38 366 TYR A CA 1
ATOM 2778 C C . TYR A 1 366 ? 12.491 -3.598 8.226 1.00 97.38 366 TYR A C 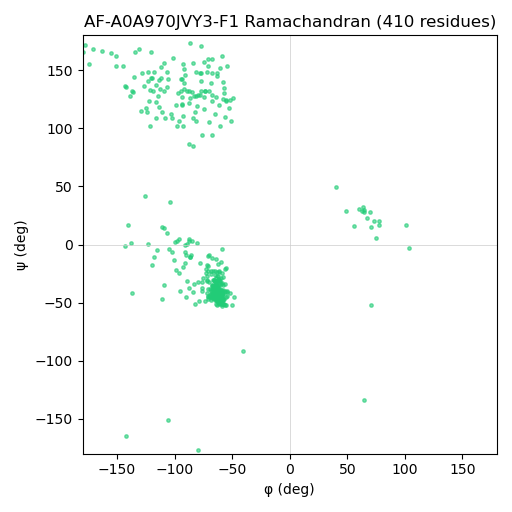1
ATOM 2780 O O . TYR A 1 366 ? 12.577 -3.385 7.017 1.00 97.38 366 TYR A O 1
ATOM 2788 N N . ALA A 1 367 ? 12.908 -2.744 9.160 1.00 96.69 367 ALA A N 1
ATOM 2789 C CA . ALA A 1 367 ? 13.502 -1.456 8.848 1.00 96.69 367 ALA A CA 1
ATOM 2790 C C . ALA A 1 367 ? 14.719 -1.612 7.909 1.00 96.69 367 ALA A C 1
ATOM 2792 O O . ALA A 1 367 ? 15.669 -2.340 8.220 1.00 96.69 367 ALA A O 1
ATOM 2793 N N . GLN A 1 368 ? 14.704 -0.942 6.758 1.00 94.56 368 GLN A N 1
ATOM 2794 C CA . GLN A 1 368 ? 15.568 -1.172 5.593 1.00 94.56 368 GLN A CA 1
ATOM 2795 C C . GLN A 1 368 ? 17.063 -0.968 5.865 1.00 94.56 368 GLN A C 1
ATOM 2797 O O . GLN A 1 368 ? 17.914 -1.492 5.145 1.00 94.56 368 GLN A O 1
ATOM 2802 N N . GLN A 1 369 ? 17.399 -0.199 6.899 1.00 94.50 369 GLN A N 1
ATOM 2803 C CA . GLN A 1 369 ? 18.765 0.050 7.346 1.00 94.50 369 GLN A CA 1
ATOM 2804 C C . GLN A 1 369 ? 19.392 -1.165 8.043 1.00 94.50 369 GLN A C 1
ATOM 2806 O O . GLN A 1 369 ? 20.621 -1.294 8.049 1.00 94.50 369 GLN A O 1
ATOM 2811 N N . THR A 1 370 ? 18.570 -2.054 8.609 1.00 96.88 370 THR A N 1
ATOM 2812 C CA . THR A 1 370 ? 19.030 -3.255 9.319 1.00 96.88 370 THR A CA 1
ATOM 2813 C C . THR A 1 370 ? 19.536 -4.327 8.347 1.00 96.88 370 THR A C 1
ATOM 2815 O O . THR A 1 370 ? 19.148 -4.333 7.174 1.00 96.88 370 THR A O 1
ATOM 2818 N N . PRO A 1 371 ? 20.403 -5.256 8.791 1.00 96.94 371 PRO A N 1
ATOM 2819 C CA . PRO A 1 371 ? 20.780 -6.418 7.986 1.00 96.94 371 PRO A CA 1
ATOM 2820 C C . PRO A 1 371 ? 19.565 -7.230 7.505 1.00 96.94 371 PRO A C 1
ATOM 2822 O O . PRO A 1 371 ? 19.512 -7.623 6.342 1.00 96.94 371 PRO A O 1
ATOM 2825 N N . GLU A 1 372 ? 18.566 -7.421 8.366 1.00 97.44 372 GLU A N 1
ATOM 2826 C CA . GLU A 1 372 ? 17.311 -8.112 8.068 1.00 97.44 372 GLU A CA 1
ATOM 2827 C C . GLU A 1 372 ? 16.477 -7.364 7.028 1.00 97.44 372 GLU A C 1
ATOM 2829 O O . GLU A 1 372 ? 15.953 -7.990 6.109 1.00 97.44 372 GLU A O 1
ATOM 2834 N N . GLY A 1 373 ? 16.399 -6.034 7.124 1.00 97.00 373 GLY A N 1
ATOM 2835 C CA . GLY A 1 373 ? 15.734 -5.185 6.136 1.00 97.00 373 GLY A CA 1
ATOM 2836 C C . GLY A 1 373 ? 16.412 -5.242 4.770 1.00 97.00 373 GLY A C 1
ATOM 2837 O O . GLY A 1 373 ? 15.740 -5.355 3.749 1.00 97.00 373 GLY A O 1
ATOM 2838 N N . LYS A 1 374 ? 17.749 -5.257 4.721 1.00 97.12 374 LYS A N 1
ATOM 2839 C CA . LYS A 1 374 ? 18.491 -5.449 3.462 1.00 97.12 374 LYS A CA 1
ATOM 2840 C C . LYS A 1 374 ? 18.210 -6.822 2.853 1.00 97.12 374 LYS A C 1
ATOM 2842 O O . LYS A 1 374 ? 17.819 -6.890 1.693 1.00 97.12 374 LYS A O 1
ATOM 2847 N N . ALA A 1 375 ? 18.299 -7.885 3.654 1.00 97.25 375 ALA A N 1
ATOM 2848 C CA . ALA A 1 375 ? 18.010 -9.246 3.206 1.00 97.25 375 ALA A CA 1
ATOM 2849 C C . ALA A 1 375 ? 16.550 -9.421 2.750 1.00 97.25 375 ALA A C 1
ATOM 2851 O O . ALA A 1 375 ? 16.284 -10.123 1.778 1.00 97.25 375 ALA A O 1
ATOM 2852 N N . MET A 1 376 ? 15.599 -8.768 3.423 1.00 97.75 376 MET A N 1
ATOM 2853 C CA . MET A 1 376 ? 14.196 -8.716 3.011 1.00 97.75 376 MET A CA 1
ATOM 2854 C C . MET A 1 376 ? 14.045 -8.038 1.645 1.00 97.75 376 MET A C 1
ATOM 2856 O O . MET A 1 376 ? 13.322 -8.549 0.796 1.00 97.75 376 MET A O 1
ATOM 2860 N N . ARG A 1 377 ? 14.717 -6.907 1.411 1.00 97.69 377 ARG A N 1
ATOM 2861 C CA . ARG A 1 377 ? 14.654 -6.189 0.127 1.00 97.69 377 ARG A CA 1
ATOM 2862 C C . ARG A 1 377 ? 15.259 -7.014 -1.005 1.00 97.69 377 ARG A C 1
ATOM 2864 O O . ARG A 1 377 ? 14.648 -7.097 -2.065 1.00 97.69 377 ARG A O 1
ATOM 2871 N N . ASP A 1 378 ? 16.391 -7.672 -0.756 1.00 97.62 378 ASP A N 1
ATOM 2872 C CA . ASP A 1 378 ? 16.993 -8.628 -1.696 1.00 97.62 378 ASP A CA 1
ATOM 2873 C C . ASP A 1 378 ? 16.027 -9.784 -2.006 1.00 97.62 378 ASP A C 1
ATOM 2875 O O . ASP A 1 378 ? 15.867 -10.187 -3.157 1.00 97.62 378 ASP A O 1
ATOM 2879 N N . TRP A 1 379 ? 15.346 -10.301 -0.978 1.00 97.81 379 TRP A N 1
ATOM 2880 C CA . TRP A 1 379 ? 14.351 -11.360 -1.126 1.00 97.81 379 TRP A CA 1
ATOM 2881 C C . TRP A 1 379 ? 13.141 -10.909 -1.951 1.00 97.81 379 TRP A C 1
ATOM 2883 O O . TRP A 1 379 ? 12.711 -11.659 -2.819 1.00 97.81 379 TRP A O 1
ATOM 2893 N N . ILE A 1 380 ? 12.622 -9.695 -1.731 1.00 98.12 380 ILE A N 1
ATOM 2894 C CA . ILE A 1 380 ? 11.494 -9.150 -2.504 1.00 98.12 380 ILE A CA 1
ATOM 2895 C C . ILE A 1 380 ? 11.845 -9.110 -3.992 1.00 98.12 380 ILE A C 1
ATOM 2897 O O . ILE A 1 380 ? 11.110 -9.677 -4.793 1.00 98.12 380 ILE A O 1
ATOM 2901 N N . VAL A 1 381 ? 12.994 -8.520 -4.343 1.00 97.62 381 VAL A N 1
ATOM 2902 C CA . VAL A 1 381 ? 13.454 -8.409 -5.741 1.00 97.62 381 VAL A CA 1
ATOM 2903 C C . VAL A 1 381 ? 13.579 -9.779 -6.409 1.00 97.62 381 VAL A C 1
ATOM 2905 O O . VAL A 1 381 ? 13.348 -9.916 -7.606 1.00 97.62 381 VAL A O 1
ATOM 2908 N N . LYS A 1 382 ? 13.983 -10.796 -5.646 1.00 96.81 382 LYS A N 1
ATOM 2909 C CA . LYS A 1 382 ? 14.228 -12.135 -6.175 1.00 96.81 382 LYS A CA 1
ATOM 2910 C C . LYS A 1 382 ? 12.961 -12.987 -6.292 1.00 96.81 382 LYS A C 1
ATOM 2912 O O . LYS A 1 382 ? 12.904 -13.855 -7.155 1.00 96.81 382 LYS A O 1
ATOM 2917 N N . GLU A 1 383 ? 12.005 -12.824 -5.381 1.00 97.38 383 GLU A N 1
ATOM 2918 C CA . GLU A 1 383 ? 10.942 -13.817 -5.159 1.00 97.38 383 GLU A CA 1
ATOM 2919 C C . GLU A 1 383 ? 9.531 -13.283 -5.445 1.00 97.38 383 GLU A C 1
ATOM 2921 O O . GLU A 1 383 ? 8.583 -14.072 -5.458 1.00 97.38 383 GLU A O 1
ATOM 2926 N N . ILE A 1 384 ? 9.366 -11.970 -5.645 1.00 98.06 384 ILE A N 1
ATOM 2927 C CA . ILE A 1 384 ? 8.096 -11.367 -6.065 1.00 98.06 384 ILE A CA 1
ATOM 2928 C C . ILE A 1 384 ? 8.179 -11.058 -7.556 1.00 98.06 384 ILE A C 1
ATOM 2930 O O . ILE A 1 384 ? 8.885 -10.146 -7.980 1.00 98.06 384 ILE A O 1
ATOM 2934 N N . GLU A 1 385 ? 7.441 -11.822 -8.357 1.00 96.88 385 GLU A N 1
ATOM 2935 C CA . GLU A 1 385 ? 7.454 -11.643 -9.807 1.00 96.88 385 GLU A CA 1
ATOM 2936 C C . GLU A 1 385 ? 6.616 -10.420 -10.237 1.00 96.88 385 GLU A C 1
ATOM 2938 O O . GLU A 1 385 ? 5.573 -10.125 -9.637 1.00 96.88 385 GLU A O 1
ATOM 2943 N N . PRO A 1 386 ? 7.012 -9.734 -11.324 1.00 97.38 386 PRO A N 1
ATOM 2944 C CA . PRO A 1 386 ? 6.156 -8.764 -11.992 1.00 97.38 386 PRO A CA 1
ATOM 2945 C C . PRO A 1 386 ? 4.841 -9.384 -12.479 1.00 97.38 386 PRO A C 1
ATOM 2947 O O . PRO A 1 386 ? 4.728 -10.596 -12.665 1.00 97.38 386 PRO A O 1
ATOM 2950 N N . LEU A 1 387 ? 3.858 -8.529 -12.764 1.00 98.12 387 LEU A N 1
ATOM 2951 C CA . LEU A 1 387 ? 2.551 -8.925 -13.283 1.00 98.12 387 LEU A CA 1
ATOM 2952 C C . LEU A 1 387 ? 2.690 -9.831 -14.514 1.00 98.12 387 LEU A C 1
ATOM 2954 O O . LEU A 1 387 ? 3.292 -9.439 -15.518 1.00 98.12 387 LEU A O 1
ATOM 2958 N N . ASP A 1 388 ? 2.078 -11.012 -14.445 1.00 98.12 388 ASP A N 1
ATOM 2959 C CA . ASP A 1 388 ? 1.941 -11.955 -15.552 1.00 98.12 388 ASP A CA 1
ATOM 2960 C C . ASP A 1 388 ? 0.768 -11.541 -16.450 1.00 98.12 388 ASP A C 1
ATOM 2962 O O . ASP A 1 388 ? -0.415 -11.682 -16.105 1.00 98.12 388 ASP A O 1
ATOM 2966 N N . ARG A 1 389 ? 1.120 -11.004 -17.621 1.00 97.88 389 ARG A N 1
ATOM 2967 C CA . ARG A 1 389 ? 0.177 -10.485 -18.610 1.00 97.88 389 ARG A CA 1
ATOM 2968 C C . ARG A 1 389 ? -0.754 -11.579 -19.137 1.00 97.88 389 ARG A C 1
ATOM 2970 O O . ARG A 1 389 ? -1.960 -11.361 -19.255 1.00 97.88 389 ARG A O 1
ATOM 2977 N N . GLU A 1 390 ? -0.229 -12.765 -19.423 1.00 97.31 390 GLU A N 1
ATOM 2978 C CA . GLU A 1 390 ? -1.021 -13.864 -19.981 1.00 97.31 390 GLU A CA 1
ATOM 2979 C C . GLU A 1 390 ? -2.010 -14.418 -18.958 1.00 97.31 390 GLU A C 1
ATOM 2981 O O . GLU A 1 390 ? -3.167 -14.695 -19.294 1.00 97.31 390 GLU A O 1
ATOM 2986 N N . ARG A 1 391 ? -1.598 -14.507 -17.689 1.00 97.88 391 ARG A N 1
ATOM 2987 C CA . ARG A 1 391 ? -2.479 -14.918 -16.592 1.00 97.88 391 ARG A CA 1
ATOM 2988 C C . ARG A 1 391 ? -3.636 -13.940 -16.394 1.00 97.88 391 ARG A C 1
ATOM 2990 O O . ARG A 1 391 ? -4.783 -14.373 -16.253 1.00 97.88 391 ARG A O 1
ATOM 2997 N N . MET A 1 392 ? -3.360 -12.637 -16.457 1.00 98.25 392 MET A N 1
ATOM 2998 C CA . MET A 1 392 ? -4.386 -11.593 -16.422 1.00 98.25 392 MET A CA 1
ATOM 2999 C C . MET A 1 392 ? -5.390 -11.748 -17.576 1.00 98.25 392 MET A C 1
ATOM 3001 O O . MET A 1 392 ? -6.600 -11.814 -17.339 1.00 98.25 392 MET A O 1
ATOM 3005 N N . HIS A 1 393 ? -4.911 -11.873 -18.818 1.00 97.56 393 HIS A N 1
ATOM 3006 C CA . HIS A 1 393 ? -5.772 -12.050 -19.995 1.00 97.56 393 HIS A CA 1
ATOM 3007 C C . HIS A 1 393 ? -6.589 -13.345 -19.941 1.00 97.56 393 HIS A C 1
ATOM 3009 O O . HIS A 1 393 ? -7.772 -13.358 -20.292 1.00 97.56 393 HIS A O 1
ATOM 3015 N N . ALA A 1 394 ? -5.995 -14.444 -19.472 1.00 97.44 394 ALA A N 1
ATOM 3016 C CA . ALA A 1 394 ? -6.699 -15.708 -19.279 1.00 97.44 394 ALA A CA 1
ATOM 3017 C C . ALA A 1 394 ? -7.852 -15.565 -18.276 1.00 97.44 394 ALA A C 1
ATOM 3019 O O . ALA A 1 394 ? -8.960 -16.045 -18.539 1.00 97.44 394 ALA A O 1
ATOM 3020 N N . ARG A 1 395 ? -7.629 -14.851 -17.165 1.00 97.12 395 ARG A N 1
ATOM 3021 C CA . ARG A 1 395 ? -8.673 -14.588 -16.170 1.00 97.12 395 ARG A CA 1
ATOM 3022 C C . ARG A 1 395 ? -9.778 -13.687 -16.719 1.00 97.12 395 ARG A C 1
ATOM 3024 O O . ARG A 1 395 ? -10.951 -14.010 -16.534 1.00 97.12 395 ARG A O 1
ATOM 3031 N N . ALA A 1 396 ? -9.428 -12.637 -17.460 1.00 95.94 396 ALA A N 1
ATOM 3032 C CA . ALA A 1 396 ? -10.399 -11.754 -18.105 1.00 95.94 396 ALA A CA 1
ATOM 3033 C C . ALA A 1 396 ? -11.324 -12.516 -19.076 1.00 95.94 396 ALA A C 1
ATOM 3035 O O . ALA A 1 396 ? -12.543 -12.327 -19.061 1.00 95.94 396 ALA A O 1
ATOM 3036 N N . ARG A 1 397 ? -10.768 -13.445 -19.872 1.00 94.56 397 ARG A N 1
ATOM 3037 C CA . ARG A 1 397 ? -11.556 -14.329 -20.751 1.00 94.56 397 ARG A CA 1
ATOM 3038 C C . ARG A 1 397 ? -12.514 -15.225 -19.963 1.00 94.56 397 ARG A C 1
ATOM 3040 O O . ARG A 1 397 ? -13.674 -15.352 -20.348 1.00 94.56 397 ARG A O 1
ATOM 3047 N N . ALA A 1 398 ? -12.053 -15.814 -18.860 1.00 92.44 398 ALA A N 1
ATOM 3048 C CA . ALA A 1 398 ? -12.875 -16.692 -18.028 1.00 92.44 398 ALA A CA 1
ATOM 3049 C C . ALA A 1 398 ? -14.070 -15.955 -17.392 1.00 92.44 398 ALA A C 1
ATOM 3051 O O . ALA A 1 398 ? -15.190 -16.463 -17.425 1.00 92.44 398 ALA A O 1
ATOM 3052 N N . VAL A 1 399 ? -13.859 -14.738 -16.876 1.00 88.88 399 VAL A N 1
ATOM 3053 C CA . VAL A 1 399 ? -14.933 -13.912 -16.291 1.00 88.88 399 VAL A CA 1
ATOM 3054 C C . VAL A 1 399 ? -15.992 -13.568 -17.342 1.00 88.88 399 VAL A C 1
ATOM 3056 O O . VAL A 1 399 ? -17.186 -13.731 -17.090 1.00 88.88 399 VAL A O 1
ATOM 3059 N N . ARG A 1 400 ? -15.576 -13.179 -18.553 1.00 76.06 400 ARG A N 1
ATOM 3060 C CA . ARG A 1 400 ? -16.507 -12.869 -19.649 1.00 76.06 400 ARG A CA 1
ATOM 3061 C C . ARG A 1 400 ? -17.396 -14.059 -20.027 1.00 76.06 400 ARG A C 1
ATOM 3063 O O . ARG A 1 400 ? -18.576 -13.862 -20.294 1.00 76.06 400 ARG A O 1
ATOM 3070 N N . LEU A 1 401 ? -16.851 -15.277 -20.031 1.00 67.00 401 LEU A N 1
ATOM 3071 C CA . LEU A 1 401 ? -17.623 -16.493 -20.317 1.00 67.00 401 LEU A CA 1
ATOM 3072 C C . LEU A 1 401 ? -18.647 -16.804 -19.218 1.00 67.00 401 LEU A C 1
ATOM 3074 O O . LEU A 1 401 ? -19.745 -17.246 -19.530 1.00 67.00 401 LEU A O 1
ATOM 3078 N N . SER A 1 402 ? -18.320 -16.528 -17.951 1.00 64.25 402 SER A N 1
ATOM 3079 C CA . SER A 1 402 ? -19.255 -16.722 -16.831 1.00 64.25 402 SER A CA 1
ATOM 3080 C C . SER A 1 402 ? -20.410 -15.712 -16.797 1.00 64.25 402 SER A C 1
ATOM 3082 O O . SER A 1 402 ? -21.452 -15.999 -16.218 1.00 64.25 402 SER A O 1
ATOM 3084 N N . ALA A 1 403 ? -20.236 -14.547 -17.429 1.00 59.38 403 ALA A N 1
ATOM 3085 C CA . ALA A 1 403 ? -21.256 -13.506 -17.539 1.00 59.38 403 ALA A CA 1
ATOM 3086 C C . ALA A 1 403 ? -22.134 -13.638 -18.801 1.00 59.38 403 ALA A C 1
ATOM 3088 O O . ALA A 1 403 ? -23.094 -12.883 -18.960 1.00 59.38 403 ALA A O 1
ATOM 3089 N N . ALA A 1 404 ? -21.817 -14.566 -19.712 1.00 52.12 404 ALA A N 1
ATOM 3090 C CA . ALA A 1 404 ? -22.668 -14.852 -20.861 1.00 52.12 404 ALA A CA 1
ATOM 3091 C C . ALA A 1 404 ? -23.910 -15.633 -20.390 1.00 52.12 404 ALA A C 1
ATOM 3093 O O . ALA A 1 404 ? -23.756 -16.605 -19.647 1.00 52.12 404 ALA A O 1
ATOM 3094 N N . PRO A 1 405 ? -25.135 -15.248 -20.797 1.00 49.06 405 PRO A N 1
ATOM 3095 C CA . PRO A 1 405 ? -26.319 -16.027 -20.465 1.00 49.06 405 PRO A CA 1
ATOM 3096 C C . PRO A 1 405 ? -26.132 -17.449 -20.997 1.00 49.06 405 PRO A C 1
ATOM 3098 O O . PRO A 1 405 ? -25.753 -17.632 -22.158 1.00 49.06 405 PRO A O 1
ATOM 3101 N N . ALA A 1 406 ? -26.363 -18.450 -20.142 1.00 51.41 406 ALA A N 1
ATOM 3102 C CA . ALA A 1 406 ? -26.436 -19.832 -20.584 1.00 51.41 406 ALA A CA 1
ATOM 3103 C C . ALA A 1 406 ? -27.457 -19.877 -21.724 1.00 51.41 406 ALA A C 1
ATOM 3105 O O . ALA A 1 406 ? -28.611 -19.502 -21.526 1.00 51.41 406 ALA A O 1
ATOM 3106 N N . GLN A 1 407 ? -27.020 -20.257 -22.925 1.00 48.75 407 GLN A N 1
ATOM 3107 C CA . GLN A 1 407 ? -27.950 -20.548 -24.005 1.00 48.75 407 GLN A CA 1
ATOM 3108 C C . GLN A 1 407 ? -28.823 -21.701 -23.512 1.00 48.75 407 GLN A C 1
ATOM 3110 O O . GLN A 1 407 ? -28.371 -22.845 -23.449 1.00 48.75 407 GLN A O 1
ATOM 3115 N N . GLU A 1 408 ? -30.044 -21.382 -23.082 1.00 45.81 408 GLU A N 1
ATOM 3116 C CA . GLU A 1 408 ? -31.089 -22.370 -22.879 1.00 45.81 408 GLU A CA 1
ATOM 3117 C C . GLU A 1 408 ? -31.247 -23.094 -24.211 1.00 45.81 408 GLU A C 1
ATOM 3119 O O . GLU A 1 408 ? -31.643 -22.509 -25.219 1.00 45.81 408 GLU A O 1
ATOM 3124 N N . GLY A 1 409 ? -30.812 -24.353 -24.232 1.00 45.41 409 GLY A N 1
ATOM 3125 C CA . GLY A 1 409 ? -30.910 -25.192 -25.408 1.00 45.41 409 GLY A CA 1
ATOM 3126 C C . GLY A 1 409 ? -32.365 -25.297 -25.836 1.00 45.41 409 GLY A C 1
ATOM 3127 O O . GLY A 1 409 ? -33.218 -25.717 -25.051 1.00 45.41 409 GLY A O 1
ATOM 3128 N N . GLU A 1 410 ? -32.622 -24.953 -27.095 1.00 48.16 410 GLU A N 1
ATOM 3129 C CA . GLU A 1 410 ? -33.816 -25.373 -27.812 1.00 48.16 410 GLU A CA 1
ATOM 3130 C C . GLU A 1 410 ? -33.955 -26.894 -27.673 1.00 48.16 410 GLU A C 1
ATOM 3132 O O . GLU A 1 410 ? -33.215 -27.676 -28.273 1.00 48.16 410 GLU A O 1
ATOM 3137 N N . LYS A 1 411 ? -34.916 -27.324 -26.856 1.00 44.09 411 LYS A N 1
ATOM 3138 C CA . LYS A 1 411 ? -35.581 -28.605 -27.057 1.00 44.09 411 LYS A CA 1
ATOM 3139 C C . LYS A 1 411 ? -36.884 -28.305 -27.780 1.00 44.09 411 LYS A C 1
ATOM 3141 O O . LYS A 1 411 ? -37.822 -27.797 -27.169 1.00 44.09 411 LYS A O 1
ATOM 3146 N N . ALA A 1 412 ? -36.858 -28.560 -29.086 1.00 47.34 412 ALA A N 1
ATOM 3147 C CA . ALA A 1 412 ? -38.042 -28.728 -29.919 1.00 47.34 412 ALA A CA 1
ATOM 3148 C C . ALA A 1 412 ? -38.854 -29.955 -29.484 1.00 47.34 412 ALA A C 1
ATOM 3150 O O . ALA A 1 412 ? -38.231 -30.923 -28.977 1.00 47.34 412 ALA A O 1
#

Mean predicted aligned error: 5.04 Å